Protein AF-A0A327YHT7-F1 (afdb_monomer)

Organism: NCBI:txid581036

Structure (mmCIF, N/CA/C/O backbone):
data_AF-A0A327YHT7-F1
#
_entry.id   AF-A0A327YHT7-F1
#
loop_
_atom_site.group_PDB
_atom_site.id
_atom_site.type_symbol
_atom_site.label_atom_id
_atom_site.label_alt_id
_atom_site.label_comp_id
_atom_site.label_asym_id
_atom_site.label_entity_id
_atom_site.label_seq_id
_atom_site.pdbx_PDB_ins_code
_atom_site.Cartn_x
_atom_site.Cartn_y
_atom_site.Cartn_z
_atom_site.occupancy
_atom_site.B_iso_or_equiv
_atom_site.auth_seq_id
_atom_site.auth_comp_id
_atom_site.auth_asym_id
_atom_site.auth_atom_id
_atom_site.pdbx_PDB_model_num
ATOM 1 N N . MET A 1 1 ? -2.994 -71.682 -46.650 1.00 35.97 1 MET A N 1
ATOM 2 C CA . MET A 1 1 ? -1.934 -71.383 -47.637 1.00 35.97 1 MET A CA 1
ATOM 3 C C . MET A 1 1 ? -2.077 -69.911 -48.034 1.00 35.97 1 MET A C 1
ATOM 5 O O . MET A 1 1 ? -3.116 -69.589 -48.580 1.00 35.97 1 MET A O 1
ATOM 9 N N . ARG A 1 2 ? -1.075 -69.068 -47.702 1.00 35.53 2 ARG A N 1
ATOM 10 C CA . ARG A 1 2 ? -0.871 -67.627 -48.046 1.00 35.53 2 ARG A CA 1
ATOM 11 C C . ARG A 1 2 ? -1.933 -66.612 -47.538 1.00 35.53 2 ARG A C 1
ATOM 13 O O . ARG A 1 2 ? -3.067 -66.648 -47.981 1.00 35.53 2 ARG A O 1
ATOM 20 N N . LEU A 1 3 ? -1.674 -65.858 -46.457 1.00 37.09 3 LEU A N 1
ATOM 21 C CA . LEU A 1 3 ? -0.998 -64.534 -46.349 1.00 37.09 3 LEU A CA 1
ATOM 22 C C . LEU A 1 3 ? -1.719 -63.378 -47.072 1.00 37.09 3 LEU A C 1
ATOM 24 O O . LEU A 1 3 ? -1.627 -63.299 -48.290 1.00 37.09 3 LEU A O 1
ATOM 28 N N . LEU A 1 4 ? -2.308 -62.437 -46.314 1.00 31.55 4 LEU A N 1
ATOM 29 C CA . LEU A 1 4 ? -1.856 -61.034 -46.263 1.00 31.55 4 LEU A CA 1
ATOM 30 C C . LEU A 1 4 ? -2.562 -60.238 -45.141 1.00 31.55 4 LEU A C 1
ATOM 32 O O . LEU A 1 4 ? -3.757 -60.394 -44.912 1.00 31.55 4 LEU A O 1
ATOM 36 N N . LEU A 1 5 ? -1.784 -59.390 -44.461 1.00 36.94 5 LEU A N 1
ATOM 37 C CA . LEU A 1 5 ? -2.200 -58.406 -43.457 1.00 36.94 5 LEU A CA 1
ATOM 38 C C . LEU A 1 5 ? -3.096 -57.310 -44.069 1.00 36.94 5 LEU A C 1
ATOM 40 O O . LEU A 1 5 ? -2.767 -56.788 -45.132 1.00 36.94 5 LEU A O 1
ATOM 44 N N . SER A 1 6 ? -4.124 -56.864 -43.336 1.00 31.95 6 SER A N 1
ATOM 45 C CA . SER A 1 6 ? -4.778 -55.564 -43.551 1.00 31.95 6 SER A CA 1
ATOM 46 C C . SER A 1 6 ? -4.603 -54.664 -42.325 1.00 31.95 6 SER A C 1
ATOM 48 O O . SER A 1 6 ? -5.043 -54.999 -41.225 1.00 31.95 6 SER A O 1
ATOM 50 N N . PHE A 1 7 ? -3.961 -53.519 -42.543 1.00 31.25 7 PHE A N 1
ATOM 51 C CA . PHE A 1 7 ? -3.843 -52.389 -41.624 1.00 31.25 7 PHE A CA 1
ATOM 52 C C . PHE A 1 7 ? -5.218 -51.734 -41.395 1.00 31.25 7 PHE A C 1
ATOM 54 O O . PHE A 1 7 ? -5.932 -51.452 -42.357 1.00 31.25 7 PHE A O 1
ATOM 61 N N . ILE A 1 8 ? -5.566 -51.450 -40.138 1.00 33.03 8 ILE A N 1
ATOM 62 C CA . ILE A 1 8 ? -6.689 -50.574 -39.776 1.00 33.03 8 ILE A CA 1
ATOM 63 C C . ILE A 1 8 ? -6.183 -49.130 -39.797 1.00 33.03 8 ILE A C 1
ATOM 65 O O . ILE A 1 8 ? -5.240 -48.782 -39.089 1.00 33.03 8 ILE A O 1
ATOM 69 N N . ALA A 1 9 ? -6.823 -48.298 -40.616 1.00 30.45 9 ALA A N 1
ATOM 70 C CA . ALA A 1 9 ? -6.683 -46.852 -40.589 1.00 30.45 9 ALA A CA 1
ATOM 71 C C . ALA A 1 9 ? -7.569 -46.274 -39.474 1.00 30.45 9 ALA A C 1
ATOM 73 O O . ALA A 1 9 ? -8.784 -46.456 -39.499 1.00 30.45 9 ALA A O 1
ATOM 74 N N . SER A 1 10 ? -6.965 -45.540 -38.538 1.00 30.97 10 SER A N 1
ATOM 75 C CA . SER A 1 10 ? -7.679 -44.639 -37.630 1.00 30.97 10 SER A CA 1
ATOM 76 C C . SER A 1 10 ? -7.168 -43.223 -37.855 1.00 30.97 10 SER A C 1
ATOM 78 O O . SER A 1 10 ? -6.006 -42.909 -37.604 1.00 30.97 10 SER A O 1
ATOM 80 N N . VAL A 1 11 ? -8.062 -42.389 -38.373 1.00 29.19 11 VAL A N 1
ATOM 81 C CA . VAL A 1 11 ? -7.892 -40.954 -38.591 1.00 29.19 11 VAL A CA 1
ATOM 82 C C . VAL A 1 11 ? -7.850 -40.255 -37.231 1.00 29.19 11 VAL A C 1
ATOM 84 O O . VAL A 1 11 ? -8.847 -40.245 -36.514 1.00 29.19 11 VAL A O 1
ATOM 87 N N . PHE A 1 12 ? -6.715 -39.643 -36.888 1.00 28.23 12 PHE A N 1
ATOM 88 C CA . PHE A 1 12 ? -6.637 -38.611 -35.855 1.00 28.23 12 PHE A CA 1
ATOM 89 C C . PHE A 1 12 ? -6.500 -37.250 -36.537 1.00 28.23 12 PHE A C 1
ATOM 91 O O . PHE A 1 12 ? -5.516 -36.975 -37.219 1.00 28.23 12 PHE A O 1
ATOM 98 N N . ILE A 1 13 ? -7.509 -36.401 -36.350 1.00 32.03 13 ILE A N 1
ATOM 99 C CA . ILE A 1 13 ? -7.458 -34.978 -36.685 1.00 32.03 13 ILE A CA 1
ATOM 100 C C . ILE A 1 13 ? -6.602 -34.300 -35.608 1.00 32.03 13 ILE A C 1
ATOM 102 O O . ILE A 1 13 ? -7.013 -34.210 -34.453 1.00 32.03 13 ILE A O 1
ATOM 106 N N . LEU A 1 14 ? -5.403 -33.852 -35.983 1.00 28.11 14 LEU A N 1
ATOM 107 C CA . LEU A 1 14 ? -4.504 -33.053 -35.147 1.00 28.11 14 LEU A CA 1
ATOM 108 C C . LEU A 1 14 ? -4.573 -31.585 -35.587 1.00 28.11 14 LEU A C 1
ATOM 110 O O . LEU A 1 14 ? -4.242 -31.245 -36.720 1.00 28.11 14 LEU A O 1
ATOM 114 N N . PHE A 1 15 ? -4.995 -30.718 -34.666 1.00 29.38 15 PHE A N 1
ATOM 115 C CA . PHE A 1 15 ? -4.738 -29.277 -34.716 1.00 29.38 15 PHE A CA 1
ATOM 116 C C . PHE A 1 15 ? -3.222 -29.026 -34.599 1.00 29.38 15 PHE A C 1
ATOM 118 O O . PHE A 1 15 ? -2.591 -29.661 -33.749 1.00 29.38 15 PHE A O 1
ATOM 125 N N . PRO A 1 16 ? -2.610 -28.098 -35.359 1.00 29.81 16 PRO A N 1
ATOM 126 C CA . PRO A 1 16 ? -1.201 -27.790 -35.173 1.00 29.81 16 PRO A CA 1
ATOM 127 C C . PRO A 1 16 ? -1.037 -26.846 -33.974 1.00 29.81 16 PRO A C 1
ATOM 129 O O . PRO A 1 16 ? -1.318 -25.651 -34.050 1.00 29.81 16 PRO A O 1
ATOM 132 N N . PHE A 1 17 ? -0.568 -27.394 -32.852 1.00 29.06 17 PHE A N 1
ATOM 133 C CA . PHE A 1 17 ? 0.126 -26.620 -31.826 1.00 29.06 17 PHE A CA 1
ATOM 134 C C . PHE A 1 17 ? 1.521 -26.282 -32.365 1.00 29.06 17 PHE A C 1
ATOM 136 O O . PHE A 1 17 ? 2.304 -27.181 -32.666 1.00 29.06 17 PHE A O 1
ATOM 143 N N . ALA A 1 18 ? 1.824 -24.991 -32.501 1.00 32.00 18 ALA A N 1
ATOM 144 C CA . ALA A 1 18 ? 3.169 -24.513 -32.792 1.00 32.00 18 ALA A CA 1
ATOM 145 C C . ALA A 1 18 ? 4.107 -24.925 -31.645 1.00 32.00 18 ALA A C 1
ATOM 147 O O . ALA A 1 18 ? 3.891 -24.550 -30.489 1.00 32.00 18 ALA A O 1
ATOM 148 N N . ALA A 1 19 ? 5.115 -25.736 -31.960 1.00 33.50 19 ALA A N 1
ATOM 149 C CA . ALA A 1 19 ? 6.119 -26.179 -31.010 1.00 33.50 19 ALA A CA 1
ATOM 150 C C . ALA A 1 19 ? 7.046 -25.006 -30.667 1.00 33.50 19 ALA A C 1
ATOM 152 O O . ALA A 1 19 ? 7.779 -24.501 -31.513 1.00 33.50 19 ALA A O 1
ATOM 153 N N . ALA A 1 20 ? 7.004 -24.573 -29.409 1.00 36.78 20 ALA A N 1
ATOM 154 C CA . ALA A 1 20 ? 8.066 -23.775 -28.825 1.00 36.78 20 ALA A CA 1
ATOM 155 C C . ALA A 1 20 ? 9.318 -24.657 -28.726 1.00 36.78 20 ALA A C 1
ATOM 157 O O . ALA A 1 20 ? 9.314 -25.653 -28.003 1.00 36.78 20 ALA A O 1
ATOM 158 N N . VAL A 1 21 ? 10.371 -24.288 -29.455 1.00 36.34 21 VAL A N 1
ATOM 159 C CA . VAL A 1 21 ? 11.730 -24.803 -29.236 1.00 36.34 21 VAL A CA 1
ATOM 160 C C . VAL A 1 21 ? 12.080 -24.604 -27.759 1.00 36.34 21 VAL A C 1
ATOM 162 O O . VAL A 1 21 ? 11.852 -23.524 -27.199 1.00 36.34 21 VAL A O 1
ATOM 165 N N . SER A 1 22 ? 12.553 -25.663 -27.101 1.00 40.66 22 SER A N 1
ATOM 166 C CA . SER A 1 22 ? 12.873 -25.637 -25.675 1.00 40.66 22 SER A CA 1
ATOM 167 C C . SER A 1 22 ? 14.039 -24.678 -25.411 1.00 40.66 22 SER A C 1
ATOM 169 O O . SER A 1 22 ? 14.960 -24.531 -26.212 1.00 40.66 22 SER A O 1
ATOM 171 N N . ALA A 1 23 ? 13.992 -23.986 -24.272 1.00 42.31 23 ALA A N 1
ATOM 172 C CA . ALA A 1 23 ? 14.997 -22.994 -23.893 1.00 42.31 23 ALA A CA 1
ATOM 173 C C . ALA A 1 23 ? 16.417 -23.584 -23.729 1.00 42.31 23 ALA A C 1
ATOM 175 O O . ALA A 1 23 ? 17.382 -22.833 -23.831 1.00 42.31 23 ALA A O 1
ATOM 176 N N . GLU A 1 24 ? 16.541 -24.903 -23.538 1.00 36.94 24 GLU A N 1
ATOM 177 C CA . GLU A 1 24 ? 17.822 -25.622 -23.440 1.00 36.94 24 GLU A CA 1
ATOM 178 C C . GLU A 1 24 ? 18.574 -25.674 -24.782 1.00 36.94 24 GLU A C 1
ATOM 180 O O . GLU A 1 24 ? 19.780 -25.446 -24.808 1.00 36.94 24 GLU A O 1
ATOM 185 N N . GLU A 1 25 ? 17.884 -25.838 -25.919 1.00 38.03 25 GLU A N 1
ATOM 186 C CA . GLU A 1 25 ? 18.540 -25.845 -27.242 1.00 38.03 25 GLU A CA 1
ATOM 187 C C . GLU A 1 25 ? 19.039 -24.450 -27.675 1.00 38.03 25 GLU A C 1
ATOM 189 O O . GLU A 1 25 ? 19.910 -24.333 -28.540 1.00 38.03 25 GLU A O 1
ATOM 194 N N . GLN A 1 26 ? 18.534 -23.369 -27.062 1.00 43.09 26 GLN A N 1
ATOM 195 C CA . GLN A 1 26 ? 19.057 -22.014 -27.288 1.00 43.09 26 GLN A CA 1
ATOM 196 C C . GLN A 1 26 ? 20.278 -21.677 -26.422 1.00 43.09 26 GLN A C 1
ATOM 198 O O . GLN A 1 26 ? 21.032 -20.773 -26.785 1.00 43.09 26 GLN A O 1
ATOM 203 N N . GLU A 1 27 ? 20.493 -22.379 -25.307 1.00 37.97 27 GLU A N 1
ATOM 204 C CA . GLU A 1 27 ? 21.635 -22.146 -24.416 1.00 37.97 27 GLU A CA 1
ATOM 205 C C . GLU A 1 27 ? 22.918 -22.787 -24.977 1.00 37.97 27 GLU A C 1
ATOM 207 O O . GLU A 1 27 ? 23.988 -22.181 -24.916 1.00 37.97 27 GLU A O 1
ATOM 212 N N . GLU A 1 28 ? 22.804 -23.932 -25.659 1.00 36.50 28 GLU A N 1
ATOM 213 C CA . GLU A 1 28 ? 23.942 -24.640 -26.269 1.00 36.50 28 GLU A CA 1
ATOM 214 C C . GLU A 1 28 ? 24.470 -23.980 -27.560 1.00 36.50 28 GLU A C 1
ATOM 216 O O . GLU A 1 28 ? 25.650 -24.083 -27.887 1.00 36.50 28 GLU A O 1
ATOM 221 N N . ARG A 1 29 ? 23.634 -23.216 -28.280 1.00 37.88 29 ARG A N 1
ATOM 222 C CA . ARG A 1 29 ? 24.088 -22.408 -29.432 1.00 37.88 29 ARG A CA 1
ATOM 223 C C . ARG A 1 29 ? 24.745 -21.083 -29.042 1.00 37.88 29 ARG A C 1
ATOM 225 O O . ARG A 1 29 ? 25.393 -20.468 -29.885 1.00 37.88 29 ARG A O 1
ATOM 232 N N . ALA A 1 30 ? 24.596 -20.638 -27.795 1.00 37.78 30 ALA A N 1
ATOM 233 C CA . ALA A 1 30 ? 25.197 -19.397 -27.309 1.00 37.78 30 ALA A CA 1
ATOM 234 C C . ALA A 1 30 ? 26.638 -19.581 -26.789 1.00 37.78 30 ALA A C 1
ATOM 236 O O . ALA A 1 30 ? 27.342 -18.593 -26.593 1.00 37.78 30 ALA A O 1
ATOM 237 N N . THR A 1 31 ? 27.104 -20.820 -26.597 1.00 33.88 31 THR A N 1
ATOM 238 C CA . THR A 1 31 ? 28.434 -21.138 -26.040 1.00 33.88 31 THR A CA 1
ATOM 239 C C . THR A 1 31 ? 29.499 -21.469 -27.092 1.00 33.88 31 THR A C 1
ATOM 241 O O . THR A 1 31 ? 30.613 -21.854 -26.739 1.00 33.88 31 THR A O 1
ATOM 244 N N . HIS A 1 32 ? 29.219 -21.256 -28.382 1.00 35.16 32 HIS A N 1
ATOM 245 C CA . HIS A 1 32 ? 30.192 -21.439 -29.464 1.00 35.16 32 HIS A CA 1
ATOM 246 C C . HIS A 1 32 ? 30.448 -20.137 -30.236 1.00 35.16 32 HIS A C 1
ATOM 248 O O . HIS A 1 32 ? 30.161 -20.022 -31.423 1.00 35.16 32 HIS A O 1
ATOM 254 N N . PHE A 1 33 ? 31.015 -19.145 -29.550 1.00 41.25 33 PHE A N 1
ATOM 255 C CA . PHE A 1 33 ? 31.674 -18.012 -30.201 1.00 41.25 33 PHE A CA 1
ATOM 256 C C . PHE A 1 33 ? 33.114 -17.908 -29.703 1.00 41.25 33 PHE A C 1
ATOM 258 O O . PHE A 1 33 ? 33.455 -17.099 -28.845 1.00 41.25 33 PHE A O 1
ATOM 265 N N . ALA A 1 34 ? 33.952 -18.781 -30.260 1.00 37.84 34 ALA A N 1
ATOM 266 C CA . ALA A 1 34 ? 35.385 -18.571 -30.345 1.00 37.84 34 ALA A CA 1
ATOM 267 C C . ALA A 1 34 ? 35.663 -17.836 -31.662 1.00 37.84 34 ALA A C 1
ATOM 269 O O . ALA A 1 34 ? 35.862 -18.456 -32.701 1.00 37.84 34 ALA A O 1
ATOM 270 N N . ASP A 1 35 ? 35.629 -16.510 -31.607 1.00 34.75 35 ASP A N 1
ATOM 271 C CA . ASP A 1 35 ? 36.422 -15.674 -32.504 1.00 34.75 35 ASP A CA 1
ATOM 272 C C . ASP A 1 35 ? 37.035 -14.587 -31.615 1.00 34.75 35 ASP A C 1
ATOM 274 O O . ASP A 1 35 ? 36.413 -13.580 -31.274 1.00 34.75 35 ASP A O 1
ATOM 278 N N . GLN A 1 36 ? 38.200 -14.920 -31.062 1.00 38.03 36 GLN A N 1
ATOM 279 C CA . GLN A 1 36 ? 38.799 -14.269 -29.895 1.00 38.03 36 GLN A CA 1
ATOM 280 C C . GLN A 1 36 ? 39.568 -12.979 -30.243 1.00 38.03 36 GLN A C 1
ATOM 282 O O . GLN A 1 36 ? 40.134 -12.364 -29.348 1.00 38.03 36 GLN A O 1
ATOM 287 N N . ASP A 1 37 ? 39.519 -12.522 -31.500 1.00 36.19 37 ASP A N 1
ATOM 288 C CA . ASP A 1 37 ? 40.333 -11.404 -32.008 1.00 36.19 37 ASP A CA 1
ATOM 289 C C . ASP A 1 37 ? 39.534 -10.144 -32.408 1.00 36.19 37 ASP A C 1
ATOM 291 O O . ASP A 1 37 ? 40.049 -9.258 -33.089 1.00 36.19 37 ASP A O 1
ATOM 295 N N . LEU A 1 38 ? 38.280 -10.000 -31.956 1.00 40.12 38 LEU A N 1
ATOM 296 C CA . LEU A 1 38 ? 37.504 -8.758 -32.146 1.00 40.12 38 LEU A CA 1
ATOM 297 C C . LEU A 1 38 ? 36.788 -8.249 -30.886 1.00 40.12 38 LEU A C 1
ATOM 299 O O . LEU A 1 38 ? 35.792 -7.525 -30.968 1.00 40.12 38 LEU A O 1
ATOM 303 N N . LEU A 1 39 ? 37.320 -8.581 -29.709 1.00 36.62 39 LEU A N 1
ATOM 304 C CA . LEU A 1 39 ? 36.988 -7.898 -28.459 1.00 36.62 39 LEU A CA 1
ATOM 305 C C . LEU A 1 39 ? 37.766 -6.576 -28.386 1.00 36.62 39 LEU A C 1
ATOM 307 O O . LEU A 1 39 ? 38.729 -6.440 -27.637 1.00 36.62 39 LEU A O 1
ATOM 311 N N . LEU A 1 40 ? 37.341 -5.585 -29.175 1.00 36.91 40 LEU A N 1
ATOM 312 C CA . LEU A 1 40 ? 37.571 -4.198 -28.777 1.00 36.91 40 LEU A CA 1
ATOM 313 C C . LEU A 1 40 ? 36.884 -4.014 -27.424 1.00 36.91 40 LEU A C 1
ATOM 315 O O . LEU A 1 40 ? 35.729 -4.421 -27.277 1.00 36.91 40 LEU A O 1
ATOM 319 N N . GLU A 1 41 ? 37.619 -3.466 -26.453 1.00 37.47 41 GLU A N 1
ATOM 320 C CA . GLU A 1 41 ? 37.127 -3.116 -25.122 1.00 37.47 41 GLU A CA 1
ATOM 321 C C . GLU A 1 41 ? 35.688 -2.603 -25.228 1.00 37.47 41 GLU A C 1
ATOM 323 O O . GLU A 1 41 ? 35.432 -1.560 -25.836 1.00 37.47 41 GLU A O 1
ATOM 328 N N . ILE A 1 42 ? 34.732 -3.343 -24.650 1.00 39.97 42 ILE A N 1
ATOM 329 C CA . ILE A 1 42 ? 33.446 -2.751 -24.284 1.00 39.97 42 ILE A CA 1
ATOM 330 C C . ILE A 1 42 ? 33.837 -1.489 -23.529 1.00 39.97 42 ILE A C 1
ATOM 332 O O . ILE A 1 42 ? 34.542 -1.616 -22.528 1.00 39.97 42 ILE A O 1
ATOM 336 N N . GLN A 1 43 ? 33.467 -0.305 -24.032 1.00 41.22 43 GLN A N 1
ATOM 337 C CA . GLN A 1 43 ? 33.764 0.947 -23.344 1.00 41.22 43 GLN A CA 1
ATOM 338 C C . GLN A 1 43 ? 33.335 0.770 -21.886 1.00 41.22 43 GLN A C 1
ATOM 340 O O . GLN A 1 43 ? 32.141 0.667 -21.591 1.00 41.22 43 GLN A O 1
ATOM 345 N N . ASP A 1 44 ? 34.310 0.658 -20.982 1.00 40.66 44 ASP A N 1
ATOM 346 C CA . ASP A 1 44 ? 34.043 0.575 -19.558 1.00 40.66 44 ASP A CA 1
ATOM 347 C C . ASP A 1 44 ? 33.626 1.975 -19.129 1.00 40.66 44 ASP A C 1
ATOM 349 O O . ASP A 1 44 ? 34.432 2.816 -18.734 1.00 40.66 44 ASP A O 1
ATOM 353 N N . PHE A 1 45 ? 32.332 2.256 -19.259 1.00 51.41 45 PHE A N 1
ATOM 354 C CA . PHE A 1 45 ? 31.752 3.539 -18.886 1.00 51.41 45 PHE A CA 1
ATOM 355 C C . PHE A 1 45 ? 31.773 3.777 -17.364 1.00 51.41 45 PHE A C 1
ATOM 357 O O . PHE A 1 45 ? 31.216 4.775 -16.909 1.00 51.41 45 PHE A O 1
ATOM 364 N N . ASN A 1 46 ? 32.410 2.894 -16.576 1.00 45.62 46 ASN A N 1
ATOM 365 C CA . ASN A 1 46 ? 32.754 3.144 -15.177 1.00 45.62 46 ASN A CA 1
ATOM 366 C C . ASN A 1 46 ? 34.112 3.839 -14.988 1.00 45.62 46 ASN A C 1
ATOM 368 O O . ASN A 1 46 ? 34.444 4.157 -13.844 1.00 45.62 46 ASN A O 1
ATOM 372 N N . GLN A 1 47 ? 34.904 4.071 -16.041 1.00 34.69 47 GLN A N 1
ATOM 373 C CA . GLN A 1 47 ? 36.106 4.895 -15.924 1.00 34.69 47 GLN A CA 1
ATOM 374 C C . GLN A 1 47 ? 35.757 6.376 -16.084 1.00 34.69 47 GLN A C 1
ATOM 376 O O . GLN A 1 47 ? 35.047 6.776 -17.009 1.00 34.69 47 GLN A O 1
ATOM 381 N N . SER A 1 48 ? 36.234 7.183 -15.132 1.00 30.69 48 SER A N 1
ATOM 382 C CA . SER A 1 48 ? 36.052 8.635 -15.105 1.00 30.69 48 SER A CA 1
ATOM 383 C C . SER A 1 48 ? 36.433 9.272 -16.448 1.00 30.69 48 SER A C 1
ATOM 385 O O . SER A 1 48 ? 37.392 8.818 -17.077 1.00 30.69 48 SER A O 1
ATOM 387 N N . PRO A 1 49 ? 35.739 10.344 -16.881 1.00 31.31 49 PRO A N 1
ATOM 388 C CA . PRO A 1 49 ? 36.143 11.087 -18.071 1.00 31.31 49 PRO A CA 1
ATOM 389 C C . PRO A 1 49 ? 37.596 11.579 -17.931 1.00 31.31 49 PRO A C 1
ATOM 391 O O . PRO A 1 49 ? 38.067 11.744 -16.798 1.00 31.31 49 PRO A O 1
ATOM 394 N N . PRO A 1 50 ? 38.309 11.834 -19.049 1.00 27.91 50 PRO A N 1
ATOM 395 C CA . PRO A 1 50 ? 39.655 12.393 -19.005 1.00 27.91 50 PRO A CA 1
ATOM 396 C C . PRO A 1 50 ? 39.663 13.627 -18.103 1.00 27.91 50 PRO A C 1
ATOM 398 O O . PRO A 1 50 ? 38.818 14.510 -18.255 1.00 27.91 50 PRO A O 1
ATOM 401 N N . GLN A 1 51 ? 40.572 13.647 -17.126 1.00 28.84 51 GLN A N 1
ATOM 402 C CA . GLN A 1 51 ? 40.708 14.770 -16.209 1.00 28.84 51 GLN A CA 1
ATOM 403 C C . GLN A 1 51 ? 41.048 16.037 -16.993 1.00 28.84 51 GLN A C 1
ATOM 405 O O . GLN A 1 51 ? 42.176 16.194 -17.455 1.00 28.84 51 GLN A O 1
ATOM 410 N N . GLU A 1 52 ? 40.097 16.963 -17.062 1.00 27.55 52 GLU A N 1
ATOM 411 C CA . GLU A 1 52 ? 40.431 18.378 -17.072 1.00 27.55 52 GLU A CA 1
ATOM 412 C C . GLU A 1 52 ? 40.348 18.922 -15.645 1.00 27.55 52 GLU A C 1
ATOM 414 O O . GLU A 1 52 ? 39.544 18.510 -14.808 1.00 27.55 52 GLU A O 1
ATOM 419 N N . THR A 1 53 ? 41.304 19.788 -15.361 1.00 26.98 53 THR A N 1
ATOM 420 C CA . THR A 1 53 ? 41.801 20.188 -14.051 1.00 26.98 53 THR A CA 1
ATOM 421 C C . THR A 1 53 ? 40.739 20.730 -13.092 1.00 26.98 53 THR A C 1
ATOM 423 O O . THR A 1 53 ? 40.004 21.653 -13.423 1.00 26.98 53 THR A O 1
ATOM 426 N N . SER A 1 54 ? 40.765 20.179 -11.872 1.00 30.16 54 SER A N 1
ATOM 427 C CA . SER A 1 54 ? 40.379 20.754 -10.573 1.00 30.16 54 SER A CA 1
ATOM 428 C C . SER A 1 54 ? 39.254 21.800 -10.530 1.00 30.16 54 SER A C 1
ATOM 430 O O . SER A 1 54 ? 39.462 22.967 -10.854 1.00 30.16 54 SER A O 1
ATOM 432 N N . ASN A 1 55 ? 38.143 21.439 -9.881 1.00 28.14 55 ASN A N 1
ATOM 433 C CA . ASN A 1 55 ? 37.817 22.005 -8.567 1.00 28.14 55 ASN A CA 1
ATOM 434 C C . ASN A 1 55 ? 36.758 21.160 -7.843 1.00 28.14 55 ASN A C 1
ATOM 436 O O . ASN A 1 55 ? 35.715 20.819 -8.394 1.00 28.14 55 ASN A O 1
ATOM 440 N N . ASN A 1 56 ? 37.064 20.829 -6.586 1.00 38.66 56 ASN A N 1
ATOM 441 C CA . ASN A 1 56 ? 36.181 20.167 -5.631 1.00 38.66 56 ASN A CA 1
ATOM 442 C C . ASN A 1 56 ? 34.840 20.899 -5.503 1.00 38.66 56 ASN A C 1
ATOM 444 O O . ASN A 1 56 ? 34.834 22.090 -5.203 1.00 38.66 56 ASN A O 1
ATOM 448 N N . ASN A 1 57 ? 33.732 20.160 -5.604 1.00 33.44 57 ASN A N 1
ATOM 449 C CA . ASN A 1 57 ? 32.566 20.318 -4.736 1.00 33.44 57 ASN A CA 1
ATOM 450 C C . ASN A 1 57 ? 31.661 19.084 -4.829 1.00 33.44 57 ASN A C 1
ATOM 452 O O . ASN A 1 57 ? 31.401 18.561 -5.910 1.00 33.44 57 ASN A O 1
ATOM 456 N N . GLY A 1 58 ? 31.225 18.607 -3.661 1.00 28.06 58 GLY A N 1
ATOM 457 C CA . GLY A 1 58 ? 30.398 17.417 -3.500 1.00 28.06 58 GLY A CA 1
ATOM 458 C C . GLY A 1 58 ? 29.069 17.489 -4.248 1.00 28.06 58 GLY A C 1
ATOM 459 O O . GLY A 1 58 ? 28.613 18.556 -4.648 1.00 28.06 58 GLY A O 1
ATOM 460 N N . LEU A 1 59 ? 28.446 16.320 -4.406 1.00 34.56 59 LEU A N 1
ATOM 461 C CA . LEU A 1 59 ? 27.143 16.126 -5.039 1.00 34.56 59 LEU A CA 1
ATOM 462 C C . LEU A 1 59 ? 26.049 16.949 -4.336 1.00 34.56 59 LEU A C 1
ATOM 464 O O . LEU A 1 59 ? 25.343 16.485 -3.437 1.00 34.56 59 LEU A O 1
ATOM 468 N N . VAL A 1 60 ? 25.914 18.195 -4.781 1.00 31.70 60 VAL A N 1
ATOM 469 C CA . VAL A 1 60 ? 24.767 19.067 -4.566 1.00 31.70 60 VAL A CA 1
ATOM 470 C C . VAL A 1 60 ? 23.782 18.764 -5.692 1.00 31.70 60 VAL A C 1
ATOM 472 O O . VAL A 1 60 ? 23.904 19.267 -6.804 1.00 31.70 60 VAL A O 1
ATOM 475 N N . HIS A 1 61 ? 22.791 17.923 -5.407 1.00 41.41 61 HIS A N 1
ATOM 476 C CA . HIS A 1 61 ? 21.610 17.759 -6.258 1.00 41.41 61 HIS A CA 1
ATOM 477 C C . HIS A 1 61 ? 20.711 18.997 -6.131 1.00 41.41 61 HIS A C 1
ATOM 479 O O . HIS A 1 61 ? 19.692 18.936 -5.452 1.00 41.41 61 HIS A O 1
ATOM 485 N N . ILE A 1 62 ? 21.085 20.121 -6.750 1.00 37.50 62 ILE A N 1
ATOM 486 C CA . ILE A 1 62 ? 20.138 21.174 -7.151 1.00 37.50 62 ILE A CA 1
ATOM 487 C C . ILE A 1 62 ? 20.666 21.873 -8.412 1.00 37.50 62 ILE A C 1
ATOM 489 O O . ILE A 1 62 ? 21.500 22.767 -8.331 1.00 37.50 62 ILE A O 1
ATOM 493 N N . ALA A 1 63 ? 20.115 21.510 -9.567 1.00 34.34 63 ALA A N 1
ATOM 494 C CA . ALA A 1 63 ? 19.858 22.430 -10.671 1.00 34.34 63 ALA A CA 1
ATOM 495 C C . ALA A 1 63 ? 18.784 21.793 -11.557 1.00 34.34 63 ALA A C 1
ATOM 497 O O . ALA A 1 63 ? 18.948 20.671 -12.026 1.00 34.34 63 ALA A O 1
ATOM 498 N N . SER A 1 64 ? 17.677 22.509 -11.749 1.00 43.50 64 SER A N 1
ATOM 499 C CA . SER A 1 64 ? 16.662 22.230 -12.764 1.00 43.50 64 SER A CA 1
ATOM 500 C C . SER A 1 64 ? 17.352 22.083 -14.125 1.00 43.50 64 SER A C 1
ATOM 502 O O . SER A 1 64 ? 17.649 23.086 -14.780 1.00 43.50 64 SER A O 1
ATOM 504 N N . THR A 1 65 ? 17.626 20.852 -14.557 1.00 52.03 65 THR A N 1
ATOM 505 C CA . THR A 1 65 ? 18.042 20.594 -15.932 1.00 52.03 65 THR A CA 1
ATOM 506 C C . THR A 1 65 ? 16.827 20.874 -16.803 1.00 52.03 65 THR A C 1
ATOM 508 O O . THR A 1 65 ? 15.790 20.220 -16.709 1.00 52.03 65 THR A O 1
ATOM 511 N N . LYS A 1 66 ? 16.913 21.939 -17.606 1.00 70.50 66 LYS A N 1
ATOM 512 C CA . LYS A 1 66 ? 15.906 22.226 -18.627 1.00 70.50 66 LYS A CA 1
ATOM 513 C C . LYS A 1 66 ? 15.725 20.952 -19.453 1.00 70.50 66 LYS A C 1
ATOM 515 O O . LYS A 1 66 ? 16.714 20.414 -19.949 1.00 70.50 66 LYS A O 1
ATOM 520 N N . SER A 1 67 ? 14.490 20.468 -19.558 1.00 82.31 67 SER A N 1
ATOM 521 C CA . SER A 1 67 ? 14.225 19.255 -20.322 1.00 82.31 67 SER A CA 1
ATOM 522 C C . SER A 1 67 ? 14.669 19.425 -21.772 1.00 82.31 67 SER A C 1
ATOM 524 O O . SER A 1 67 ? 14.394 20.458 -22.391 1.00 82.31 67 SER A O 1
ATOM 526 N N . ILE A 1 68 ? 15.372 18.418 -22.296 1.00 90.94 68 ILE A N 1
ATOM 527 C CA . ILE A 1 68 ? 15.772 18.355 -23.706 1.00 90.94 68 ILE A CA 1
ATOM 528 C C . ILE A 1 68 ? 14.536 18.155 -24.588 1.00 90.94 68 ILE A C 1
ATOM 530 O O . ILE A 1 68 ? 14.476 18.685 -25.697 1.00 90.94 68 ILE A O 1
ATOM 534 N N . PHE A 1 69 ? 13.550 17.406 -24.087 1.00 94.25 69 PHE A N 1
ATOM 535 C CA . PHE A 1 69 ? 12.355 17.032 -24.829 1.00 94.25 69 PHE A CA 1
ATOM 536 C C . PHE A 1 69 ? 11.122 17.762 -24.301 1.00 94.25 69 PHE A C 1
ATOM 538 O O . PHE A 1 69 ? 10.864 17.782 -23.099 1.00 94.25 69 PHE A O 1
ATOM 545 N N . SER A 1 70 ? 10.320 18.333 -25.198 1.00 93.31 70 SER A N 1
ATOM 546 C CA . SER A 1 70 ? 9.152 19.144 -24.824 1.00 93.31 70 SER A CA 1
ATOM 547 C C . SER A 1 70 ? 8.056 18.352 -24.101 1.00 93.31 70 SER A C 1
ATOM 549 O O . SER A 1 70 ? 7.254 18.938 -23.379 1.00 93.31 70 SER A O 1
ATOM 551 N N . ASP A 1 71 ? 8.038 17.029 -24.257 1.00 94.06 71 ASP A N 1
ATOM 552 C CA . ASP A 1 71 ? 7.067 16.094 -23.684 1.00 94.06 71 ASP A CA 1
ATOM 553 C C . ASP A 1 71 ? 7.636 15.217 -22.549 1.00 94.06 71 ASP A C 1
ATOM 555 O O . ASP A 1 71 ? 6.993 14.256 -22.123 1.00 94.06 71 ASP A O 1
ATOM 559 N N . VAL A 1 72 ? 8.824 15.551 -22.031 1.00 93.56 72 VAL A N 1
ATOM 560 C CA . VAL A 1 72 ? 9.405 14.945 -20.822 1.00 93.56 72 VAL A CA 1
ATOM 561 C C . VAL A 1 72 ? 9.545 16.052 -19.775 1.00 93.56 72 VAL A C 1
ATOM 563 O O . VAL A 1 72 ? 10.475 16.845 -19.870 1.00 93.56 72 VAL A O 1
ATOM 566 N N . PRO A 1 73 ? 8.631 16.188 -18.800 1.00 90.44 73 PRO A N 1
ATOM 567 C CA . PRO A 1 73 ? 8.727 17.252 -17.800 1.00 90.44 73 PRO A CA 1
ATOM 568 C C . PRO A 1 73 ? 9.939 17.051 -16.874 1.00 90.44 73 PRO A C 1
ATOM 570 O O . PRO A 1 73 ? 10.458 15.943 -16.751 1.00 90.44 73 PRO A O 1
ATOM 573 N N . SER A 1 74 ? 10.401 18.116 -16.210 1.00 84.50 74 SER A N 1
ATOM 574 C CA . SER A 1 74 ? 11.610 18.089 -15.364 1.00 84.50 74 SER A CA 1
ATOM 575 C C . SER A 1 74 ? 11.513 17.168 -14.141 1.00 84.50 74 SER A C 1
ATOM 577 O O . SER A 1 74 ? 12.534 16.821 -13.556 1.00 84.50 74 SER A O 1
ATOM 579 N N . ASP A 1 75 ? 10.304 16.769 -13.757 1.00 79.06 75 ASP A N 1
ATOM 580 C CA . ASP A 1 75 ? 10.006 15.819 -12.686 1.00 79.06 75 ASP A CA 1
ATOM 581 C C . ASP A 1 75 ? 9.690 14.402 -13.205 1.00 79.06 75 ASP A C 1
ATOM 583 O O . ASP A 1 75 ? 9.294 13.525 -12.433 1.00 79.06 75 ASP A O 1
ATOM 587 N N . HIS A 1 76 ? 9.873 14.149 -14.506 1.00 86.44 76 HIS A N 1
ATOM 588 C CA . HIS A 1 76 ? 9.658 12.835 -15.095 1.00 86.44 76 HIS A CA 1
ATOM 589 C C . HIS A 1 76 ? 10.598 11.790 -14.473 1.00 86.44 76 HIS A C 1
ATOM 591 O O . HIS A 1 76 ? 11.811 11.976 -14.404 1.00 86.44 76 HIS A O 1
ATOM 597 N N . TRP A 1 77 ? 10.045 10.635 -14.096 1.00 85.06 77 TRP A N 1
ATOM 598 C CA . TRP A 1 77 ? 10.726 9.596 -13.307 1.00 85.06 77 TRP A CA 1
ATOM 599 C C . TRP A 1 77 ? 12.015 9.020 -13.926 1.00 85.06 77 TRP A C 1
ATOM 601 O O . TRP A 1 77 ? 12.815 8.434 -13.203 1.00 85.06 77 TRP A O 1
ATOM 611 N N . ALA A 1 78 ? 12.183 9.148 -15.245 1.00 90.06 78 ALA A N 1
ATOM 612 C CA . ALA A 1 78 ? 13.324 8.647 -16.024 1.00 90.06 78 ALA A CA 1
ATOM 613 C C . ALA A 1 78 ? 14.111 9.755 -16.751 1.00 90.06 78 ALA A C 1
ATOM 615 O O . ALA A 1 78 ? 14.778 9.473 -17.748 1.00 90.06 78 ALA A O 1
ATOM 616 N N . ILE A 1 79 ? 13.954 11.027 -16.360 1.00 92.25 79 ILE A N 1
ATOM 617 C CA . ILE A 1 79 ? 14.535 12.152 -17.112 1.00 92.25 79 ILE A CA 1
ATOM 618 C C . ILE A 1 79 ? 16.058 12.040 -17.256 1.00 92.25 79 ILE A C 1
ATOM 620 O O . ILE A 1 79 ? 16.582 12.229 -18.355 1.00 92.25 79 ILE A O 1
ATOM 624 N N . ASP A 1 80 ? 16.758 11.663 -16.186 1.00 90.25 80 ASP A N 1
ATOM 625 C CA . ASP A 1 80 ? 18.216 11.576 -16.190 1.00 90.25 80 ASP A CA 1
ATOM 626 C C . ASP A 1 80 ? 18.704 10.424 -17.076 1.00 90.25 80 ASP A C 1
ATOM 628 O O . ASP A 1 80 ? 19.618 10.610 -17.883 1.00 90.25 80 ASP A O 1
ATOM 632 N N . GLU A 1 81 ? 18.053 9.258 -17.011 1.00 94.69 81 GLU A N 1
ATOM 633 C CA . GLU A 1 81 ? 18.340 8.133 -17.901 1.00 94.69 81 GLU A CA 1
ATOM 634 C C . GLU A 1 81 ? 18.092 8.487 -19.377 1.00 94.69 81 GLU A C 1
ATOM 636 O O . GLU A 1 81 ? 18.897 8.150 -20.250 1.00 94.69 81 GLU A O 1
ATOM 641 N N . ILE A 1 82 ? 16.993 9.190 -19.674 1.00 96.44 82 ILE A N 1
ATOM 642 C CA . ILE A 1 82 ? 16.652 9.627 -21.034 1.00 96.44 82 ILE A CA 1
ATOM 643 C C . ILE A 1 82 ? 17.711 10.609 -21.554 1.00 96.44 82 ILE A C 1
ATOM 645 O O . ILE A 1 82 ? 18.262 10.406 -22.639 1.00 96.44 82 ILE A O 1
ATOM 649 N N . HIS A 1 83 ? 18.054 11.641 -20.782 1.00 94.62 83 HIS A N 1
ATOM 650 C CA . HIS A 1 83 ? 19.085 12.608 -21.164 1.00 94.62 83 HIS A CA 1
ATOM 651 C C . HIS A 1 83 ? 20.462 11.950 -21.328 1.00 94.62 83 HIS A C 1
ATOM 653 O O . HIS A 1 83 ? 21.180 12.257 -22.282 1.00 94.62 83 HIS A O 1
ATOM 659 N N . PHE A 1 84 ? 20.816 11.002 -20.456 1.00 94.75 84 PHE A N 1
ATOM 660 C CA . PHE A 1 84 ? 22.061 10.239 -20.545 1.00 94.75 84 PHE A CA 1
ATOM 661 C C . PHE A 1 84 ? 22.202 9.510 -21.885 1.00 94.75 84 PHE A C 1
ATOM 663 O O . PHE A 1 84 ? 23.265 9.576 -22.513 1.00 94.75 84 PHE A O 1
ATOM 670 N N . LEU A 1 85 ? 21.136 8.842 -22.340 1.00 96.69 85 LEU A N 1
ATOM 671 C CA . LEU A 1 85 ? 21.135 8.133 -23.619 1.00 96.69 85 LEU A CA 1
ATOM 672 C C . LEU A 1 85 ? 21.135 9.089 -24.814 1.00 96.69 85 LEU A C 1
ATOM 674 O O . LEU A 1 85 ? 21.790 8.802 -25.818 1.00 96.69 85 LEU A O 1
ATOM 678 N N . TYR A 1 86 ? 20.414 10.210 -24.723 1.00 96.31 86 TYR A N 1
ATOM 679 C CA . TYR A 1 86 ? 20.370 11.208 -25.793 1.00 96.31 86 TYR A CA 1
ATOM 680 C C . TYR A 1 86 ? 21.735 11.864 -26.006 1.00 96.31 86 TYR A C 1
ATOM 682 O O . TYR A 1 86 ? 22.229 11.902 -27.130 1.00 96.31 86 TYR A O 1
ATOM 690 N N . ASN A 1 87 ? 22.401 12.282 -24.927 1.00 93.19 87 ASN A N 1
ATOM 691 C CA . ASN A 1 87 ? 23.730 12.899 -24.991 1.00 93.19 87 ASN A CA 1
ATOM 692 C C . ASN A 1 87 ? 24.806 11.939 -25.529 1.00 93.19 87 ASN A C 1
ATOM 694 O O . ASN A 1 87 ? 25.837 12.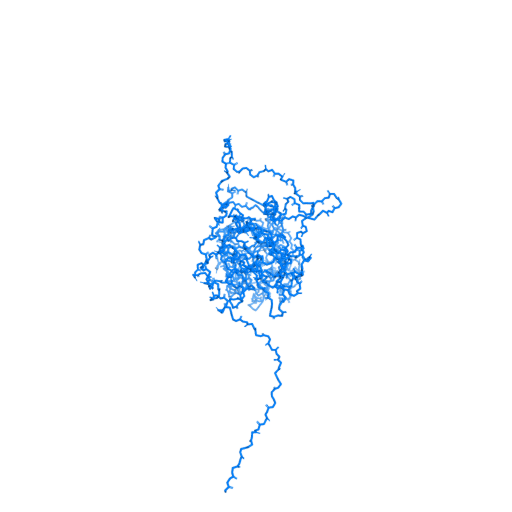377 -26.027 1.00 93.19 87 ASN A O 1
ATOM 698 N N . ARG A 1 88 ? 24.556 10.625 -25.473 1.00 91.06 88 ARG A N 1
ATOM 699 C CA . ARG A 1 88 ? 25.394 9.576 -26.082 1.00 91.06 88 ARG A CA 1
ATOM 700 C C . ARG A 1 88 ? 24.961 9.196 -27.495 1.00 91.06 88 ARG A C 1
ATOM 702 O O . ARG A 1 88 ? 25.456 8.227 -28.058 1.00 91.06 88 ARG A O 1
ATOM 709 N N . SER A 1 89 ? 24.006 9.925 -28.066 1.00 94.81 89 SER A N 1
ATOM 710 C CA . SER A 1 89 ? 23.391 9.632 -29.360 1.00 94.81 89 SER A CA 1
ATOM 711 C C . SER A 1 89 ? 22.760 8.237 -29.453 1.00 94.81 89 SER A C 1
ATOM 713 O O . SER A 1 89 ? 22.468 7.783 -30.555 1.00 94.81 89 SER A O 1
ATOM 715 N N . ILE A 1 90 ? 22.512 7.529 -28.347 1.00 96.06 90 ILE A N 1
ATOM 716 C CA . ILE A 1 90 ? 21.891 6.192 -28.364 1.00 96.06 90 ILE A CA 1
ATOM 717 C C . ILE A 1 90 ? 20.413 6.308 -28.749 1.00 96.06 90 ILE A C 1
ATOM 719 O O . ILE A 1 90 ? 19.896 5.494 -29.518 1.00 96.06 90 ILE A O 1
ATOM 723 N N . ILE A 1 91 ? 19.753 7.362 -28.265 1.00 96.50 91 ILE A N 1
ATOM 724 C CA . ILE A 1 91 ? 18.392 7.738 -28.654 1.00 96.50 91 ILE A CA 1
ATOM 725 C C . ILE A 1 91 ? 18.373 9.092 -29.351 1.00 96.50 91 ILE A C 1
ATOM 727 O O . ILE A 1 91 ? 19.272 9.911 -29.190 1.00 96.50 91 ILE A O 1
ATOM 731 N N . THR A 1 92 ? 17.298 9.330 -30.090 1.00 93.06 92 THR A N 1
ATOM 732 C CA . THR A 1 92 ? 16.966 10.616 -30.708 1.00 93.06 92 THR A CA 1
ATOM 733 C C . THR A 1 92 ? 15.525 10.991 -30.362 1.00 93.06 92 THR A C 1
ATOM 735 O O . THR A 1 92 ? 14.743 10.134 -29.926 1.00 93.06 92 THR A O 1
ATOM 738 N N . GLY A 1 93 ? 15.176 12.260 -30.562 1.00 90.75 93 GLY A N 1
ATOM 739 C CA . GLY A 1 93 ? 13.788 12.717 -30.546 1.00 90.75 93 GLY A CA 1
ATOM 740 C C . GLY A 1 93 ? 13.149 12.716 -31.929 1.00 90.75 93 GLY A C 1
ATOM 741 O O . GLY A 1 93 ? 13.765 12.325 -32.921 1.00 90.75 93 GLY A O 1
ATOM 742 N N . TYR A 1 94 ? 11.908 13.174 -31.956 1.00 91.50 94 TYR A N 1
ATOM 743 C CA . TYR A 1 94 ? 11.107 13.449 -33.135 1.00 91.50 94 TYR A CA 1
ATOM 744 C C . TYR A 1 94 ? 10.865 14.953 -33.185 1.00 91.50 94 TYR A C 1
ATOM 746 O O . TYR A 1 94 ? 10.367 15.524 -32.216 1.00 91.50 94 TYR A O 1
ATOM 754 N N . GLU A 1 95 ? 11.248 15.599 -34.279 1.00 91.69 95 GLU A N 1
ATOM 755 C CA . GLU A 1 95 ? 10.959 17.018 -34.467 1.00 91.69 95 GLU A CA 1
ATOM 756 C C . GLU A 1 95 ? 9.463 17.209 -34.730 1.00 91.69 95 GLU A C 1
ATOM 758 O O . GLU A 1 95 ? 8.872 16.507 -35.552 1.00 91.69 95 GLU A O 1
ATOM 763 N N . ASN A 1 96 ? 8.856 18.147 -34.009 1.00 84.00 96 ASN A N 1
ATOM 764 C CA . ASN A 1 96 ? 7.467 18.542 -34.175 1.00 84.00 96 ASN A CA 1
ATOM 765 C C . ASN A 1 96 ? 7.326 20.036 -33.867 1.00 84.00 96 ASN A C 1
ATOM 767 O O . ASN A 1 96 ? 7.623 20.460 -32.746 1.00 84.00 96 ASN A O 1
ATOM 771 N N .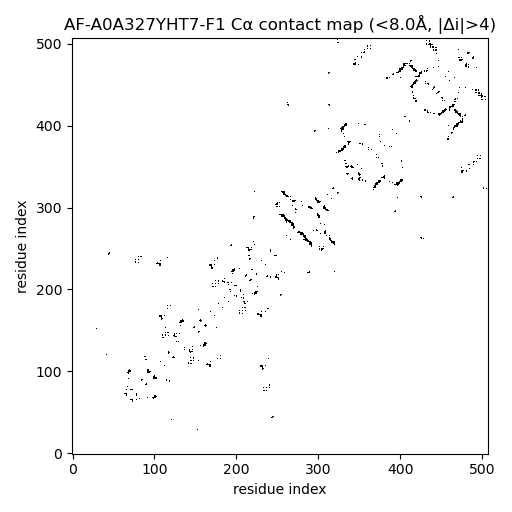 ASP A 1 97 ? 6.910 20.822 -34.862 1.00 78.38 97 ASP A N 1
ATOM 772 C CA . ASP A 1 97 ? 6.656 22.263 -34.747 1.00 78.38 97 ASP A CA 1
ATOM 773 C C . ASP A 1 97 ? 7.753 23.019 -33.969 1.00 78.38 97 ASP A C 1
ATOM 775 O O . ASP A 1 97 ? 7.486 23.703 -32.985 1.00 78.38 97 ASP A O 1
ATOM 779 N N . GLN A 1 98 ? 9.016 22.867 -34.398 1.00 82.94 98 GLN A N 1
ATOM 780 C CA . GLN A 1 98 ? 10.217 23.500 -33.805 1.00 82.94 98 GLN A CA 1
ATOM 781 C C . GLN A 1 98 ? 10.600 22.999 -32.400 1.00 82.94 98 GLN A C 1
ATOM 783 O O . GLN A 1 98 ? 11.551 23.501 -31.799 1.00 82.94 98 GLN A O 1
ATOM 788 N N . THR A 1 99 ? 9.905 21.988 -31.877 1.00 87.31 99 THR A N 1
ATOM 789 C CA . THR A 1 99 ? 10.249 21.316 -30.620 1.00 87.31 99 THR A CA 1
ATOM 790 C C . THR A 1 99 ? 10.730 19.890 -30.866 1.00 87.31 99 THR A C 1
ATOM 792 O O . THR A 1 99 ? 10.401 19.269 -31.876 1.00 87.31 99 THR A O 1
ATOM 795 N N . LEU A 1 100 ? 11.523 19.359 -29.935 1.00 93.88 100 LEU A N 1
ATOM 796 C CA . LEU A 1 100 ? 11.995 17.979 -29.970 1.00 93.88 100 LEU A CA 1
ATOM 797 C C . LEU A 1 100 ? 11.179 17.143 -28.979 1.00 93.88 100 LEU A C 1
ATOM 799 O O . LEU A 1 100 ? 11.192 17.426 -27.785 1.00 93.88 100 LEU A O 1
ATOM 803 N N . GLN A 1 101 ? 10.487 16.111 -29.457 1.00 95.62 101 GLN A N 1
ATOM 804 C CA . GLN A 1 101 ? 9.665 15.211 -28.640 1.00 95.62 101 GLN A CA 1
ATOM 805 C C . GLN A 1 101 ? 10.338 13.847 -28.452 1.00 95.62 101 GLN A C 1
ATOM 807 O O . GLN A 1 101 ? 10.932 13.298 -29.378 1.00 95.62 101 GLN A O 1
ATOM 812 N N . PHE A 1 102 ? 10.231 13.259 -27.264 1.00 96.75 102 PHE A N 1
ATOM 813 C CA . PHE A 1 102 ? 10.727 11.918 -26.957 1.00 96.75 102 PHE A CA 1
ATOM 814 C C . PHE A 1 102 ? 9.675 10.831 -27.200 1.00 96.75 102 PHE A C 1
ATOM 816 O O . PHE A 1 102 ? 10.032 9.732 -27.625 1.00 96.75 102 PHE A O 1
ATOM 823 N N . LEU A 1 103 ? 8.396 11.142 -26.978 1.00 96.75 103 LEU A N 1
ATOM 824 C CA . LEU A 1 103 ? 7.237 10.247 -26.991 1.00 96.75 103 LEU A CA 1
ATOM 825 C C . LEU A 1 103 ? 7.334 9.132 -25.928 1.00 96.75 103 LEU A C 1
ATOM 827 O O . LEU A 1 103 ? 7.373 7.949 -26.288 1.00 96.75 103 LEU A O 1
ATOM 831 N N . PRO A 1 104 ? 7.359 9.468 -24.619 1.00 96.56 104 PRO A N 1
ATOM 832 C CA . PRO A 1 104 ? 7.682 8.523 -23.541 1.00 96.56 104 PRO A CA 1
ATOM 833 C C . PRO A 1 104 ? 6.769 7.293 -23.507 1.00 96.56 104 PRO A C 1
ATOM 835 O O . PRO A 1 104 ? 7.254 6.173 -23.366 1.00 96.56 104 PRO A O 1
ATOM 838 N N . ASN A 1 105 ? 5.467 7.479 -23.737 1.00 96.56 105 ASN A N 1
ATOM 839 C CA . ASN A 1 105 ? 4.465 6.410 -23.673 1.00 96.56 105 ASN A CA 1
ATOM 840 C C . ASN A 1 105 ? 4.370 5.557 -24.951 1.00 96.56 105 ASN A C 1
ATOM 842 O O . ASN A 1 105 ? 3.626 4.576 -24.984 1.00 96.56 105 ASN A O 1
ATOM 846 N N . ARG A 1 106 ? 5.091 5.909 -26.025 1.00 97.38 106 ARG A N 1
ATOM 847 C CA . ARG A 1 106 ? 5.055 5.145 -27.278 1.00 97.38 106 ARG A CA 1
ATOM 848 C C . ARG A 1 106 ? 5.762 3.806 -27.085 1.00 97.38 106 ARG A C 1
ATOM 850 O O . ARG A 1 106 ? 6.863 3.761 -26.547 1.00 97.38 106 ARG A O 1
ATOM 857 N N . HIS A 1 107 ? 5.162 2.718 -27.561 1.00 98.44 107 HIS A N 1
ATOM 858 C CA . HIS A 1 107 ? 5.805 1.407 -27.503 1.00 98.44 107 HIS A CA 1
ATOM 859 C C . HIS A 1 107 ? 7.052 1.346 -28.390 1.00 98.44 107 HIS A C 1
ATOM 861 O O . HIS A 1 107 ? 7.057 1.869 -29.508 1.00 98.44 107 HIS A O 1
ATOM 867 N N . VAL A 1 108 ? 8.093 0.674 -27.898 1.00 98.00 108 VAL A N 1
ATOM 868 C CA . VAL A 1 108 ? 9.329 0.444 -28.655 1.00 98.00 108 VAL A CA 1
ATOM 869 C C . VAL A 1 108 ? 9.159 -0.775 -29.551 1.00 98.00 108 VAL A C 1
ATOM 871 O O . VAL A 1 108 ? 8.835 -1.861 -29.076 1.00 98.00 108 VAL A O 1
ATOM 874 N N . THR A 1 109 ? 9.394 -0.600 -30.846 1.00 98.19 109 THR A N 1
ATOM 875 C CA . THR A 1 109 ? 9.373 -1.690 -31.834 1.00 98.19 109 THR A CA 1
ATOM 876 C C . THR A 1 109 ? 10.658 -2.518 -31.806 1.00 98.19 109 THR A C 1
ATOM 878 O O . THR A 1 109 ? 11.703 -2.047 -31.344 1.00 98.19 109 THR A O 1
ATOM 881 N N . ARG A 1 110 ? 10.618 -3.739 -32.349 1.00 98.12 110 ARG A N 1
ATOM 882 C CA . ARG A 1 110 ? 11.797 -4.612 -32.494 1.00 98.12 110 ARG A CA 1
ATOM 883 C C . ARG A 1 110 ? 12.954 -3.921 -33.227 1.00 98.12 110 ARG A C 1
ATOM 885 O O . ARG A 1 110 ? 14.087 -3.986 -32.757 1.00 98.12 110 ARG A O 1
ATOM 892 N N . ALA A 1 111 ? 12.679 -3.195 -34.314 1.00 98.31 111 ALA A N 1
ATOM 893 C CA . ALA A 1 111 ? 13.697 -2.445 -35.058 1.00 98.31 111 ALA A CA 1
ATOM 894 C C . ALA A 1 111 ? 14.318 -1.301 -34.240 1.00 98.31 111 ALA A C 1
ATOM 896 O O . ALA A 1 111 ? 15.533 -1.093 -34.263 1.00 98.31 111 ALA A O 1
ATOM 897 N N . GLN A 1 112 ? 13.498 -0.563 -33.487 1.00 98.25 112 GLN A N 1
ATOM 898 C CA . GLN A 1 112 ? 13.990 0.501 -32.608 1.00 98.25 112 GLN A CA 1
ATOM 899 C C . GLN A 1 112 ? 14.859 -0.060 -31.481 1.00 98.25 112 GLN A C 1
ATOM 901 O O . GLN A 1 112 ? 15.929 0.485 -31.222 1.00 98.25 112 GLN A O 1
ATOM 906 N N . ALA A 1 113 ? 14.436 -1.160 -30.852 1.00 98.31 113 ALA A N 1
ATOM 907 C CA . ALA A 1 113 ? 15.212 -1.828 -29.815 1.00 98.31 113 ALA A CA 1
ATOM 908 C C . ALA A 1 113 ? 16.558 -2.341 -30.354 1.00 98.31 113 ALA A C 1
ATOM 910 O O . ALA A 1 113 ? 17.581 -2.115 -29.712 1.00 98.31 113 ALA A O 1
ATOM 911 N N . ALA A 1 114 ? 16.575 -2.952 -31.547 1.00 98.31 114 ALA A N 1
ATOM 912 C CA . ALA A 1 114 ? 17.802 -3.392 -32.213 1.00 98.31 114 ALA A CA 1
ATOM 913 C C . ALA A 1 114 ? 18.786 -2.230 -32.412 1.00 98.31 114 ALA A C 1
ATOM 915 O O . ALA A 1 114 ? 19.923 -2.305 -31.951 1.00 98.31 114 ALA A O 1
ATOM 916 N N . LYS A 1 115 ? 18.332 -1.112 -32.998 1.00 98.31 115 LYS A N 1
ATOM 917 C CA . LYS A 1 115 ? 19.167 0.088 -33.162 1.00 98.31 115 LYS A CA 1
ATOM 918 C C . LYS A 1 115 ? 19.686 0.618 -31.827 1.00 98.31 115 LYS A C 1
ATOM 920 O O . LYS A 1 115 ? 20.877 0.877 -31.703 1.00 98.31 115 LYS A O 1
ATOM 925 N N . MET A 1 116 ? 18.818 0.772 -30.827 1.00 98.31 116 MET A N 1
ATOM 926 C CA . MET A 1 116 ? 19.214 1.308 -29.520 1.00 98.31 116 MET A CA 1
ATOM 927 C C . MET A 1 116 ? 20.257 0.426 -28.824 1.00 98.31 116 MET A C 1
ATOM 929 O O . MET A 1 116 ? 21.229 0.955 -28.296 1.00 98.31 116 MET A O 1
ATOM 933 N N . LEU A 1 117 ? 20.093 -0.900 -28.852 1.00 97.62 117 LEU A N 1
ATOM 934 C CA . LEU A 1 117 ? 21.038 -1.840 -28.242 1.00 97.62 117 LEU A CA 1
ATOM 935 C C . LEU A 1 117 ? 22.378 -1.872 -28.977 1.00 97.62 117 LEU A C 1
ATOM 937 O O . LEU A 1 117 ? 23.418 -1.808 -28.336 1.00 97.62 117 LEU A O 1
ATOM 941 N N . VAL A 1 118 ? 22.368 -1.908 -30.311 1.00 97.38 118 VAL A N 1
ATOM 942 C CA . VAL A 1 118 ? 23.604 -1.884 -31.108 1.00 97.38 118 VAL A CA 1
ATOM 943 C C . VAL A 1 118 ? 24.405 -0.611 -30.830 1.00 97.38 118 VAL A C 1
ATOM 945 O O . VAL A 1 118 ? 25.603 -0.692 -30.568 1.00 97.38 118 VAL A O 1
ATOM 948 N N . LYS A 1 119 ? 23.738 0.552 -30.799 1.00 97.06 119 LYS A N 1
ATOM 949 C CA . LYS A 1 119 ? 24.385 1.824 -30.448 1.00 97.06 119 LYS A CA 1
ATOM 950 C C . LYS A 1 119 ? 24.886 1.841 -29.007 1.00 97.06 119 LYS A C 1
ATOM 952 O O . LYS A 1 119 ? 25.973 2.343 -28.754 1.00 97.06 119 LYS A O 1
ATOM 957 N N . ALA A 1 120 ? 24.113 1.295 -28.070 1.00 94.81 120 ALA A N 1
ATOM 958 C CA . ALA A 1 120 ? 24.511 1.199 -26.668 1.00 94.81 120 ALA A CA 1
ATOM 959 C C . ALA A 1 120 ? 25.767 0.341 -26.465 1.00 94.81 120 ALA A C 1
ATOM 961 O O . ALA A 1 120 ? 26.589 0.660 -25.616 1.00 94.81 120 ALA A O 1
ATOM 962 N N . LEU A 1 121 ? 25.938 -0.706 -27.272 1.00 92.50 121 LEU A N 1
ATOM 963 C CA . LEU A 1 121 ? 27.130 -1.553 -27.275 1.00 92.50 121 LEU A CA 1
ATOM 964 C C . LEU A 1 121 ? 28.316 -0.942 -28.045 1.00 92.50 121 LEU A C 1
ATOM 966 O O . LEU A 1 121 ? 29.341 -1.597 -28.193 1.00 92.50 121 LEU A O 1
ATOM 970 N N . GLY A 1 122 ? 28.190 0.290 -28.552 1.00 92.12 122 GLY A N 1
ATOM 971 C CA . GLY A 1 122 ? 29.263 0.992 -29.262 1.00 92.12 122 GLY A CA 1
ATOM 972 C C . GLY A 1 122 ? 29.453 0.569 -30.722 1.00 92.12 122 GLY A C 1
ATOM 973 O O . GLY A 1 122 ? 30.423 0.978 -31.355 1.00 92.12 122 GLY A O 1
ATOM 974 N N . TYR A 1 123 ? 28.538 -0.222 -31.287 1.00 94.44 123 TYR A N 1
ATOM 975 C CA . TYR A 1 123 ? 28.624 -0.660 -32.679 1.00 94.44 123 TYR A CA 1
ATOM 976 C C . TYR A 1 123 ? 27.874 0.280 -33.632 1.00 94.44 123 TYR A C 1
ATOM 978 O O . TYR A 1 123 ? 26.854 0.887 -33.294 1.00 94.44 123 TYR A O 1
ATOM 986 N N . SER A 1 124 ? 28.355 0.345 -34.873 1.00 94.38 124 SER A N 1
ATOM 987 C CA . SER A 1 124 ? 27.624 0.898 -36.014 1.00 94.38 124 SER A CA 1
ATOM 988 C C . SER A 1 124 ? 26.705 -0.152 -36.649 1.00 94.38 124 SER A C 1
ATOM 990 O O . SER A 1 124 ? 26.813 -1.354 -36.382 1.00 94.38 124 SER A O 1
ATOM 992 N N . GLU A 1 125 ? 25.799 0.284 -37.523 1.00 95.94 125 GLU A N 1
ATOM 993 C CA . GLU A 1 125 ? 25.044 -0.640 -38.368 1.00 95.94 125 GLU A CA 1
ATOM 994 C C . GLU A 1 125 ? 25.956 -1.479 -39.280 1.00 95.94 125 GLU A C 1
ATOM 996 O O . GLU A 1 125 ? 27.144 -1.194 -39.445 1.00 95.94 125 GLU A O 1
ATOM 1001 N N . LEU A 1 126 ? 25.444 -2.599 -39.790 1.00 95.38 126 LEU A N 1
ATOM 1002 C CA . LEU A 1 126 ? 26.125 -3.355 -40.841 1.00 95.38 126 LEU A CA 1
ATOM 1003 C C . LEU A 1 126 ? 25.798 -2.773 -42.214 1.00 95.38 126 LEU A C 1
ATOM 1005 O O . LEU A 1 126 ? 24.652 -2.432 -42.487 1.00 95.38 126 LEU A O 1
ATOM 1009 N N . GLU A 1 127 ? 26.792 -2.770 -43.096 1.00 94.44 127 GLU A N 1
ATOM 1010 C CA . GLU A 1 127 ? 26.564 -2.667 -44.535 1.00 94.44 127 GLU A CA 1
ATOM 1011 C C . GLU A 1 127 ? 26.043 -4.016 -45.045 1.00 94.44 127 GLU A C 1
ATOM 1013 O O . GLU A 1 127 ? 26.674 -5.055 -44.827 1.00 94.44 127 GLU A O 1
ATOM 1018 N N . VAL A 1 128 ? 24.873 -4.020 -45.688 1.00 94.75 128 VAL A N 1
ATOM 1019 C CA . VAL A 1 128 ? 24.140 -5.251 -46.026 1.00 94.75 128 VAL A CA 1
ATOM 1020 C C . VAL A 1 128 ? 23.884 -5.307 -47.526 1.00 94.75 128 VAL A C 1
ATOM 1022 O O . VAL A 1 128 ? 23.029 -4.602 -48.057 1.00 94.75 128 VAL A O 1
ATOM 1025 N N . SER A 1 129 ? 24.604 -6.189 -48.220 1.00 91.19 129 SER A N 1
ATOM 1026 C CA . SER A 1 129 ? 24.414 -6.420 -49.659 1.00 91.19 129 SER A CA 1
ATOM 1027 C C . SER A 1 129 ? 23.173 -7.268 -49.959 1.00 91.19 129 SER A C 1
ATOM 1029 O O . SER A 1 129 ? 22.489 -7.043 -50.960 1.00 91.19 129 SER A O 1
ATOM 1031 N N . LYS A 1 130 ? 22.847 -8.219 -49.076 1.00 93.94 130 LYS A N 1
ATOM 1032 C CA . LYS A 1 130 ? 21.676 -9.093 -49.180 1.00 93.94 130 LYS A CA 1
ATOM 1033 C C . LYS A 1 130 ? 20.976 -9.203 -47.817 1.00 93.94 130 LYS A C 1
ATOM 1035 O O . LYS A 1 130 ? 21.568 -9.788 -46.914 1.00 93.94 130 LYS A O 1
ATOM 1040 N N . PRO A 1 131 ? 19.747 -8.678 -47.673 1.00 95.56 131 PRO A N 1
ATOM 1041 C CA . PRO A 1 131 ? 18.956 -8.832 -46.461 1.00 95.56 131 PRO A CA 1
ATOM 1042 C C . PRO A 1 131 ? 18.699 -10.299 -46.121 1.00 95.56 131 PRO A C 1
ATOM 1044 O O . PRO A 1 131 ? 18.409 -11.108 -47.009 1.00 95.56 131 PRO A O 1
ATOM 1047 N N . THR A 1 132 ? 18.783 -10.622 -44.834 1.00 96.31 132 THR A N 1
ATOM 1048 C CA . THR A 1 132 ? 18.489 -11.950 -44.288 1.00 96.31 132 THR A CA 1
ATOM 1049 C C . THR A 1 132 ? 16.983 -12.185 -44.189 1.00 96.31 132 THR A C 1
ATOM 1051 O O . THR A 1 132 ? 16.518 -13.301 -44.412 1.00 96.31 132 THR A O 1
ATOM 1054 N N . PHE A 1 133 ? 16.214 -11.139 -43.868 1.00 97.50 133 PHE A N 1
ATOM 1055 C CA . PHE A 1 133 ? 14.789 -11.248 -43.547 1.00 97.50 133 PHE A CA 1
ATOM 1056 C C . PHE A 1 133 ? 13.882 -10.818 -44.694 1.00 97.50 133 PHE A C 1
ATOM 1058 O O . PHE A 1 133 ? 14.138 -9.831 -45.384 1.00 97.50 133 PHE A O 1
ATOM 1065 N N . THR A 1 134 ? 12.774 -11.537 -44.858 1.00 96.56 134 THR A N 1
ATOM 1066 C CA . THR A 1 134 ? 11.825 -11.335 -45.964 1.00 96.56 134 THR A CA 1
ATOM 1067 C C . THR A 1 134 ? 11.032 -10.030 -45.862 1.00 96.56 134 THR A C 1
ATOM 1069 O O . THR A 1 134 ? 10.583 -9.502 -46.877 1.00 96.56 134 THR A O 1
ATOM 1072 N N . ASP A 1 135 ? 10.890 -9.478 -44.656 1.00 97.50 135 ASP A N 1
ATOM 1073 C CA . ASP A 1 135 ? 10.123 -8.268 -44.346 1.00 97.50 135 ASP A CA 1
ATOM 1074 C C . ASP A 1 135 ? 11.001 -7.044 -44.021 1.00 97.50 135 ASP A C 1
ATOM 1076 O O . ASP A 1 135 ? 10.496 -6.004 -43.591 1.00 97.50 135 ASP A O 1
ATOM 1080 N N . VAL A 1 136 ? 12.315 -7.139 -44.257 1.00 97.12 136 VAL A N 1
ATOM 1081 C CA . VAL A 1 136 ? 13.277 -6.041 -44.082 1.00 97.12 136 VAL A CA 1
ATOM 1082 C C . VAL A 1 136 ? 14.065 -5.849 -45.379 1.00 97.12 136 VAL A C 1
ATOM 1084 O O . VAL A 1 136 ? 15.161 -6.367 -45.549 1.00 97.12 136 VAL A O 1
ATOM 1087 N N . GLY A 1 137 ? 13.494 -5.106 -46.329 1.00 95.06 137 GLY A N 1
ATOM 1088 C CA . GLY A 1 137 ? 14.148 -4.826 -47.614 1.00 95.06 137 GLY A CA 1
ATOM 1089 C C . GLY A 1 137 ? 15.294 -3.805 -47.527 1.00 95.06 137 GLY A C 1
ATOM 1090 O O . GLY A 1 137 ? 15.440 -3.105 -46.526 1.00 95.06 137 GLY A O 1
ATOM 1091 N N . HIS A 1 138 ? 16.058 -3.651 -48.619 1.00 94.31 138 HIS A N 1
ATOM 1092 C CA . HIS A 1 138 ? 17.206 -2.724 -48.728 1.00 94.31 138 HIS A CA 1
ATOM 1093 C C . HIS A 1 138 ? 16.910 -1.269 -48.343 1.00 94.31 138 HIS A C 1
ATOM 1095 O O . HIS A 1 138 ? 17.782 -0.589 -47.819 1.00 94.31 138 HIS A O 1
ATOM 1101 N N . ALA A 1 139 ? 15.68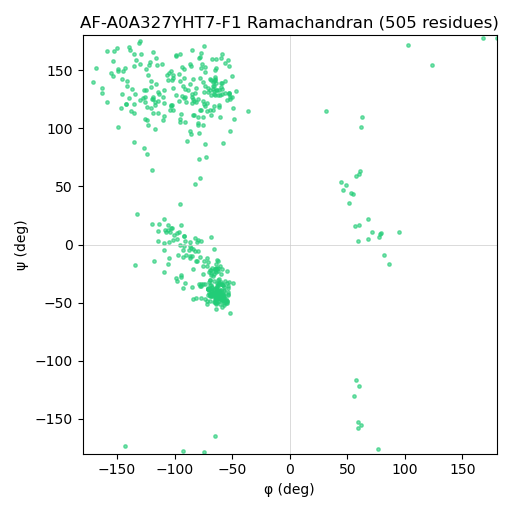7 -0.787 -48.580 1.00 94.12 139 ALA A N 1
ATOM 1102 C CA . ALA A 1 139 ? 15.285 0.582 -48.249 1.00 94.12 139 ALA A CA 1
ATOM 1103 C C . ALA A 1 139 ? 14.831 0.761 -46.786 1.00 94.12 139 ALA A C 1
ATOM 1105 O O . ALA A 1 139 ? 14.494 1.871 -46.372 1.00 94.12 139 ALA A O 1
ATOM 1106 N N . HIS A 1 140 ? 14.762 -0.314 -45.994 1.00 97.06 140 HIS A N 1
ATOM 1107 C CA . HIS A 1 140 ? 14.305 -0.228 -44.613 1.00 97.06 140 HIS A CA 1
ATOM 1108 C C . HIS A 1 140 ? 15.366 0.463 -43.745 1.00 97.06 140 HIS A C 1
ATOM 1110 O O . HIS A 1 140 ? 16.480 -0.032 -43.600 1.00 97.06 140 HIS A O 1
ATOM 1116 N N . TRP A 1 141 ? 14.995 1.568 -43.089 1.00 96.81 141 TRP A N 1
ATOM 1117 C CA . TRP A 1 141 ? 15.901 2.411 -42.285 1.00 96.81 141 TRP A CA 1
ATOM 1118 C C . TRP A 1 141 ? 16.683 1.662 -41.193 1.00 96.81 141 TRP A C 1
ATOM 1120 O O . TRP A 1 141 ? 17.698 2.150 -40.704 1.00 96.81 141 TRP A O 1
ATOM 1130 N N . ALA A 1 142 ? 16.169 0.513 -40.750 1.00 97.44 142 ALA A N 1
ATOM 1131 C CA . ALA A 1 142 ? 16.771 -0.298 -39.698 1.00 97.44 142 ALA A CA 1
ATOM 1132 C C . ALA A 1 142 ? 17.551 -1.516 -40.208 1.00 97.44 142 ALA A C 1
ATOM 1134 O O . ALA A 1 142 ? 17.978 -2.303 -39.371 1.00 97.44 142 ALA A O 1
ATOM 1135 N N . LEU A 1 143 ? 17.697 -1.718 -41.525 1.00 98.19 143 LEU A N 1
ATOM 1136 C CA . LEU A 1 143 ? 18.282 -2.943 -42.087 1.00 98.19 143 LEU A CA 1
ATOM 1137 C C . LEU A 1 143 ? 19.637 -3.274 -41.450 1.00 98.19 143 LEU A C 1
ATOM 1139 O O . LEU A 1 143 ? 19.777 -4.314 -40.809 1.00 98.19 143 LEU A O 1
ATOM 1143 N N . GLY A 1 144 ? 20.607 -2.364 -41.544 1.00 98.19 144 GLY A N 1
ATOM 1144 C CA . GLY A 1 144 ? 21.943 -2.602 -41.006 1.00 98.19 144 GLY A CA 1
ATOM 1145 C C . GLY A 1 144 ? 21.965 -2.775 -39.483 1.00 98.19 144 GLY A C 1
ATOM 1146 O O . GLY A 1 144 ? 22.754 -3.561 -38.955 1.00 98.19 144 GLY A O 1
ATOM 1147 N N . TRP A 1 145 ? 21.083 -2.079 -38.760 1.00 98.31 145 TRP A N 1
ATOM 1148 C CA . TRP A 1 145 ? 20.939 -2.208 -37.306 1.00 98.31 145 TRP A CA 1
ATOM 1149 C C . TRP A 1 145 ? 20.373 -3.572 -36.899 1.00 98.31 145 TRP A C 1
ATOM 1151 O O . TRP A 1 145 ? 20.855 -4.178 -35.944 1.00 98.31 145 TRP A O 1
ATOM 1161 N N . ILE A 1 146 ? 19.363 -4.058 -37.622 1.00 98.50 146 ILE A N 1
ATOM 1162 C CA . ILE A 1 146 ? 18.731 -5.361 -37.397 1.00 98.50 146 ILE A CA 1
ATOM 1163 C C . ILE A 1 146 ? 19.742 -6.476 -37.650 1.00 98.50 146 ILE A C 1
ATOM 1165 O O . ILE A 1 146 ? 19.955 -7.312 -36.774 1.00 98.50 146 ILE A O 1
ATOM 1169 N N . GLU A 1 147 ? 20.417 -6.448 -38.799 1.00 98.00 147 GLU A N 1
ATOM 1170 C CA . GLU A 1 147 ? 21.418 -7.456 -39.159 1.00 98.00 147 GLU A CA 1
ATOM 1171 C C . GLU A 1 147 ? 22.576 -7.463 -38.152 1.00 98.00 147 GLU A C 1
ATOM 1173 O O . GLU A 1 147 ? 23.023 -8.526 -37.720 1.00 98.00 147 GLU A O 1
ATOM 1178 N N . ARG A 1 148 ? 23.023 -6.283 -37.684 1.00 97.81 148 ARG A N 1
ATOM 1179 C CA . ARG A 1 148 ? 24.032 -6.194 -36.617 1.00 97.81 148 ARG A CA 1
ATOM 1180 C C . ARG A 1 148 ? 23.540 -6.833 -35.324 1.00 97.81 148 ARG A C 1
ATOM 1182 O O . ARG A 1 148 ? 24.271 -7.612 -34.721 1.00 97.81 148 ARG A O 1
ATOM 1189 N N . ALA A 1 149 ? 22.325 -6.508 -34.887 1.00 97.38 149 ALA A N 1
ATOM 1190 C CA . ALA A 1 149 ? 21.774 -7.023 -33.638 1.00 97.38 149 ALA A CA 1
ATOM 1191 C C . ALA A 1 149 ? 21.603 -8.551 -33.668 1.00 97.38 149 ALA A C 1
ATOM 1193 O O . ALA A 1 149 ? 21.829 -9.213 -32.656 1.00 97.38 149 ALA A O 1
ATOM 1194 N N . VAL A 1 150 ? 21.249 -9.112 -34.827 1.00 96.38 150 VAL A N 1
ATOM 1195 C CA . VAL A 1 150 ? 21.159 -10.563 -35.045 1.00 96.38 150 VAL A CA 1
ATOM 1196 C C . VAL A 1 150 ? 22.547 -11.200 -35.066 1.00 96.38 150 VAL A C 1
ATOM 1198 O O . VAL A 1 150 ? 22.751 -12.212 -34.401 1.00 96.38 150 VAL A O 1
ATOM 1201 N N . LYS A 1 151 ? 23.529 -10.582 -35.739 1.00 95.38 151 LYS A N 1
ATOM 1202 C CA . LYS A 1 151 ? 24.931 -11.039 -35.723 1.00 95.38 151 LYS A CA 1
ATOM 1203 C C . LYS A 1 151 ? 25.517 -11.078 -34.307 1.00 95.38 151 LYS A C 1
ATOM 1205 O O . LYS A 1 151 ? 26.310 -11.958 -34.004 1.00 95.38 151 LYS A O 1
ATOM 1210 N N . LEU A 1 152 ? 25.107 -10.149 -33.442 1.00 92.31 152 LEU A N 1
ATOM 1211 C CA . LEU A 1 152 ? 25.476 -10.107 -32.022 1.00 92.31 152 LEU A CA 1
ATOM 1212 C C . LEU A 1 152 ? 24.649 -11.067 -31.140 1.00 92.31 152 LEU A C 1
ATOM 1214 O O . LEU A 1 152 ? 24.803 -11.060 -29.922 1.00 92.31 152 LEU A O 1
ATOM 1218 N N . GLY A 1 153 ? 23.731 -11.851 -31.716 1.00 93.12 153 GLY A N 1
ATOM 1219 C CA . GLY A 1 153 ? 22.884 -12.795 -30.980 1.00 93.12 153 GLY A CA 1
ATOM 1220 C C . GLY A 1 153 ? 21.803 -12.147 -30.105 1.00 93.12 153 GLY A C 1
ATOM 1221 O O . GLY A 1 153 ? 21.172 -12.829 -29.299 1.00 93.12 153 GLY A O 1
ATOM 1222 N N . LEU A 1 154 ? 21.562 -10.838 -30.243 1.00 93.00 154 LEU A N 1
ATOM 1223 C CA . LEU A 1 154 ? 20.582 -10.115 -29.424 1.00 93.00 154 LEU A CA 1
ATOM 1224 C C . LEU A 1 154 ? 19.148 -10.411 -29.857 1.00 93.00 154 LEU A C 1
ATOM 1226 O O . LEU A 1 154 ? 18.242 -10.446 -29.030 1.00 93.00 154 LEU A O 1
ATOM 1230 N N . PHE A 1 155 ? 18.935 -10.613 -31.155 1.00 95.00 155 PHE A N 1
ATOM 1231 C CA . PHE A 1 155 ? 17.636 -10.944 -31.725 1.00 95.00 155 PHE A CA 1
ATOM 1232 C C . PHE A 1 155 ? 17.740 -12.160 -32.634 1.00 95.00 155 PHE A C 1
ATOM 1234 O O . PHE A 1 155 ? 18.778 -12.432 -33.229 1.00 95.00 155 PHE A O 1
ATOM 1241 N N . THR A 1 156 ? 16.612 -12.841 -32.788 1.00 92.25 156 THR A N 1
ATOM 1242 C CA . THR A 1 156 ? 16.401 -13.866 -33.807 1.00 92.25 156 THR A CA 1
ATOM 1243 C C . THR A 1 156 ? 15.204 -13.476 -34.672 1.00 92.25 156 THR A C 1
ATOM 1245 O O . THR A 1 156 ? 14.315 -12.732 -34.227 1.00 92.25 156 THR A O 1
ATOM 1248 N N . GLY A 1 157 ? 15.193 -13.970 -35.911 1.00 90.44 157 GLY A N 1
ATOM 1249 C CA . GLY A 1 157 ? 13.990 -13.986 -36.740 1.00 90.44 157 GLY A CA 1
ATOM 1250 C C . GLY A 1 157 ? 13.006 -15.062 -36.296 1.00 90.44 157 GLY A C 1
ATOM 1251 O O . GLY A 1 157 ? 13.243 -15.779 -35.319 1.00 90.44 157 GLY A O 1
ATOM 1252 N N . TYR A 1 158 ? 11.909 -15.150 -37.031 1.00 92.81 158 TYR A N 1
ATOM 1253 C CA . TYR A 1 158 ? 10.894 -16.186 -36.900 1.00 92.81 158 TYR A CA 1
ATOM 1254 C C . TYR A 1 158 ? 11.103 -17.271 -37.965 1.00 92.81 158 TYR A C 1
ATOM 1256 O O . TYR A 1 158 ? 11.787 -17.048 -38.966 1.00 92.81 158 TYR A O 1
ATOM 1264 N N . ASP A 1 159 ? 10.482 -18.434 -37.769 1.00 94.44 159 ASP A N 1
ATOM 1265 C CA . ASP A 1 159 ? 10.615 -19.590 -38.672 1.00 94.44 159 ASP A CA 1
ATOM 1266 C C . ASP A 1 159 ? 10.084 -19.314 -40.090 1.00 94.44 159 ASP A C 1
ATOM 1268 O O . ASP A 1 159 ? 10.486 -19.965 -41.051 1.00 94.44 159 ASP A O 1
ATOM 1272 N N . ASP A 1 160 ? 9.213 -18.311 -40.234 1.00 95.31 160 ASP A N 1
ATOM 1273 C CA . ASP A 1 160 ? 8.707 -17.812 -41.518 1.00 95.31 160 ASP A CA 1
ATOM 1274 C C . ASP A 1 160 ? 9.720 -16.920 -42.275 1.00 95.31 160 ASP A C 1
ATOM 1276 O O . ASP A 1 160 ? 9.411 -16.386 -43.343 1.00 95.31 160 ASP A O 1
ATOM 1280 N N . GLY A 1 161 ? 10.931 -16.742 -41.734 1.00 94.88 161 GLY A N 1
ATOM 1281 C CA . GLY A 1 161 ? 11.988 -15.909 -42.307 1.00 94.88 161 GLY A CA 1
ATOM 1282 C C . GLY A 1 161 ? 11.802 -14.405 -42.083 1.00 94.88 161 GLY A C 1
ATOM 1283 O O . GLY A 1 161 ? 12.578 -13.615 -42.624 1.00 94.88 161 GLY A O 1
ATOM 1284 N N . SER A 1 162 ? 10.801 -13.989 -41.302 1.00 97.38 162 SER A N 1
ATOM 1285 C CA . SER A 1 162 ? 10.570 -12.582 -40.957 1.00 97.38 162 SER A CA 1
ATOM 1286 C C . SER A 1 162 ? 11.369 -12.139 -39.727 1.00 97.38 162 SER A C 1
ATOM 1288 O O . SER A 1 162 ? 11.714 -12.935 -38.848 1.00 97.38 162 SER A O 1
ATOM 1290 N N . PHE A 1 163 ? 11.640 -10.837 -39.628 1.00 97.81 163 PHE A N 1
ATOM 1291 C CA . PHE A 1 163 ? 12.132 -10.186 -38.414 1.00 97.81 163 PHE A CA 1
ATOM 1292 C C . PHE A 1 163 ? 11.021 -9.487 -37.629 1.00 97.81 163 PHE A C 1
ATOM 1294 O O . PHE A 1 163 ? 11.140 -9.354 -36.411 1.00 97.81 163 PHE A O 1
ATOM 1301 N N . ARG A 1 164 ? 9.964 -9.024 -38.299 1.00 97.81 164 ARG A N 1
ATOM 1302 C CA . ARG A 1 164 ? 8.838 -8.240 -37.767 1.00 97.81 164 ARG A CA 1
ATOM 1303 C C . ARG A 1 164 ? 9.272 -6.903 -37.158 1.00 97.81 164 ARG A C 1
ATOM 1305 O O . ARG A 1 164 ? 9.059 -6.653 -35.970 1.00 97.81 164 ARG A O 1
ATOM 1312 N N . PRO A 1 165 ? 9.893 -6.006 -37.946 1.00 97.88 165 PRO A N 1
ATOM 1313 C CA . PRO A 1 165 ? 10.568 -4.809 -37.437 1.00 97.88 165 PRO A CA 1
ATOM 1314 C C . PRO A 1 165 ? 9.644 -3.837 -36.697 1.00 97.88 165 PRO A C 1
ATOM 1316 O O . PRO A 1 165 ? 10.098 -3.160 -35.774 1.00 97.88 165 PRO A O 1
ATOM 1319 N N . ASN A 1 166 ? 8.363 -3.789 -37.070 1.00 97.62 166 ASN A N 1
ATOM 1320 C CA . ASN A 1 166 ? 7.373 -2.862 -36.517 1.00 97.62 166 ASN A CA 1
ATOM 1321 C C . ASN A 1 166 ? 6.584 -3.431 -35.329 1.00 97.62 166 ASN A C 1
ATOM 1323 O O . ASN A 1 166 ? 5.793 -2.702 -34.730 1.00 97.62 166 ASN A O 1
ATOM 1327 N N . GLU A 1 167 ? 6.775 -4.703 -34.969 1.00 97.38 167 GLU A N 1
ATOM 1328 C CA . GLU A 1 167 ? 6.087 -5.267 -33.808 1.00 97.38 167 GLU A CA 1
ATOM 1329 C C . GLU A 1 167 ? 6.623 -4.645 -32.506 1.00 97.38 167 GLU A C 1
ATOM 1331 O O . GLU A 1 167 ? 7.845 -4.545 -32.327 1.00 97.38 167 GLU A O 1
ATOM 1336 N N . PRO A 1 168 ? 5.742 -4.219 -31.583 1.00 97.88 168 PRO A N 1
ATOM 1337 C CA . PRO A 1 168 ? 6.150 -3.704 -30.284 1.00 97.88 168 PRO A CA 1
ATOM 1338 C C . PRO A 1 168 ? 6.753 -4.807 -29.408 1.00 97.88 168 PRO A C 1
ATOM 1340 O O . PRO A 1 168 ? 6.288 -5.947 -29.373 1.00 97.88 168 PRO A O 1
ATOM 1343 N N . LEU A 1 169 ? 7.792 -4.453 -28.656 1.00 96.69 169 LEU A N 1
ATOM 1344 C CA . LEU A 1 169 ? 8.514 -5.382 -27.802 1.00 96.69 169 LEU A CA 1
ATOM 1345 C C . LEU A 1 169 ? 7.783 -5.567 -26.467 1.00 96.69 169 LEU A C 1
ATOM 1347 O O . LEU A 1 169 ? 7.442 -4.600 -25.785 1.00 96.69 169 LEU A O 1
ATOM 1351 N N . LYS A 1 170 ? 7.572 -6.819 -26.057 1.00 97.69 170 LYS A N 1
ATOM 1352 C CA . LYS A 1 170 ? 7.104 -7.137 -24.699 1.00 97.69 170 LYS A CA 1
ATOM 1353 C C . LYS A 1 170 ? 8.235 -7.007 -23.680 1.00 97.69 170 LYS A C 1
ATOM 1355 O O . LYS A 1 170 ? 9.408 -7.203 -24.008 1.00 97.69 170 LYS A O 1
ATOM 1360 N N . ARG A 1 171 ? 7.886 -6.757 -22.418 1.00 98.00 171 ARG A N 1
ATOM 1361 C CA . ARG A 1 171 ? 8.843 -6.639 -21.304 1.00 98.00 171 ARG A CA 1
ATOM 1362 C C . ARG A 1 171 ? 9.673 -7.912 -21.094 1.00 98.00 171 ARG A C 1
ATOM 1364 O O . ARG A 1 171 ? 10.859 -7.815 -20.779 1.00 98.00 171 ARG A O 1
ATOM 1371 N N . SER A 1 172 ? 9.097 -9.090 -21.328 1.00 97.88 172 SER A N 1
ATOM 1372 C CA . SER A 1 172 ? 9.797 -10.382 -21.312 1.00 97.88 172 SER A CA 1
ATOM 1373 C C . SER A 1 172 ? 10.916 -10.461 -22.360 1.00 97.88 172 SER A C 1
ATOM 1375 O O . SER A 1 172 ? 12.051 -10.805 -22.032 1.00 97.88 172 SER A O 1
ATOM 1377 N N . HIS A 1 173 ? 10.637 -10.044 -23.596 1.00 96.88 173 HIS A N 1
ATOM 1378 C CA . HIS A 1 173 ? 11.623 -9.984 -24.681 1.00 96.88 173 HIS A CA 1
ATOM 1379 C C . HIS A 1 173 ? 12.696 -8.932 -24.425 1.00 96.88 173 HIS A C 1
ATOM 1381 O O . HIS A 1 173 ? 13.879 -9.234 -24.553 1.00 96.88 173 HIS A O 1
ATOM 1387 N N . MET A 1 174 ? 12.301 -7.738 -23.977 1.00 97.94 174 MET A N 1
ATOM 1388 C CA . MET A 1 174 ? 13.239 -6.701 -23.546 1.00 97.94 174 MET A CA 1
ATOM 1389 C C . MET A 1 174 ? 14.218 -7.227 -22.481 1.00 97.94 174 MET A C 1
ATOM 1391 O O . MET A 1 174 ? 15.418 -6.976 -22.571 1.00 97.94 174 MET A O 1
ATOM 1395 N N . SER A 1 175 ? 13.722 -8.001 -21.511 1.00 98.00 175 SER A N 1
ATOM 1396 C CA . SER A 1 175 ? 14.548 -8.534 -20.423 1.00 98.00 175 SER A CA 1
ATOM 1397 C C . SER A 1 175 ? 15.625 -9.473 -20.948 1.00 98.00 175 SER A C 1
ATOM 1399 O O . SER A 1 175 ? 16.779 -9.350 -20.549 1.00 98.00 175 SER A O 1
ATOM 1401 N N . LYS A 1 176 ? 15.267 -10.370 -21.879 1.00 97.12 176 LYS A N 1
ATOM 1402 C CA . LYS A 1 176 ? 16.230 -11.257 -22.544 1.00 97.12 176 LYS A CA 1
ATOM 1403 C C . LYS A 1 176 ? 17.307 -10.452 -23.264 1.00 97.12 176 LYS A C 1
ATOM 1405 O O . LYS A 1 176 ? 18.488 -10.662 -23.004 1.00 97.12 176 LYS A O 1
ATOM 1410 N N . VAL A 1 177 ? 16.913 -9.516 -24.129 1.00 97.06 177 VAL A N 1
ATOM 1411 C CA . VAL A 1 177 ? 17.881 -8.807 -24.980 1.00 97.06 177 VAL A CA 1
ATOM 1412 C C . VAL A 1 177 ? 18.812 -7.892 -24.182 1.00 97.06 177 VAL A C 1
ATOM 1414 O O . VAL A 1 177 ? 20.001 -7.867 -24.475 1.00 97.06 177 VAL A O 1
ATOM 1417 N N . ILE A 1 178 ? 18.334 -7.216 -23.128 1.00 97.81 178 ILE A N 1
ATOM 1418 C CA . ILE A 1 178 ? 19.202 -6.431 -22.230 1.00 97.81 178 ILE A CA 1
ATOM 1419 C C . ILE A 1 178 ? 20.112 -7.351 -21.408 1.00 97.81 178 ILE A C 1
ATOM 1421 O O . ILE A 1 178 ? 21.306 -7.086 -21.290 1.00 97.81 178 ILE A O 1
ATOM 1425 N N . ALA A 1 179 ? 19.585 -8.448 -20.858 1.00 97.00 179 ALA A N 1
ATOM 1426 C CA . ALA A 1 179 ? 20.390 -9.360 -20.052 1.00 97.00 179 ALA A CA 1
ATOM 1427 C C . ALA A 1 179 ? 21.522 -10.022 -20.847 1.00 97.00 179 ALA A C 1
ATOM 1429 O O . ALA A 1 179 ? 22.604 -10.214 -20.295 1.00 97.00 179 ALA A O 1
ATOM 1430 N N . ILE A 1 180 ? 21.274 -10.353 -22.118 1.00 93.94 180 ILE A N 1
ATOM 1431 C CA . ILE A 1 180 ? 22.285 -10.895 -23.032 1.00 93.94 180 ILE A CA 1
ATOM 1432 C C . ILE A 1 180 ? 23.276 -9.803 -23.437 1.00 93.94 180 ILE A C 1
ATOM 1434 O O . ILE A 1 180 ? 24.474 -9.997 -23.255 1.00 93.94 180 ILE A O 1
ATOM 1438 N N . ALA A 1 181 ? 22.791 -8.647 -23.912 1.00 94.81 181 ALA A N 1
ATOM 1439 C CA . ALA A 1 181 ? 23.643 -7.555 -24.390 1.00 94.81 181 ALA A CA 1
ATOM 1440 C C . ALA A 1 181 ? 24.700 -7.128 -23.361 1.00 94.81 181 ALA A C 1
ATOM 1442 O O . ALA A 1 181 ? 25.849 -6.898 -23.719 1.00 94.81 181 ALA A O 1
ATOM 1443 N N . PHE A 1 182 ? 24.318 -7.066 -22.083 1.00 94.62 182 PHE A N 1
ATOM 1444 C CA . PHE A 1 182 ? 25.189 -6.612 -20.995 1.00 94.62 182 PHE A CA 1
ATOM 1445 C C . PHE A 1 182 ? 25.696 -7.746 -20.098 1.00 94.62 182 PHE A C 1
ATOM 1447 O O . PHE A 1 182 ? 26.197 -7.475 -19.010 1.00 94.62 182 PHE A O 1
ATOM 1454 N N . GLN A 1 183 ? 25.533 -9.006 -20.525 1.00 94.81 183 GLN A N 1
ATOM 1455 C CA . GLN A 1 183 ? 26.023 -10.203 -19.828 1.00 94.81 183 GLN A CA 1
ATOM 1456 C C . GLN A 1 183 ? 25.713 -10.204 -18.321 1.00 94.81 183 GLN A C 1
ATOM 1458 O O . GLN A 1 183 ? 26.567 -10.464 -17.475 1.00 94.81 183 GLN A O 1
ATOM 1463 N N . LEU A 1 184 ? 24.468 -9.877 -17.966 1.00 92.62 184 LEU A N 1
ATOM 1464 C CA . LEU A 1 184 ? 24.112 -9.629 -16.571 1.00 92.62 184 LEU A CA 1
ATOM 1465 C C . LEU A 1 184 ? 24.249 -10.903 -15.713 1.00 92.62 184 LEU A C 1
ATOM 1467 O O . LEU A 1 184 ? 23.655 -11.937 -16.061 1.00 92.62 184 LEU A O 1
ATOM 1471 N N . PRO A 1 185 ? 24.965 -10.842 -14.573 1.00 93.19 185 PRO A N 1
ATOM 1472 C CA . PRO A 1 185 ? 25.161 -11.994 -13.702 1.00 93.19 185 PRO A CA 1
ATOM 1473 C C . PRO A 1 185 ? 23.894 -12.340 -12.911 1.00 93.19 185 PRO A C 1
ATOM 1475 O O . PRO A 1 185 ? 23.072 -11.475 -12.598 1.00 93.19 185 PRO A O 1
ATOM 1478 N N . LEU A 1 186 ? 23.754 -13.614 -12.541 1.00 91.50 186 LEU A N 1
ATOM 1479 C CA . LEU A 1 186 ? 22.760 -14.088 -11.577 1.00 91.50 186 LEU A CA 1
ATOM 1480 C C . LEU A 1 186 ? 23.377 -15.195 -10.726 1.00 91.50 186 LEU A C 1
ATOM 1482 O O . LEU A 1 186 ? 23.786 -16.225 -11.254 1.00 91.50 186 LEU A O 1
ATOM 1486 N N . ASP A 1 187 ? 23.417 -14.990 -9.413 1.00 88.50 187 ASP A N 1
ATOM 1487 C CA . ASP A 1 187 ? 23.810 -16.039 -8.476 1.00 88.50 187 ASP A CA 1
ATOM 1488 C C . ASP A 1 187 ? 22.771 -17.174 -8.496 1.00 88.50 187 ASP A C 1
ATOM 1490 O O . ASP A 1 187 ? 21.569 -16.942 -8.338 1.00 88.50 187 ASP A O 1
ATOM 1494 N N . SER A 1 188 ? 23.251 -18.409 -8.658 1.00 87.50 188 SER A N 1
ATOM 1495 C CA . SER A 1 188 ? 22.460 -19.644 -8.612 1.00 87.50 188 SER A CA 1
ATOM 1496 C C . SER A 1 188 ? 21.533 -19.739 -7.391 1.00 87.50 188 SER A C 1
ATOM 1498 O O . SER A 1 188 ? 20.405 -20.222 -7.519 1.00 87.50 188 SER A O 1
ATOM 1500 N N . SER A 1 189 ? 21.932 -19.187 -6.236 1.00 86.75 189 SER A N 1
ATOM 1501 C CA . SER A 1 189 ? 21.108 -19.155 -5.017 1.00 86.75 189 SER A CA 1
ATOM 1502 C C . SER A 1 189 ? 19.803 -18.367 -5.195 1.00 86.75 189 SER A C 1
ATOM 1504 O O . SER A 1 189 ? 18.824 -18.576 -4.473 1.00 86.75 189 SER A O 1
ATOM 1506 N N . LYS A 1 190 ? 19.762 -17.460 -6.177 1.00 85.94 190 LYS A N 1
ATOM 1507 C CA . LYS A 1 190 ? 18.623 -16.588 -6.469 1.00 85.94 190 LYS A CA 1
ATOM 1508 C C . LYS A 1 190 ? 17.666 -17.159 -7.510 1.00 85.94 190 LYS A C 1
ATOM 1510 O O . LYS A 1 190 ? 16.552 -16.651 -7.625 1.00 85.94 190 LYS A O 1
ATOM 1515 N N . MET A 1 191 ? 18.043 -18.236 -8.206 1.00 85.50 191 MET A N 1
ATOM 1516 C CA . MET A 1 191 ? 17.275 -18.813 -9.318 1.00 85.50 191 MET A CA 1
ATOM 1517 C C . MET A 1 191 ? 15.871 -19.285 -8.912 1.00 85.50 191 MET A C 1
ATOM 1519 O O . MET A 1 191 ? 15.014 -19.440 -9.764 1.00 85.50 191 MET A O 1
ATOM 1523 N N . ASN A 1 192 ? 15.599 -19.494 -7.620 1.00 82.88 192 ASN A N 1
ATOM 1524 C CA . ASN A 1 192 ? 14.304 -19.987 -7.136 1.00 82.88 192 ASN A CA 1
ATOM 1525 C C . ASN A 1 192 ? 13.520 -18.976 -6.284 1.00 82.88 192 ASN A C 1
ATOM 1527 O O . ASN A 1 192 ? 12.521 -19.347 -5.654 1.00 82.88 192 ASN A O 1
ATOM 1531 N N . VAL A 1 193 ? 13.935 -17.708 -6.249 1.00 84.00 193 VAL A N 1
ATOM 1532 C CA . VAL A 1 193 ? 13.291 -16.671 -5.431 1.00 84.00 193 VAL A CA 1
ATOM 1533 C C . VAL A 1 193 ? 12.096 -16.060 -6.166 1.00 84.00 193 VAL A C 1
ATOM 1535 O O . VAL A 1 193 ? 12.204 -15.579 -7.294 1.00 84.00 193 VAL A O 1
ATOM 1538 N N . GLN A 1 194 ? 10.929 -16.043 -5.515 1.00 87.38 194 GLN A N 1
ATOM 1539 C CA . GLN A 1 194 ? 9.762 -15.322 -6.026 1.00 87.38 194 GLN A CA 1
ATOM 1540 C C . GLN A 1 194 ? 9.919 -13.825 -5.731 1.00 87.38 194 GLN A C 1
ATOM 1542 O O . GLN A 1 194 ? 9.612 -13.378 -4.626 1.00 87.38 194 GLN A O 1
ATOM 1547 N N . VAL A 1 195 ? 10.420 -13.074 -6.712 1.00 86.00 195 VAL A N 1
ATOM 1548 C CA . VAL A 1 195 ? 10.614 -11.618 -6.604 1.00 86.00 195 VAL A CA 1
ATOM 1549 C C . VAL A 1 195 ? 9.336 -10.845 -6.933 1.00 86.00 195 VAL A C 1
ATOM 1551 O O . VAL A 1 195 ? 8.963 -9.959 -6.178 1.00 86.00 195 VAL A O 1
ATOM 1554 N N . PHE A 1 196 ? 8.656 -11.201 -8.027 1.00 88.94 196 PHE A N 1
ATOM 1555 C CA . PHE A 1 196 ? 7.435 -10.541 -8.505 1.00 88.94 196 PHE A CA 1
ATOM 1556 C C . PHE A 1 196 ? 6.256 -11.503 -8.462 1.00 88.94 196 PHE A C 1
ATOM 1558 O O . PHE A 1 196 ? 6.408 -12.652 -8.856 1.00 88.94 196 PHE A O 1
ATOM 1565 N N . SER A 1 197 ? 5.076 -11.068 -8.031 1.00 88.94 197 SER A N 1
ATOM 1566 C CA . SER A 1 197 ? 3.898 -11.933 -7.890 1.00 88.94 197 SER A CA 1
ATOM 1567 C C . SER A 1 197 ? 3.358 -12.485 -9.213 1.00 88.94 197 SER A C 1
ATOM 1569 O O . SER A 1 197 ? 2.750 -13.551 -9.216 1.00 88.94 197 SER A O 1
ATOM 1571 N N . ASP A 1 198 ? 3.595 -11.800 -10.334 1.00 93.31 198 ASP A N 1
ATOM 1572 C CA . ASP A 1 198 ? 3.038 -12.137 -11.650 1.00 93.31 198 ASP A CA 1
ATOM 1573 C C . ASP A 1 198 ? 4.031 -12.811 -12.609 1.00 93.31 198 ASP A C 1
ATOM 1575 O O . ASP A 1 198 ? 3.729 -12.985 -13.790 1.00 93.31 198 ASP A O 1
ATOM 1579 N N . VAL A 1 199 ? 5.202 -13.223 -12.118 1.00 93.69 199 VAL A N 1
ATOM 1580 C CA . VAL A 1 199 ? 6.185 -13.964 -12.918 1.00 93.69 199 VAL A CA 1
ATOM 1581 C C . VAL A 1 199 ? 6.260 -15.404 -12.428 1.00 93.69 199 VAL A C 1
ATOM 1583 O O . VAL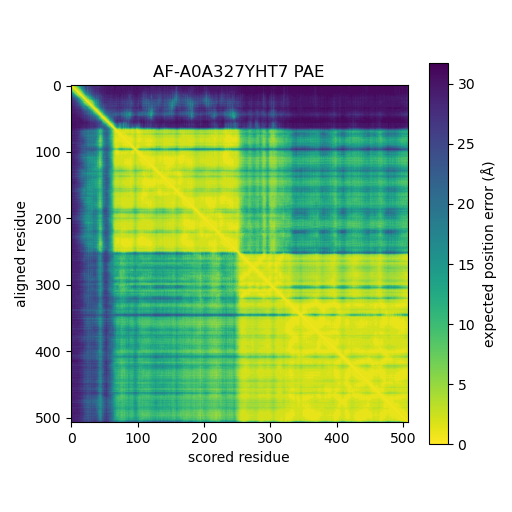 A 1 199 ? 6.806 -15.696 -11.366 1.00 93.69 199 VAL A O 1
ATOM 1586 N N . ASN A 1 200 ? 5.710 -16.325 -13.216 1.00 92.81 200 ASN A N 1
ATOM 1587 C CA . ASN A 1 200 ? 5.816 -17.756 -12.947 1.00 92.81 200 ASN A CA 1
ATOM 1588 C C . ASN A 1 200 ? 7.281 -18.213 -13.094 1.00 92.81 200 ASN A C 1
ATOM 1590 O O . ASN A 1 200 ? 7.934 -17.856 -14.070 1.00 92.81 200 ASN A O 1
ATOM 1594 N N . LYS A 1 201 ? 7.785 -19.048 -12.176 1.00 93.19 201 LYS A N 1
ATOM 1595 C CA . LYS A 1 201 ? 9.160 -19.587 -12.237 1.00 93.19 201 LYS A CA 1
ATOM 1596 C C . LYS A 1 201 ? 9.452 -20.403 -13.502 1.00 93.19 201 LYS A C 1
ATOM 1598 O O . LYS A 1 201 ? 10.598 -20.507 -13.911 1.00 93.19 201 LYS A O 1
ATOM 1603 N N . LYS A 1 202 ? 8.417 -20.973 -14.126 1.00 94.19 202 LYS A N 1
ATOM 1604 C CA . LYS A 1 202 ? 8.504 -21.698 -15.405 1.00 94.19 202 LYS A CA 1
ATOM 1605 C C . LYS A 1 202 ? 8.394 -20.785 -16.630 1.00 94.19 202 LYS A C 1
ATOM 1607 O O . LYS A 1 202 ? 8.434 -21.269 -17.755 1.00 94.19 202 LYS A O 1
ATOM 1612 N N . HIS A 1 203 ? 8.184 -19.483 -16.440 1.00 95.75 203 HIS A N 1
ATOM 1613 C CA . HIS A 1 203 ? 8.118 -18.539 -17.547 1.00 95.75 203 HIS A CA 1
ATOM 1614 C C . HIS A 1 203 ? 9.480 -18.489 -18.254 1.00 95.75 203 HIS A C 1
ATOM 1616 O O . HIS A 1 203 ? 10.501 -18.327 -17.593 1.00 95.75 203 HIS A O 1
ATOM 1622 N N . TRP A 1 204 ? 9.509 -18.565 -19.587 1.00 96.31 204 TRP A N 1
ATOM 1623 C CA . TRP A 1 204 ? 10.757 -18.620 -20.368 1.00 96.31 204 TRP A CA 1
ATOM 1624 C C . TRP A 1 204 ? 11.702 -17.436 -20.084 1.00 96.31 204 TRP A C 1
ATOM 1626 O O . TRP A 1 204 ? 12.918 -17.575 -20.120 1.00 96.31 204 TRP A O 1
ATOM 1636 N N . ALA A 1 205 ? 11.140 -16.265 -19.765 1.00 96.81 205 ALA A N 1
ATOM 1637 C CA . ALA A 1 205 ? 11.912 -15.068 -19.428 1.00 96.81 205 ALA A CA 1
ATOM 1638 C C . ALA A 1 205 ? 12.311 -14.952 -17.944 1.00 96.81 205 ALA A C 1
ATOM 1640 O O . ALA A 1 205 ? 12.884 -13.936 -17.557 1.00 96.81 205 ALA A O 1
ATOM 1641 N N . TYR A 1 206 ? 11.976 -15.928 -17.094 1.00 96.81 206 TYR A N 1
ATOM 1642 C CA . TYR A 1 206 ? 12.104 -15.808 -15.638 1.00 96.81 206 TYR A CA 1
ATOM 1643 C C . TYR A 1 206 ? 13.533 -15.473 -15.193 1.00 96.81 206 TYR A C 1
ATOM 1645 O O . TYR A 1 206 ? 13.731 -14.491 -14.477 1.00 96.81 206 TYR A O 1
ATOM 1653 N N . SER A 1 207 ? 14.536 -16.211 -15.677 1.00 96.31 207 SER A N 1
ATOM 1654 C CA . SER A 1 207 ? 15.943 -15.970 -15.328 1.00 96.31 207 SER A CA 1
ATOM 1655 C C . SER A 1 207 ? 16.433 -14.592 -15.791 1.00 96.31 207 SER A C 1
ATOM 1657 O O . SER A 1 207 ? 17.130 -13.903 -15.046 1.00 96.31 207 SER A O 1
ATOM 1659 N N . TYR A 1 208 ? 16.020 -14.129 -16.974 1.00 97.50 208 TYR A N 1
ATOM 1660 C CA . TYR A 1 208 ? 16.363 -12.793 -17.472 1.00 97.50 208 TYR A CA 1
ATOM 1661 C C . TYR A 1 208 ? 15.709 -11.681 -16.646 1.00 97.50 208 TYR A C 1
ATOM 1663 O O . TYR A 1 208 ? 16.346 -10.674 -16.348 1.00 97.50 208 TYR A O 1
ATOM 1671 N N . ILE A 1 209 ? 14.462 -11.872 -16.213 1.00 97.31 209 ILE A N 1
ATOM 1672 C CA . ILE A 1 209 ? 13.771 -10.925 -15.329 1.00 97.31 209 ILE A CA 1
ATOM 1673 C C . ILE A 1 209 ? 14.487 -10.838 -13.973 1.00 97.31 209 ILE A C 1
ATOM 1675 O O . ILE A 1 209 ? 14.691 -9.738 -13.457 1.00 97.31 209 ILE A O 1
ATOM 1679 N N . LEU A 1 210 ? 14.933 -11.972 -13.418 1.00 94.62 210 LEU A N 1
ATOM 1680 C CA . LEU A 1 210 ? 15.743 -11.983 -12.197 1.00 94.62 210 LEU A CA 1
ATOM 1681 C C . LEU A 1 210 ? 17.091 -11.280 -12.392 1.00 94.62 210 LEU A C 1
ATOM 1683 O O . LEU A 1 210 ? 17.497 -10.520 -11.517 1.00 94.62 210 LEU A O 1
ATOM 1687 N N . LYS A 1 211 ? 17.761 -11.471 -13.537 1.00 95.88 211 LYS A N 1
ATOM 1688 C CA . LYS A 1 211 ? 18.993 -10.738 -13.878 1.00 95.88 211 LYS A CA 1
ATOM 1689 C C . LYS A 1 211 ? 18.766 -9.230 -13.854 1.00 95.88 211 LYS A C 1
ATOM 1691 O O . LYS A 1 211 ? 19.556 -8.515 -13.246 1.00 95.88 211 LYS A O 1
ATOM 1696 N N . LEU A 1 212 ? 17.674 -8.741 -14.442 1.00 96.25 212 LEU A N 1
ATOM 1697 C CA . LEU A 1 212 ? 17.334 -7.317 -14.381 1.00 96.25 212 LEU A CA 1
ATOM 1698 C C . LEU A 1 212 ? 17.102 -6.846 -12.938 1.00 96.25 212 LEU A C 1
ATOM 1700 O O . LEU A 1 212 ? 17.587 -5.781 -12.567 1.00 96.25 212 LEU A O 1
ATOM 1704 N N . TYR A 1 213 ? 16.398 -7.627 -12.119 1.00 92.56 213 TYR A N 1
ATOM 1705 C CA . TYR A 1 213 ? 16.148 -7.275 -10.720 1.00 92.56 213 TYR A CA 1
ATOM 1706 C C . TYR A 1 213 ? 17.429 -7.213 -9.885 1.00 92.56 213 TYR A C 1
ATOM 1708 O O . TYR A 1 213 ? 17.738 -6.182 -9.295 1.00 92.56 213 TYR A O 1
ATOM 1716 N N . TYR A 1 214 ? 18.206 -8.297 -9.863 1.00 91.19 214 TYR A N 1
ATOM 1717 C CA . TYR A 1 214 ? 19.402 -8.414 -9.023 1.00 91.19 214 TYR A CA 1
ATOM 1718 C C . TYR A 1 214 ? 20.576 -7.551 -9.492 1.00 91.19 214 TYR A C 1
ATOM 1720 O O . TYR A 1 214 ? 21.524 -7.366 -8.736 1.00 91.19 214 TYR A O 1
ATOM 1728 N N . ASN A 1 215 ? 20.501 -6.985 -10.697 1.00 91.56 215 ASN A N 1
ATOM 1729 C CA . ASN A 1 215 ? 21.447 -5.978 -11.175 1.00 91.56 215 ASN A CA 1
ATOM 1730 C C . ASN A 1 215 ? 20.875 -4.553 -11.110 1.00 91.56 215 ASN A C 1
ATOM 1732 O O . ASN A 1 215 ? 21.443 -3.649 -11.714 1.00 91.56 215 ASN A O 1
ATOM 1736 N N . GLY A 1 216 ? 19.763 -4.331 -10.398 1.00 89.75 216 GLY A N 1
ATOM 1737 C CA . GLY A 1 216 ? 19.208 -2.995 -10.167 1.00 89.75 216 GLY A CA 1
ATOM 1738 C C . GLY A 1 216 ? 18.648 -2.318 -11.421 1.00 89.75 216 GLY A C 1
ATOM 1739 O O . GLY A 1 216 ? 18.538 -1.101 -11.485 1.00 89.75 216 GLY A O 1
ATOM 1740 N N . ILE A 1 217 ? 18.287 -3.069 -12.456 1.00 93.94 217 ILE A N 1
ATOM 1741 C CA . ILE A 1 217 ? 17.735 -2.497 -13.692 1.00 93.94 217 ILE A CA 1
ATOM 1742 C C . ILE A 1 217 ? 16.223 -2.285 -13.558 1.00 93.94 217 ILE A C 1
ATOM 1744 O O . ILE A 1 217 ? 15.684 -1.283 -14.040 1.00 93.94 217 ILE A O 1
ATOM 1748 N N . SER A 1 218 ? 15.524 -3.192 -12.863 1.00 91.25 218 SER A N 1
ATOM 1749 C CA . SER A 1 218 ? 14.077 -3.101 -12.655 1.00 91.25 218 SER A CA 1
ATOM 1750 C C . SER A 1 218 ? 13.623 -3.633 -11.299 1.00 91.25 218 SER A C 1
ATOM 1752 O O . SER A 1 218 ? 13.886 -4.784 -10.983 1.00 91.25 218 SER A O 1
ATOM 1754 N N . ASN A 1 219 ? 12.824 -2.843 -10.574 1.00 85.06 219 ASN A N 1
ATOM 1755 C CA . ASN A 1 219 ? 12.125 -3.258 -9.348 1.00 85.06 219 ASN A CA 1
ATOM 1756 C C . ASN A 1 219 ? 10.629 -3.545 -9.582 1.00 85.06 219 ASN A C 1
ATOM 1758 O O . ASN A 1 219 ? 9.850 -3.628 -8.631 1.00 85.06 219 ASN A O 1
ATOM 1762 N N . GLY A 1 220 ? 10.215 -3.685 -10.848 1.00 85.88 220 GLY A N 1
ATOM 1763 C CA . GLY A 1 220 ? 8.807 -3.831 -11.219 1.00 85.88 220 GLY A CA 1
ATOM 1764 C C . GLY A 1 220 ? 7.946 -2.641 -10.778 1.00 85.88 220 GLY A C 1
ATOM 1765 O O . GLY A 1 220 ? 8.440 -1.537 -10.561 1.00 85.88 220 GLY A O 1
ATOM 1766 N N . ASN A 1 221 ? 6.643 -2.871 -10.660 1.00 79.75 221 ASN A N 1
ATOM 1767 C CA . ASN A 1 221 ? 5.658 -1.923 -10.156 1.00 79.75 221 ASN A CA 1
ATOM 1768 C C . ASN A 1 221 ? 4.654 -2.676 -9.273 1.00 79.75 221 ASN A C 1
ATOM 1770 O O . ASN A 1 221 ? 4.089 -3.666 -9.725 1.00 79.75 221 ASN A O 1
ATOM 1774 N N . GLN A 1 222 ? 4.437 -2.242 -8.027 1.00 74.06 222 GLN A N 1
ATOM 1775 C CA . GLN A 1 222 ? 3.494 -2.881 -7.088 1.00 74.06 222 GLN A CA 1
ATOM 1776 C C . GLN A 1 222 ? 3.669 -4.411 -6.992 1.00 74.06 222 GLN A C 1
ATOM 1778 O O . GLN A 1 222 ? 2.722 -5.177 -7.161 1.00 74.06 222 GLN A O 1
ATOM 1783 N N . ASN A 1 223 ? 4.906 -4.865 -6.766 1.00 78.75 223 ASN A N 1
ATOM 1784 C CA . ASN A 1 223 ? 5.283 -6.285 -6.742 1.00 78.75 223 ASN A CA 1
ATOM 1785 C C . ASN A 1 223 ? 5.024 -7.059 -8.058 1.00 78.75 223 ASN A C 1
ATOM 1787 O O . ASN A 1 223 ? 5.024 -8.286 -8.065 1.00 78.75 223 ASN A O 1
ATOM 1791 N N . ARG A 1 224 ? 4.815 -6.376 -9.187 1.00 87.88 224 ARG A N 1
ATOM 1792 C CA . ARG A 1 224 ? 4.565 -6.987 -10.498 1.00 87.88 224 ARG A CA 1
ATOM 1793 C C . ARG A 1 224 ? 5.614 -6.576 -11.520 1.00 87.88 224 ARG A C 1
ATOM 1795 O O . ARG A 1 224 ? 6.013 -5.418 -11.574 1.00 87.88 224 ARG A O 1
ATOM 1802 N N . PHE A 1 225 ? 6.033 -7.505 -12.367 1.00 93.69 225 PHE A N 1
ATOM 1803 C CA . PHE A 1 225 ? 6.907 -7.219 -13.499 1.00 93.69 225 PHE A CA 1
ATOM 1804 C C . PHE A 1 225 ? 6.137 -6.982 -14.798 1.00 93.69 225 PHE A C 1
ATOM 1806 O O . PHE A 1 225 ? 6.637 -6.252 -15.651 1.00 93.69 225 PHE A O 1
ATOM 1813 N N . MET A 1 226 ? 4.948 -7.575 -14.954 1.00 96.19 226 MET A N 1
ATOM 1814 C CA . MET A 1 226 ? 4.100 -7.491 -16.152 1.00 96.19 226 MET A CA 1
ATOM 1815 C C . MET A 1 226 ? 4.819 -7.983 -17.429 1.00 96.19 226 MET A C 1
ATOM 1817 O O . MET A 1 226 ? 4.975 -7.218 -18.381 1.00 96.19 226 MET A O 1
ATOM 1821 N N . PRO A 1 227 ? 5.289 -9.249 -17.476 1.00 97.44 227 PRO A N 1
ATOM 1822 C CA . PRO A 1 227 ? 6.170 -9.744 -18.544 1.00 97.44 227 PRO A CA 1
ATOM 1823 C C . PRO A 1 227 ? 5.561 -9.650 -19.950 1.00 97.44 227 PRO A C 1
ATOM 1825 O O . PRO A 1 227 ? 6.279 -9.386 -20.912 1.00 97.44 227 PRO A O 1
ATOM 1828 N N . GLU A 1 228 ? 4.243 -9.800 -20.063 1.00 97.44 228 GLU A N 1
ATOM 1829 C CA . GLU A 1 228 ? 3.545 -9.839 -21.351 1.00 97.44 228 GLU A CA 1
ATOM 1830 C C . GLU A 1 228 ? 3.044 -8.476 -21.842 1.00 97.44 228 GLU A C 1
ATOM 1832 O O . GLU A 1 228 ? 2.497 -8.382 -22.941 1.00 97.44 228 GLU A O 1
ATOM 1837 N N . GLN A 1 229 ? 3.259 -7.410 -21.067 1.00 97.38 229 GLN A N 1
ATOM 1838 C CA . GLN A 1 229 ? 2.923 -6.051 -21.478 1.00 97.38 229 GLN A CA 1
ATOM 1839 C C . GLN A 1 229 ? 3.982 -5.499 -22.442 1.00 97.38 229 GLN A C 1
ATOM 1841 O O . GLN A 1 229 ? 5.180 -5.752 -22.280 1.00 97.38 229 GLN A O 1
ATOM 1846 N N . TYR A 1 230 ? 3.547 -4.720 -23.434 1.00 98.25 230 TYR A N 1
ATOM 1847 C CA . TYR A 1 230 ? 4.452 -3.975 -24.307 1.00 98.25 230 TYR A CA 1
ATOM 1848 C C . TYR A 1 230 ? 5.184 -2.878 -23.534 1.00 98.25 230 TYR A C 1
ATOM 1850 O O . TYR A 1 230 ? 4.604 -2.211 -22.678 1.00 98.25 230 TYR A O 1
ATOM 1858 N N . ILE A 1 231 ? 6.470 -2.702 -23.826 1.00 97.38 231 ILE A N 1
ATOM 1859 C CA . ILE A 1 231 ? 7.304 -1.721 -23.138 1.00 97.38 231 ILE A CA 1
ATOM 1860 C C . ILE A 1 231 ? 7.224 -0.355 -23.822 1.00 97.38 231 ILE A C 1
ATOM 1862 O O . ILE A 1 231 ? 7.336 -0.247 -25.047 1.00 97.38 231 ILE A O 1
ATOM 1866 N N . SER A 1 232 ? 7.033 0.689 -23.022 1.00 97.94 232 SER A N 1
ATOM 1867 C CA . SER A 1 232 ? 7.088 2.079 -23.468 1.00 97.94 232 SER A CA 1
ATOM 1868 C C . SER A 1 232 ? 8.533 2.558 -23.645 1.00 97.94 232 SER A C 1
ATOM 1870 O O . SER A 1 232 ? 9.492 1.947 -23.158 1.00 97.94 232 SER A O 1
ATOM 1872 N N . ARG A 1 233 ? 8.706 3.649 -24.391 1.00 98.19 233 ARG A N 1
ATOM 1873 C CA . ARG A 1 233 ? 10.015 4.199 -24.750 1.00 98.19 233 ARG A CA 1
ATOM 1874 C C . ARG A 1 233 ? 10.782 4.715 -23.541 1.00 98.19 233 ARG A C 1
ATOM 1876 O O . ARG A 1 233 ? 11.984 4.480 -23.465 1.00 98.19 233 ARG A O 1
ATOM 1883 N N . ASP A 1 234 ? 10.106 5.340 -22.583 1.00 97.31 234 ASP A N 1
ATOM 1884 C CA . ASP A 1 234 ? 10.708 5.751 -21.311 1.00 97.31 234 ASP A CA 1
ATOM 1885 C C . ASP A 1 234 ? 11.214 4.556 -20.487 1.00 97.31 234 ASP A C 1
ATOM 1887 O O . ASP A 1 234 ? 12.356 4.558 -20.030 1.00 97.31 234 ASP A O 1
ATOM 1891 N N . GLN A 1 235 ? 10.417 3.492 -20.372 1.00 96.75 235 GLN A N 1
ATOM 1892 C CA . GLN A 1 235 ? 10.774 2.273 -19.653 1.00 96.75 235 GLN A CA 1
ATOM 1893 C C . GLN A 1 235 ? 11.973 1.573 -20.287 1.00 96.75 235 GLN A C 1
ATOM 1895 O O . GLN A 1 235 ? 12.900 1.185 -19.576 1.00 96.75 235 GLN A O 1
ATOM 1900 N N . PHE A 1 236 ? 11.978 1.421 -21.614 1.00 98.38 236 PHE A N 1
ATOM 1901 C CA . PHE A 1 236 ? 13.103 0.807 -22.315 1.00 98.38 236 PHE A CA 1
ATOM 1902 C C . PHE A 1 236 ? 14.378 1.645 -22.155 1.00 98.38 236 PHE A C 1
ATOM 1904 O O . PHE A 1 236 ? 15.430 1.091 -21.840 1.00 98.38 236 PHE A O 1
ATOM 1911 N N . SER A 1 237 ? 14.285 2.971 -22.309 1.00 98.25 237 SER A N 1
ATOM 1912 C CA . SER A 1 237 ? 15.411 3.890 -22.104 1.00 98.25 237 SER A CA 1
ATOM 1913 C C . SER A 1 237 ? 15.963 3.816 -20.681 1.00 98.25 237 SER A C 1
ATOM 1915 O O . SER A 1 237 ? 17.170 3.673 -20.508 1.00 98.25 237 SER A O 1
ATOM 1917 N N . ALA A 1 238 ? 15.105 3.824 -19.660 1.00 96.12 238 ALA A N 1
ATOM 1918 C CA . ALA A 1 238 ? 15.546 3.680 -18.277 1.00 96.12 238 ALA A CA 1
ATOM 1919 C C . ALA A 1 238 ? 16.300 2.361 -18.055 1.00 96.12 238 ALA A C 1
ATOM 1921 O O . ALA A 1 238 ? 17.362 2.340 -17.439 1.00 96.12 238 ALA A O 1
ATOM 1922 N N . PHE A 1 239 ? 15.789 1.248 -18.587 1.00 97.62 239 PHE A N 1
ATOM 1923 C CA . PHE A 1 239 ? 16.404 -0.061 -18.359 1.00 97.62 239 PHE A CA 1
ATOM 1924 C C . PHE A 1 239 ? 17.738 -0.176 -19.104 1.00 97.62 239 PHE A C 1
ATOM 1926 O O . PHE A 1 239 ? 18.704 -0.704 -18.555 1.00 97.62 239 PHE A O 1
ATOM 1933 N N . LEU A 1 240 ? 17.815 0.372 -20.320 1.00 98.06 240 LEU A N 1
ATOM 1934 C CA . LEU A 1 240 ? 19.045 0.426 -21.103 1.00 98.06 240 LEU A CA 1
ATOM 1935 C C . LEU A 1 240 ? 20.115 1.296 -20.425 1.00 98.06 240 LEU A C 1
ATOM 1937 O O . LEU A 1 240 ? 21.257 0.863 -20.296 1.00 98.06 240 LEU A O 1
ATOM 1941 N N . ALA A 1 241 ? 19.750 2.485 -19.938 1.00 96.75 241 ALA A N 1
ATOM 1942 C CA . ALA A 1 241 ? 20.669 3.373 -19.224 1.00 96.75 241 ALA A CA 1
ATOM 1943 C C . ALA A 1 241 ? 21.227 2.727 -17.945 1.00 96.75 241 ALA A C 1
ATOM 1945 O O . ALA A 1 241 ? 22.420 2.828 -17.680 1.00 96.75 241 ALA A O 1
ATOM 1946 N N . ARG A 1 242 ? 20.393 2.005 -17.187 1.00 94.75 242 ARG A N 1
ATOM 1947 C CA . ARG A 1 242 ? 20.792 1.280 -15.962 1.00 94.75 242 ARG A CA 1
ATOM 1948 C C . ARG A 1 242 ? 21.682 0.072 -16.229 1.00 94.75 242 ARG A C 1
ATOM 1950 O O . ARG A 1 242 ? 22.511 -0.295 -15.392 1.00 94.75 242 ARG A O 1
ATOM 1957 N N . ALA A 1 243 ? 21.500 -0.566 -17.382 1.00 95.75 243 ALA A N 1
ATOM 1958 C CA . ALA A 1 243 ? 22.395 -1.620 -17.832 1.00 95.75 243 ALA A CA 1
ATOM 1959 C C . ALA A 1 243 ? 23.779 -1.043 -18.185 1.00 95.75 243 ALA A C 1
ATOM 1961 O O . ALA A 1 243 ? 24.787 -1.597 -17.751 1.00 95.75 243 ALA A O 1
ATOM 1962 N N . LEU A 1 244 ? 23.802 0.103 -18.881 1.00 93.44 244 LEU A N 1
ATOM 1963 C CA . LEU A 1 244 ? 25.010 0.817 -19.314 1.00 93.44 244 LEU A CA 1
ATOM 1964 C C . LEU A 1 244 ? 25.796 1.483 -18.181 1.00 93.44 244 LEU A C 1
ATOM 1966 O O . LEU A 1 244 ? 27.021 1.513 -18.231 1.00 93.44 244 LEU A O 1
ATOM 1970 N N . ASN A 1 245 ? 25.112 2.060 -17.194 1.00 88.00 245 ASN A N 1
ATOM 1971 C CA . ASN A 1 245 ? 25.739 2.818 -16.118 1.00 88.00 245 ASN A CA 1
ATOM 1972 C C . ASN A 1 245 ? 25.141 2.427 -14.760 1.00 88.00 245 ASN A C 1
ATOM 1974 O O . ASN A 1 245 ? 23.939 2.565 -14.512 1.00 88.00 245 ASN A O 1
ATOM 1978 N N . LYS A 1 246 ? 26.018 1.953 -13.868 1.00 85.75 246 LYS A N 1
ATOM 1979 C CA . LYS A 1 246 ? 25.656 1.490 -12.528 1.00 85.75 246 LYS A CA 1
ATOM 1980 C C . LYS A 1 246 ? 25.107 2.591 -11.620 1.00 85.75 246 LYS A C 1
ATOM 1982 O O . LYS A 1 246 ? 24.356 2.263 -10.710 1.00 85.75 246 LYS A O 1
ATOM 1987 N N . ASP A 1 247 ? 25.414 3.858 -11.886 1.00 84.19 247 ASP A N 1
ATOM 1988 C CA . ASP A 1 247 ? 24.951 4.988 -11.072 1.00 84.19 247 ASP A CA 1
ATOM 1989 C C . ASP A 1 247 ? 23.436 5.212 -11.197 1.00 84.19 247 ASP A C 1
ATOM 1991 O O . ASP A 1 247 ? 22.810 5.767 -10.297 1.00 84.19 247 ASP A O 1
ATOM 1995 N N . PHE A 1 248 ? 22.817 4.727 -12.280 1.00 85.94 248 PHE A N 1
ATOM 1996 C CA . PHE A 1 248 ? 21.358 4.728 -12.420 1.00 85.94 248 PHE A CA 1
ATOM 1997 C C . PHE A 1 248 ? 20.688 3.501 -11.799 1.00 85.94 248 PHE A C 1
ATOM 1999 O O . PHE A 1 248 ? 19.457 3.452 -11.730 1.00 85.94 248 PHE A O 1
ATOM 2006 N N . ARG A 1 249 ? 21.451 2.476 -11.393 1.00 86.62 249 ARG A N 1
ATOM 2007 C CA . ARG A 1 249 ? 20.862 1.221 -10.919 1.00 86.62 249 ARG A CA 1
ATOM 2008 C C . ARG A 1 249 ? 20.051 1.460 -9.656 1.00 86.62 249 ARG A C 1
ATOM 2010 O O . ARG A 1 249 ? 20.485 2.088 -8.698 1.00 86.62 249 ARG A O 1
ATOM 2017 N N . LEU A 1 250 ? 18.860 0.889 -9.670 1.00 84.44 250 LEU A N 1
ATOM 2018 C CA . LEU A 1 250 ? 17.954 0.826 -8.549 1.00 84.44 250 LEU A CA 1
ATOM 2019 C C . LEU A 1 250 ? 18.562 -0.018 -7.425 1.00 84.44 250 LEU A C 1
ATOM 2021 O O . LEU A 1 250 ? 19.264 -1.001 -7.685 1.00 84.44 250 LEU A O 1
ATOM 2025 N N . PRO A 1 251 ? 18.220 0.274 -6.164 1.00 77.94 251 PRO A N 1
ATOM 2026 C CA . PRO A 1 251 ? 18.583 -0.597 -5.064 1.00 77.94 251 PRO A CA 1
ATOM 2027 C C . PRO A 1 251 ? 17.919 -1.966 -5.242 1.00 77.94 251 PRO A C 1
ATOM 2029 O O . PRO A 1 251 ? 16.694 -2.079 -5.379 1.00 77.94 251 PRO A O 1
ATOM 2032 N N . VAL A 1 252 ? 18.729 -3.016 -5.157 1.00 73.38 252 VAL A N 1
ATOM 2033 C CA . VAL A 1 252 ? 18.229 -4.384 -5.043 1.00 73.38 252 VAL A CA 1
ATOM 2034 C C . VAL A 1 252 ? 17.738 -4.561 -3.619 1.00 73.38 252 VAL A C 1
ATOM 2036 O O . VAL A 1 252 ? 18.511 -4.667 -2.667 1.00 73.38 252 VAL A O 1
ATOM 2039 N N . THR A 1 253 ? 16.428 -4.516 -3.462 1.00 67.12 253 THR A N 1
ATOM 2040 C CA . THR A 1 253 ? 15.779 -4.647 -2.162 1.00 67.12 253 THR A CA 1
ATOM 2041 C C . THR A 1 253 ? 15.361 -6.107 -1.952 1.00 67.12 253 THR A C 1
ATOM 2043 O O . THR A 1 253 ? 15.446 -6.930 -2.864 1.00 67.12 253 THR A O 1
ATOM 2046 N N . GLY A 1 254 ? 15.050 -6.514 -0.721 1.00 70.56 254 GLY A N 1
ATOM 2047 C CA . GLY A 1 254 ? 14.650 -7.897 -0.438 1.00 70.56 254 GLY A CA 1
ATOM 2048 C C . GLY A 1 254 ? 13.327 -8.279 -1.114 1.00 70.56 254 GLY A C 1
ATOM 2049 O O . GLY A 1 254 ? 12.815 -7.583 -1.985 1.00 70.56 254 GLY A O 1
ATOM 2050 N N . LYS A 1 255 ? 12.716 -9.382 -0.684 1.00 79.75 255 LYS A N 1
ATOM 2051 C CA . LYS A 1 255 ? 11.332 -9.692 -1.069 1.00 79.75 255 LYS A CA 1
ATOM 2052 C C . LYS A 1 255 ? 10.405 -8.560 -0.597 1.00 79.75 255 LYS A C 1
ATOM 2054 O O . LYS A 1 255 ? 10.504 -8.146 0.555 1.00 79.75 255 LYS A O 1
ATOM 2059 N N . VAL A 1 256 ? 9.480 -8.103 -1.444 1.00 84.06 256 VAL A N 1
ATOM 2060 C CA . VAL A 1 256 ? 8.409 -7.186 -1.017 1.00 84.06 256 VAL A CA 1
ATOM 2061 C C . VAL A 1 256 ? 7.563 -7.887 0.051 1.00 84.06 256 VAL A C 1
ATOM 2063 O O . VAL A 1 256 ? 6.990 -8.947 -0.209 1.00 84.06 256 VAL A O 1
ATOM 2066 N N . ILE A 1 257 ? 7.489 -7.315 1.253 1.00 88.00 257 ILE A N 1
ATOM 2067 C CA . ILE A 1 257 ? 6.712 -7.877 2.372 1.00 88.00 257 ILE A CA 1
ATOM 2068 C C . ILE A 1 257 ? 5.306 -7.275 2.457 1.00 88.00 257 ILE A C 1
ATOM 2070 O O . ILE A 1 257 ? 4.383 -7.924 2.943 1.00 88.00 257 ILE A O 1
ATOM 2074 N N . ALA A 1 258 ? 5.133 -6.052 1.956 1.00 91.44 258 ALA A N 1
ATOM 2075 C CA . ALA A 1 258 ? 3.862 -5.342 1.888 1.00 91.44 258 ALA A CA 1
ATOM 2076 C C . ALA A 1 258 ? 3.926 -4.240 0.819 1.00 91.44 258 ALA A C 1
ATOM 2078 O O . ALA A 1 258 ? 5.001 -3.853 0.365 1.00 91.44 258 ALA A O 1
ATOM 2079 N N . THR A 1 259 ? 2.778 -3.688 0.453 1.00 92.19 259 THR A N 1
ATOM 2080 C CA . THR A 1 259 ? 2.684 -2.364 -0.176 1.00 92.19 259 THR A CA 1
ATOM 2081 C C . THR A 1 259 ? 2.163 -1.360 0.846 1.00 92.19 259 THR A C 1
ATOM 2083 O O . THR A 1 259 ? 1.356 -1.729 1.695 1.00 92.19 259 THR A O 1
ATOM 2086 N N . GLY A 1 260 ? 2.580 -0.100 0.770 1.00 94.31 260 GLY A N 1
ATOM 2087 C CA . GLY A 1 260 ? 2.067 0.984 1.605 1.00 94.31 260 GLY A CA 1
ATOM 2088 C C . GLY A 1 260 ? 1.443 2.079 0.753 1.00 94.31 260 GLY A C 1
ATOM 2089 O O . GLY A 1 260 ? 2.112 2.612 -0.129 1.00 94.31 260 GLY A O 1
ATOM 2090 N N . LYS A 1 261 ? 0.182 2.428 1.016 1.00 94.88 261 LYS A N 1
ATOM 2091 C CA . LYS A 1 261 ? -0.449 3.632 0.462 1.00 94.88 261 LYS A CA 1
ATOM 2092 C C . LYS A 1 261 ? -0.240 4.790 1.431 1.00 94.88 261 LYS A C 1
ATOM 2094 O O . LYS A 1 261 ? -0.565 4.661 2.607 1.00 94.88 261 LYS A O 1
ATOM 2099 N N . VAL A 1 262 ? 0.295 5.904 0.952 1.00 96.50 262 VAL A N 1
ATOM 2100 C CA . VAL A 1 262 ? 0.547 7.094 1.772 1.00 96.50 262 VAL A CA 1
ATOM 2101 C C . VAL A 1 262 ? -0.775 7.736 2.195 1.00 96.50 262 VAL A C 1
ATOM 2103 O O . VAL A 1 262 ? -1.624 7.998 1.342 1.00 96.50 262 VAL A O 1
ATOM 2106 N N . THR A 1 263 ? -0.932 7.997 3.495 1.00 95.00 263 THR A N 1
ATOM 2107 C CA . THR A 1 263 ? -2.136 8.597 4.111 1.00 95.00 263 THR A CA 1
ATOM 2108 C C . THR A 1 263 ? -1.945 10.070 4.492 1.00 95.00 263 THR A C 1
ATOM 2110 O O . THR A 1 263 ? -2.914 10.770 4.768 1.00 95.00 263 THR A O 1
ATOM 2113 N N . ALA A 1 264 ? -0.705 10.571 4.464 1.00 93.94 264 ALA A N 1
ATOM 2114 C CA . ALA A 1 264 ? -0.371 11.971 4.723 1.00 93.94 264 ALA A CA 1
ATOM 2115 C C . ALA A 1 264 ? -0.290 12.802 3.434 1.00 93.94 264 ALA A C 1
ATOM 2117 O O . ALA A 1 264 ? 0.087 12.292 2.383 1.00 93.94 264 ALA A O 1
ATOM 2118 N N . GLN A 1 265 ? -0.549 14.111 3.532 1.00 92.75 265 GLN A N 1
ATOM 2119 C CA . GLN A 1 265 ? -0.396 15.046 2.403 1.00 92.75 265 GLN A CA 1
ATOM 2120 C C . GLN A 1 265 ? 1.041 15.095 1.872 1.00 92.75 265 GLN A C 1
ATOM 2122 O O . GLN A 1 265 ? 1.258 15.134 0.665 1.00 92.75 265 GLN A O 1
ATOM 2127 N N . ALA A 1 266 ? 2.018 15.054 2.780 1.00 94.44 266 ALA A N 1
ATOM 2128 C CA . ALA A 1 266 ? 3.430 14.977 2.449 1.00 94.44 266 ALA A CA 1
ATOM 2129 C C . ALA A 1 266 ? 4.148 14.064 3.446 1.00 94.44 266 ALA A C 1
ATOM 2131 O O . ALA A 1 266 ? 4.168 14.329 4.649 1.00 94.44 266 ALA A O 1
ATOM 2132 N N . LEU A 1 267 ? 4.769 13.004 2.939 1.00 96.81 267 LEU A N 1
ATOM 2133 C CA . LEU A 1 267 ? 5.547 12.046 3.712 1.00 96.81 267 LEU A CA 1
ATOM 2134 C C . LEU A 1 267 ? 7.013 12.128 3.294 1.00 96.81 267 LEU A C 1
ATOM 2136 O O . LEU A 1 267 ? 7.370 11.788 2.169 1.00 96.81 267 LEU A O 1
ATOM 2140 N N . ASN A 1 268 ? 7.872 12.580 4.206 1.00 97.38 268 ASN A N 1
ATOM 2141 C CA . ASN A 1 268 ? 9.308 12.650 3.948 1.00 97.38 268 ASN A CA 1
ATOM 2142 C C . ASN A 1 268 ? 9.897 11.247 3.780 1.00 97.38 268 ASN A C 1
ATOM 2144 O O . ASN A 1 268 ? 9.706 10.380 4.634 1.00 97.38 268 ASN A O 1
ATOM 2148 N N . VAL A 1 269 ? 10.684 11.076 2.722 1.00 97.12 269 VAL A N 1
ATOM 2149 C CA . VAL A 1 269 ? 11.564 9.926 2.526 1.00 97.12 269 VAL A CA 1
ATOM 2150 C C . VAL A 1 269 ? 12.937 10.296 3.058 1.00 97.12 269 VAL A C 1
ATOM 2152 O O . VAL A 1 269 ? 13.488 11.340 2.702 1.00 97.12 269 VAL A O 1
ATOM 2155 N N . ARG A 1 270 ? 13.487 9.460 3.934 1.00 96.12 270 ARG A N 1
ATOM 2156 C CA . ARG A 1 270 ? 1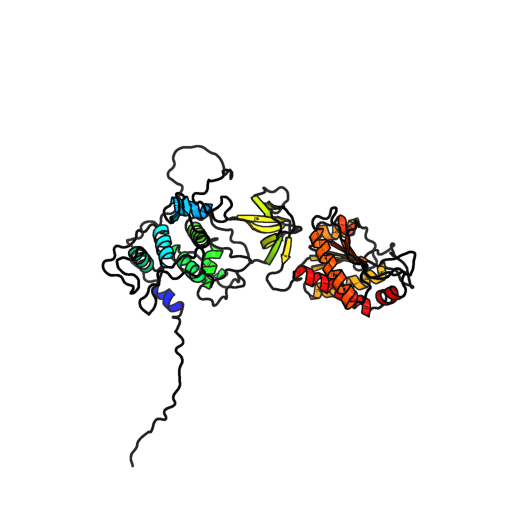4.755 9.703 4.626 1.00 96.12 270 ARG A CA 1
ATOM 2157 C C . ARG A 1 270 ? 15.817 8.688 4.238 1.00 96.12 270 ARG A C 1
ATOM 2159 O O . ARG A 1 270 ? 15.488 7.572 3.850 1.00 96.12 270 ARG A O 1
ATOM 2166 N N . SER A 1 271 ? 17.082 9.076 4.362 1.00 92.00 271 SER A N 1
ATOM 2167 C CA . SER A 1 271 ? 18.215 8.194 4.057 1.00 92.00 271 SER A CA 1
ATOM 2168 C C . SER A 1 271 ? 18.376 7.043 5.057 1.00 92.00 271 SER A C 1
ATOM 2170 O O . SER A 1 271 ? 18.812 5.971 4.669 1.00 92.00 271 SER A O 1
ATOM 2172 N N . GLU A 1 272 ? 17.984 7.247 6.319 1.00 91.94 272 GLU A N 1
ATOM 2173 C CA . GLU A 1 272 ? 18.115 6.284 7.425 1.00 91.94 272 GLU A CA 1
ATOM 2174 C C . GLU A 1 272 ? 16.803 6.193 8.233 1.00 91.94 272 GLU A C 1
ATOM 2176 O O . GLU A 1 272 ? 16.007 7.142 8.195 1.00 91.94 272 GLU A O 1
ATOM 2181 N N . PRO A 1 273 ? 16.559 5.103 8.993 1.00 93.38 273 PRO A N 1
ATOM 2182 C CA . PRO A 1 273 ? 15.327 4.886 9.756 1.00 93.38 273 PRO A CA 1
ATOM 2183 C C . PRO A 1 273 ? 15.298 5.704 11.062 1.00 93.38 273 PRO A C 1
ATOM 2185 O O . PRO A 1 273 ? 15.190 5.163 12.160 1.00 93.38 273 PRO A O 1
ATOM 2188 N N . ASN A 1 274 ? 15.435 7.028 10.970 1.00 93.25 274 ASN A N 1
ATOM 2189 C CA . ASN A 1 274 ? 15.273 7.940 12.101 1.00 93.25 274 ASN A CA 1
ATOM 2190 C C . ASN A 1 274 ? 14.840 9.346 11.650 1.00 93.25 274 ASN A C 1
ATOM 2192 O O . ASN A 1 274 ? 15.046 9.754 10.507 1.00 93.25 274 ASN A O 1
ATOM 2196 N N . ALA A 1 275 ? 14.240 10.115 12.563 1.00 93.19 275 ALA A N 1
ATOM 2197 C CA . ALA A 1 275 ? 13.633 11.409 12.246 1.00 93.19 275 ALA A CA 1
ATOM 2198 C C . ALA A 1 275 ? 14.646 12.527 11.930 1.00 93.19 275 ALA A C 1
ATOM 2200 O O . ALA A 1 275 ? 14.259 13.540 11.348 1.00 93.19 275 ALA A O 1
ATOM 2201 N N . ASN A 1 276 ? 15.923 12.337 12.267 1.00 94.94 276 ASN A N 1
ATOM 2202 C CA . ASN A 1 276 ? 16.986 13.327 12.070 1.00 94.94 276 ASN A CA 1
ATOM 2203 C C . ASN A 1 276 ? 17.782 13.089 10.778 1.00 94.94 276 ASN A C 1
ATOM 2205 O O . ASN A 1 276 ? 18.576 13.933 10.373 1.00 94.94 276 ASN A O 1
ATOM 2209 N N . ALA A 1 277 ? 17.560 11.955 10.112 1.00 95.19 277 ALA A N 1
ATOM 2210 C CA . ALA A 1 277 ? 18.228 11.607 8.870 1.00 95.19 277 ALA A CA 1
ATOM 2211 C C . ALA A 1 277 ? 17.874 12.570 7.727 1.00 95.19 277 ALA A C 1
ATOM 2213 O O . ALA A 1 277 ? 16.762 13.114 7.673 1.00 95.19 277 ALA A O 1
ATOM 2214 N N . LYS A 1 278 ? 18.808 12.727 6.779 1.00 95.12 278 LYS A N 1
ATOM 2215 C CA . LYS A 1 278 ? 18.650 13.575 5.591 1.00 95.12 278 LYS A CA 1
ATOM 2216 C C . LYS A 1 278 ? 17.356 13.216 4.859 1.00 95.12 278 LYS A C 1
ATOM 2218 O O . LYS A 1 278 ? 17.102 12.047 4.571 1.00 95.12 278 LYS A O 1
ATOM 2223 N N . ILE A 1 279 ? 16.549 14.229 4.544 1.00 95.62 279 ILE A N 1
ATOM 2224 C CA . ILE A 1 279 ? 15.392 14.066 3.660 1.00 95.62 279 ILE A CA 1
ATOM 2225 C C . ILE A 1 279 ? 15.929 13.931 2.238 1.00 95.62 279 ILE A C 1
ATOM 2227 O O . ILE A 1 279 ? 16.625 14.815 1.744 1.00 95.62 279 ILE A O 1
ATOM 2231 N N . VAL A 1 280 ? 15.617 12.810 1.602 1.00 90.44 280 VAL A N 1
ATOM 2232 C CA . VAL A 1 280 ? 16.047 12.484 0.239 1.00 90.44 280 VAL A CA 1
ATOM 2233 C C . VAL A 1 280 ? 14.899 12.537 -0.767 1.00 90.44 280 VAL A C 1
ATOM 2235 O O . VAL A 1 280 ? 15.112 12.365 -1.962 1.00 90.44 280 VAL A O 1
ATOM 2238 N N . GLY A 1 281 ? 13.678 12.768 -0.287 1.00 92.06 281 GLY A N 1
ATOM 2239 C CA . GLY A 1 281 ? 12.487 12.801 -1.115 1.00 92.06 281 GLY A CA 1
ATOM 2240 C C . GLY A 1 281 ? 11.219 13.083 -0.329 1.00 92.06 281 GLY A C 1
ATOM 2241 O O . GLY A 1 281 ? 11.240 13.186 0.901 1.00 92.06 281 GLY A O 1
ATOM 2242 N N . LYS A 1 282 ? 10.101 13.179 -1.047 1.00 94.44 282 LYS A N 1
ATOM 2243 C CA . LYS A 1 282 ? 8.763 13.286 -0.465 1.00 94.44 282 LYS A CA 1
ATOM 2244 C C . LYS A 1 282 ? 7.775 12.470 -1.288 1.00 94.44 282 LYS A C 1
ATOM 2246 O O . LYS A 1 282 ? 7.838 12.475 -2.511 1.00 94.44 282 LYS A O 1
ATOM 2251 N N . LEU A 1 283 ? 6.858 11.799 -0.607 1.00 94.69 283 LEU A N 1
ATOM 2252 C CA . LEU A 1 283 ? 5.700 11.147 -1.206 1.00 94.69 283 LEU A CA 1
ATOM 2253 C C . LEU A 1 283 ? 4.445 11.951 -0.878 1.00 94.69 283 LEU A C 1
ATOM 2255 O O . LEU A 1 283 ? 4.336 12.518 0.209 1.00 94.69 283 LEU A O 1
ATOM 2259 N N . SER A 1 284 ? 3.503 11.971 -1.808 1.00 95.31 284 SER A N 1
ATOM 2260 C CA . SER A 1 284 ? 2.214 12.644 -1.656 1.00 95.31 284 SER A CA 1
ATOM 2261 C C . SER A 1 284 ? 1.115 11.658 -1.264 1.00 95.31 284 SER A C 1
ATOM 2263 O O . SER A 1 284 ? 1.255 10.445 -1.461 1.00 95.31 284 SER A O 1
ATOM 2265 N N . LEU A 1 285 ? 0.002 12.184 -0.748 1.00 94.62 285 LEU A N 1
ATOM 2266 C CA . LEU A 1 285 ? -1.199 11.409 -0.433 1.00 94.62 285 LEU A CA 1
ATOM 2267 C C . LEU A 1 285 ? -1.576 10.472 -1.590 1.00 94.62 285 LEU A C 1
ATOM 2269 O O . LEU A 1 285 ? -1.638 10.876 -2.750 1.00 94.62 285 LEU A O 1
ATOM 2273 N N . GLY A 1 286 ? -1.841 9.208 -1.268 1.00 92.12 286 GLY A N 1
ATOM 2274 C CA . GLY A 1 286 ? -2.264 8.201 -2.236 1.00 92.12 286 GLY A CA 1
ATOM 2275 C C . GLY A 1 286 ? -1.140 7.556 -3.049 1.00 92.12 286 GLY A C 1
ATOM 2276 O O . GLY A 1 286 ? -1.407 6.551 -3.707 1.00 92.12 286 GLY A O 1
ATOM 2277 N N . ASN A 1 287 ? 0.106 8.048 -2.982 1.00 93.56 287 ASN A N 1
ATOM 2278 C CA . ASN A 1 287 ? 1.245 7.324 -3.552 1.00 93.56 287 ASN A CA 1
ATOM 2279 C C . ASN A 1 287 ? 1.332 5.913 -2.953 1.00 93.56 287 ASN A C 1
ATOM 2281 O O . ASN A 1 287 ? 1.105 5.722 -1.759 1.00 93.56 287 ASN A O 1
ATOM 2285 N N . VAL A 1 288 ? 1.668 4.925 -3.784 1.00 92.06 288 VAL A N 1
ATOM 2286 C CA . VAL A 1 288 ? 1.824 3.527 -3.365 1.00 92.06 288 VAL A CA 1
ATOM 2287 C C . VAL A 1 288 ? 3.283 3.130 -3.505 1.00 92.06 288 VAL A C 1
ATOM 2289 O O . VAL A 1 288 ? 3.879 3.316 -4.564 1.00 92.06 288 VAL A O 1
ATOM 2292 N N . VAL A 1 289 ? 3.846 2.559 -2.444 1.00 91.19 289 VAL A N 1
ATOM 2293 C CA . VAL A 1 289 ? 5.238 2.106 -2.393 1.00 91.19 289 VAL A CA 1
ATOM 2294 C C . VAL A 1 289 ? 5.322 0.630 -2.033 1.00 91.19 289 VAL A C 1
ATOM 2296 O O . VAL A 1 289 ? 4.529 0.125 -1.239 1.00 91.19 289 VAL A O 1
ATOM 2299 N N . ASN A 1 290 ? 6.306 -0.069 -2.593 1.00 89.38 290 ASN A N 1
ATOM 2300 C CA . ASN A 1 290 ? 6.695 -1.384 -2.094 1.00 89.38 290 ASN A CA 1
ATOM 2301 C C . ASN A 1 290 ? 7.452 -1.210 -0.772 1.00 89.38 290 ASN A C 1
ATOM 2303 O O . ASN A 1 290 ? 8.326 -0.348 -0.664 1.00 89.38 290 ASN A O 1
ATOM 2307 N N . VAL A 1 291 ? 7.135 -2.052 0.207 1.00 91.50 291 VAL A N 1
ATOM 2308 C CA . VAL A 1 291 ? 7.808 -2.122 1.504 1.00 91.50 291 VAL A CA 1
ATOM 2309 C C . VAL A 1 291 ? 8.591 -3.423 1.569 1.00 91.50 291 VAL A C 1
ATOM 2311 O O . VAL A 1 291 ? 8.044 -4.504 1.342 1.00 91.50 291 VAL A O 1
ATOM 2314 N N . TYR A 1 292 ? 9.873 -3.311 1.891 1.00 88.62 292 TYR A N 1
ATOM 2315 C CA . TYR A 1 292 ? 10.820 -4.430 1.877 1.00 88.62 292 TYR A CA 1
ATOM 2316 C C . TYR A 1 292 ? 11.247 -4.855 3.280 1.00 88.62 292 TYR A C 1
ATOM 2318 O O . TYR A 1 292 ? 11.648 -5.994 3.490 1.00 88.62 292 TYR A O 1
ATOM 2326 N N . GLU A 1 293 ? 11.144 -3.941 4.240 1.00 89.56 293 GLU A N 1
ATOM 2327 C CA . GLU A 1 293 ? 11.512 -4.157 5.632 1.00 89.56 293 GLU A CA 1
ATOM 2328 C C . GLU A 1 293 ? 10.715 -3.190 6.511 1.00 89.56 293 GLU A C 1
ATOM 2330 O O . GLU A 1 293 ? 10.410 -2.071 6.088 1.00 89.56 293 GLU A O 1
ATOM 2335 N N . ILE A 1 294 ? 10.382 -3.616 7.728 1.00 91.69 294 ILE A N 1
ATOM 2336 C CA . ILE A 1 294 ? 9.823 -2.755 8.769 1.00 91.69 294 ILE A CA 1
ATOM 2337 C C . ILE A 1 294 ? 10.705 -2.898 10.007 1.00 91.69 294 ILE A C 1
ATOM 2339 O O . ILE A 1 294 ? 10.852 -3.999 10.533 1.00 91.69 294 ILE A O 1
ATOM 2343 N N . ASN A 1 295 ? 11.247 -1.780 10.482 1.00 87.56 295 ASN A N 1
ATOM 2344 C CA . ASN A 1 295 ? 12.001 -1.686 11.727 1.00 87.56 295 ASN A CA 1
ATOM 2345 C C . ASN A 1 295 ? 11.346 -0.628 12.628 1.00 87.56 295 ASN A C 1
ATOM 2347 O O . ASN A 1 295 ? 11.455 0.578 12.387 1.00 87.56 295 ASN A O 1
ATOM 2351 N N . GLY A 1 296 ? 10.592 -1.084 13.630 1.00 91.56 296 GLY A N 1
ATOM 2352 C CA . GLY A 1 296 ? 9.768 -0.218 14.471 1.00 91.56 296 GLY A CA 1
ATOM 2353 C C . GLY A 1 296 ? 8.759 0.585 13.642 1.00 91.56 296 GLY A C 1
ATOM 2354 O O . GLY A 1 296 ? 7.888 0.016 12.977 1.00 91.56 296 GLY A O 1
ATOM 2355 N N . TYR A 1 297 ? 8.888 1.915 13.659 1.00 94.44 297 TYR A N 1
ATOM 2356 C CA . TYR A 1 297 ? 8.083 2.815 12.828 1.00 94.44 297 TYR A CA 1
ATOM 2357 C C . TYR A 1 297 ? 8.638 3.057 11.424 1.00 94.44 297 TYR A C 1
ATOM 2359 O O . TYR A 1 297 ? 8.015 3.787 10.664 1.00 94.44 297 TYR A O 1
ATOM 2367 N N . TRP A 1 298 ? 9.777 2.493 11.041 1.00 96.69 298 TRP A N 1
ATOM 2368 C CA . TRP A 1 298 ? 10.404 2.807 9.760 1.00 96.69 298 TRP A CA 1
ATOM 2369 C C . TRP A 1 298 ? 10.179 1.697 8.749 1.00 96.69 298 TRP A C 1
ATOM 2371 O O . TRP A 1 298 ? 10.585 0.558 8.957 1.00 96.69 298 TRP A O 1
ATOM 2381 N N . ALA A 1 299 ? 9.531 2.045 7.640 1.00 96.50 299 ALA A N 1
ATOM 2382 C CA . ALA A 1 299 ? 9.368 1.173 6.490 1.00 96.50 299 ALA A CA 1
ATOM 2383 C C . ALA A 1 299 ? 10.455 1.489 5.460 1.00 96.50 299 ALA A C 1
ATOM 2385 O O . ALA A 1 299 ? 10.567 2.633 5.009 1.00 96.50 299 ALA A O 1
ATOM 2386 N N . LYS A 1 300 ? 11.238 0.477 5.078 1.00 94.50 300 LYS A N 1
ATOM 2387 C CA . LYS A 1 300 ? 12.209 0.575 3.988 1.00 94.50 300 LYS A CA 1
ATOM 2388 C C . LYS A 1 300 ? 11.493 0.431 2.654 1.00 94.50 300 LYS A C 1
ATOM 2390 O O . LYS A 1 300 ? 10.806 -0.565 2.412 1.00 94.50 300 LYS A O 1
ATOM 2395 N N . ILE A 1 301 ? 11.685 1.418 1.794 1.00 93.31 301 ILE A N 1
ATOM 2396 C CA . ILE A 1 301 ? 11.057 1.546 0.483 1.00 93.31 301 ILE A CA 1
ATOM 2397 C C . ILE A 1 301 ? 12.113 1.844 -0.582 1.00 93.31 301 ILE A C 1
ATOM 2399 O O . ILE A 1 301 ? 13.277 2.120 -0.287 1.00 93.31 301 ILE A O 1
ATOM 2403 N N . THR A 1 302 ? 11.681 1.844 -1.835 1.00 84.00 302 THR A N 1
ATOM 2404 C CA . THR A 1 302 ? 12.444 2.384 -2.963 1.00 84.00 302 THR A CA 1
ATOM 2405 C C . THR A 1 302 ? 11.912 3.764 -3.322 1.00 84.00 302 THR A C 1
ATOM 2407 O O . THR A 1 302 ? 10.697 3.933 -3.425 1.00 84.00 302 THR A O 1
ATOM 2410 N N . TYR A 1 303 ? 12.801 4.732 -3.534 1.00 82.81 303 TYR A N 1
ATOM 2411 C CA . TYR A 1 303 ? 12.454 6.084 -3.964 1.00 82.81 303 TYR A CA 1
ATOM 2412 C C . TYR A 1 303 ? 13.450 6.556 -5.027 1.00 82.81 303 TYR A C 1
ATOM 2414 O O . TYR A 1 303 ? 14.639 6.699 -4.743 1.00 82.81 303 TYR A O 1
ATOM 2422 N N . GLY A 1 304 ? 12.973 6.764 -6.258 1.00 74.81 304 GLY A N 1
ATOM 2423 C CA . GLY A 1 304 ? 13.853 6.956 -7.415 1.00 74.81 304 GLY A CA 1
ATOM 2424 C C . GLY A 1 304 ? 14.827 5.782 -7.564 1.00 74.81 304 GLY A C 1
ATOM 2425 O O . GLY A 1 304 ? 14.421 4.621 -7.467 1.00 74.81 304 GLY A O 1
ATOM 2426 N N . ASN A 1 305 ? 16.116 6.096 -7.713 1.00 70.19 305 ASN A N 1
ATOM 2427 C CA . ASN A 1 305 ? 17.189 5.113 -7.892 1.00 70.19 305 ASN A CA 1
ATOM 2428 C C . ASN A 1 305 ? 17.888 4.715 -6.580 1.00 70.19 305 ASN A C 1
ATOM 2430 O O . ASN A 1 305 ? 18.960 4.124 -6.601 1.00 70.19 305 ASN A O 1
ATOM 2434 N N . GLN A 1 306 ? 17.287 4.997 -5.419 1.00 77.25 306 GLN A N 1
ATOM 2435 C CA . GLN A 1 306 ? 17.870 4.671 -4.114 1.00 77.25 306 GLN A CA 1
ATOM 2436 C C . GLN A 1 306 ? 16.854 4.057 -3.146 1.00 77.25 306 GLN A C 1
ATOM 2438 O O . GLN A 1 306 ? 15.637 4.101 -3.348 1.00 77.25 306 GLN A O 1
ATOM 2443 N N . SER A 1 307 ? 17.368 3.435 -2.082 1.00 85.88 307 SER A N 1
ATOM 2444 C CA . SER A 1 307 ? 16.529 3.044 -0.946 1.00 85.88 307 SER A CA 1
ATOM 2445 C C . SER A 1 307 ? 16.227 4.270 -0.093 1.00 85.88 307 SER A C 1
ATOM 2447 O O . SER A 1 307 ? 17.028 5.199 -0.018 1.00 85.88 307 SER A O 1
ATOM 2449 N N . GLY A 1 308 ? 15.089 4.249 0.585 1.00 92.62 308 GLY A N 1
ATOM 2450 C CA . GLY A 1 308 ? 14.741 5.257 1.573 1.00 92.62 308 GLY A CA 1
ATOM 2451 C C . GLY A 1 308 ? 13.848 4.686 2.659 1.00 92.62 308 GLY A C 1
ATOM 2452 O O . GLY A 1 308 ? 13.323 3.579 2.540 1.00 92.62 308 GLY A O 1
ATOM 2453 N N . TYR A 1 309 ? 13.667 5.458 3.719 1.00 96.56 309 TYR A N 1
ATOM 2454 C CA . TYR A 1 309 ? 12.838 5.101 4.858 1.00 96.56 309 TYR A CA 1
ATOM 2455 C C . TYR A 1 309 ? 11.725 6.122 5.035 1.00 96.56 309 TYR A C 1
ATOM 2457 O O . TYR A 1 309 ? 11.949 7.331 4.969 1.00 96.56 309 TYR A O 1
ATOM 2465 N N . VAL A 1 310 ? 10.519 5.628 5.285 1.00 97.88 310 VAL A N 1
ATOM 2466 C CA . VAL A 1 310 ? 9.351 6.450 5.608 1.00 97.88 310 VAL A CA 1
ATOM 2467 C C . VAL A 1 310 ? 8.747 5.993 6.926 1.00 97.88 310 VAL A C 1
ATOM 2469 O O . VAL A 1 310 ? 8.851 4.823 7.298 1.00 97.88 310 VAL A O 1
ATOM 2472 N N . HIS A 1 311 ? 8.110 6.913 7.644 1.00 96.88 311 HIS A N 1
ATOM 2473 C CA . HIS A 1 311 ? 7.457 6.584 8.904 1.00 96.88 311 HIS A CA 1
ATOM 2474 C C . HIS A 1 311 ? 6.123 5.865 8.631 1.00 96.88 311 HIS A C 1
ATOM 2476 O O . HIS A 1 311 ? 5.208 6.437 8.038 1.00 96.88 311 HIS A O 1
ATOM 2482 N N . LYS A 1 312 ? 6.008 4.601 9.051 1.00 95.69 312 LYS A N 1
ATOM 2483 C CA . LYS A 1 312 ? 4.916 3.679 8.707 1.00 95.69 312 LYS A CA 1
ATOM 2484 C C . LYS A 1 312 ? 3.554 4.106 9.240 1.00 95.69 312 LYS A C 1
ATOM 2486 O O . LYS A 1 312 ? 2.553 3.669 8.698 1.00 95.69 312 LYS A O 1
ATOM 2491 N N . SER A 1 313 ? 3.500 4.960 10.266 1.00 94.62 313 SER A N 1
ATOM 2492 C CA . SER A 1 313 ? 2.221 5.480 10.771 1.00 94.62 313 SER A CA 1
ATOM 2493 C C . SER A 1 313 ? 1.468 6.319 9.735 1.00 94.62 313 SER A C 1
ATOM 2495 O O . SER A 1 313 ? 0.300 6.608 9.941 1.00 94.62 313 SER A O 1
ATOM 2497 N N . TYR A 1 314 ? 2.132 6.720 8.646 1.00 96.00 314 TYR A N 1
ATOM 2498 C CA . TYR A 1 314 ? 1.539 7.424 7.507 1.00 96.00 314 TYR A CA 1
ATOM 2499 C C . TYR A 1 314 ? 1.382 6.519 6.276 1.00 96.00 314 TYR A C 1
ATOM 2501 O O . TYR A 1 314 ? 1.261 7.004 5.148 1.00 96.00 314 TYR A O 1
ATOM 2509 N N . LEU A 1 315 ? 1.458 5.200 6.476 1.00 96.12 315 LEU A N 1
ATOM 2510 C CA . LEU A 1 315 ? 1.210 4.193 5.458 1.00 96.12 315 LEU A CA 1
ATOM 2511 C C . LEU A 1 315 ? 0.033 3.320 5.879 1.00 96.12 315 LEU A C 1
ATOM 2513 O O . LEU A 1 315 ? 0.073 2.659 6.915 1.00 96.12 315 LEU A O 1
ATOM 2517 N N . LYS A 1 316 ? -0.954 3.200 4.997 1.00 95.44 316 LYS A N 1
ATOM 2518 C CA . LYS A 1 316 ? -1.890 2.084 5.033 1.00 95.44 316 LYS A CA 1
ATOM 2519 C C . LYS A 1 316 ? -1.216 0.873 4.397 1.00 95.44 316 LYS A C 1
ATOM 2521 O O . LYS A 1 316 ? -1.051 0.811 3.175 1.00 95.44 316 LYS A O 1
ATOM 2526 N N . LEU A 1 317 ? -0.755 -0.049 5.238 1.00 94.50 317 LEU A N 1
ATOM 2527 C CA . LEU A 1 317 ? -0.034 -1.244 4.807 1.00 94.50 317 LEU A CA 1
ATOM 2528 C C . LEU A 1 317 ? -1.000 -2.335 4.336 1.00 94.50 317 LEU A C 1
ATOM 2530 O O . LEU A 1 317 ? -1.983 -2.646 5.002 1.00 94.50 317 LEU A O 1
ATOM 2534 N N . LYS A 1 318 ? -0.673 -2.948 3.198 1.00 92.88 318 LYS A N 1
ATOM 2535 C CA . LYS A 1 318 ? -1.405 -4.060 2.590 1.00 92.88 318 LYS A CA 1
ATOM 2536 C C . LYS A 1 318 ? -0.448 -5.207 2.309 1.00 92.88 318 LYS A C 1
ATOM 2538 O O . LYS A 1 318 ? 0.579 -5.023 1.654 1.00 92.88 318 LYS A O 1
ATOM 2543 N N . ASN A 1 319 ? -0.781 -6.392 2.804 1.00 90.88 319 ASN A N 1
ATOM 2544 C CA . ASN A 1 319 ? 0.021 -7.583 2.555 1.00 90.88 319 ASN A CA 1
ATOM 2545 C C . ASN A 1 319 ? -0.067 -8.006 1.087 1.00 90.88 319 ASN A C 1
ATOM 2547 O O . ASN A 1 319 ? -1.126 -7.943 0.462 1.00 90.88 319 ASN A O 1
ATOM 2551 N N . VAL A 1 320 ? 1.056 -8.477 0.551 1.00 85.38 320 VAL A N 1
ATOM 2552 C CA . VAL A 1 320 ? 1.142 -8.954 -0.838 1.00 85.38 320 VAL A CA 1
ATOM 2553 C C . VAL A 1 320 ? 0.710 -10.413 -1.010 1.00 85.38 320 VAL A C 1
ATOM 2555 O O . VAL A 1 320 ? 0.577 -10.871 -2.139 1.00 85.38 320 VAL A O 1
ATOM 2558 N N . ASP A 1 321 ? 0.498 -11.149 0.084 1.00 81.81 321 ASP A N 1
ATOM 2559 C CA . ASP A 1 321 ? 0.087 -12.561 0.076 1.00 81.81 321 ASP A CA 1
ATOM 2560 C C . ASP A 1 321 ? -1.441 -12.760 0.107 1.00 81.81 321 ASP A C 1
ATOM 2562 O O . ASP A 1 321 ? -1.917 -13.892 0.153 1.00 81.81 321 ASP A O 1
ATOM 2566 N N . GLY A 1 322 ? -2.207 -11.666 0.070 1.00 82.56 322 GLY A N 1
ATOM 2567 C CA . GLY A 1 322 ? -3.669 -11.672 0.019 1.00 82.56 322 GLY A CA 1
ATOM 2568 C C . GLY A 1 322 ? -4.369 -11.744 1.379 1.00 82.56 322 GLY A C 1
ATOM 2569 O O . GLY A 1 322 ? -5.541 -11.383 1.454 1.00 82.56 322 GLY A O 1
ATOM 2570 N N . ASN A 1 323 ? -3.691 -12.130 2.468 1.00 91.25 323 ASN A N 1
ATOM 2571 C CA . ASN A 1 323 ? -4.289 -12.061 3.803 1.00 91.25 323 ASN A CA 1
ATOM 2572 C C . ASN A 1 323 ? -4.138 -10.639 4.350 1.00 91.25 323 ASN A C 1
ATOM 2574 O O . ASN A 1 323 ? -3.036 -10.224 4.691 1.00 91.25 323 ASN A O 1
ATOM 2578 N N . VAL A 1 324 ? -5.237 -9.899 4.487 1.00 94.75 324 VAL A N 1
ATOM 2579 C CA . VAL A 1 324 ? -5.195 -8.475 4.859 1.00 94.75 324 VAL A CA 1
ATOM 2580 C C . VAL A 1 324 ? -4.742 -8.196 6.300 1.00 94.75 324 VAL A C 1
ATOM 2582 O O . VAL A 1 324 ? -4.251 -7.103 6.562 1.00 94.75 324 VAL A O 1
ATOM 2585 N N . LEU A 1 325 ? -4.849 -9.166 7.219 1.00 96.62 325 LEU A N 1
ATOM 2586 C CA . LEU A 1 325 ? -4.545 -8.977 8.648 1.00 96.62 325 LEU A CA 1
ATOM 2587 C C . LEU A 1 325 ? -3.235 -9.618 9.109 1.00 96.62 325 LEU A C 1
ATOM 2589 O O . LEU A 1 325 ? -2.723 -9.255 10.168 1.00 96.62 325 LEU A O 1
ATOM 2593 N 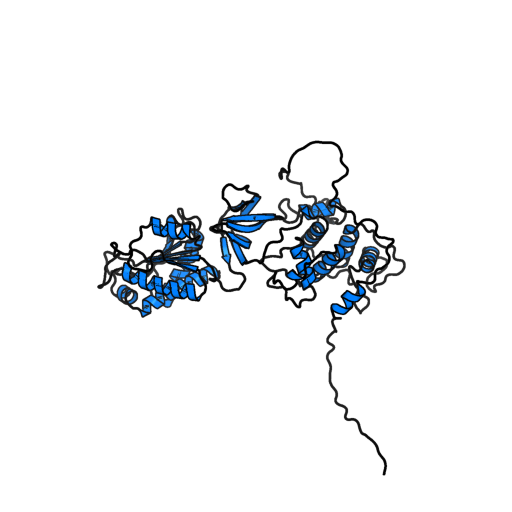N . ARG A 1 326 ? -2.665 -10.545 8.333 1.00 94.44 326 ARG A N 1
ATOM 2594 C CA . ARG A 1 326 ? -1.441 -11.256 8.716 1.00 94.44 326 ARG A CA 1
ATOM 2595 C C . ARG A 1 326 ? -0.327 -10.288 9.128 1.00 94.44 326 ARG A C 1
ATOM 2597 O O . ARG A 1 326 ? 0.027 -9.381 8.377 1.00 94.44 326 ARG A O 1
ATOM 2604 N N . ASN A 1 327 ? 0.239 -10.501 10.311 1.00 92.56 327 ASN A N 1
ATOM 2605 C CA . ASN A 1 327 ? 1.301 -9.703 10.926 1.00 92.56 327 ASN A CA 1
ATOM 2606 C C . ASN A 1 327 ? 0.974 -8.215 11.165 1.00 92.56 327 ASN A C 1
ATOM 2608 O O . ASN A 1 327 ? 1.851 -7.492 11.643 1.00 92.56 327 ASN A O 1
ATOM 2612 N N . ARG A 1 328 ? -0.247 -7.739 10.871 1.00 95.44 328 ARG A N 1
ATOM 2613 C CA . ARG A 1 328 ? -0.666 -6.374 11.219 1.00 95.44 328 ARG A CA 1
ATOM 2614 C C . ARG A 1 328 ? -0.711 -6.260 12.741 1.00 95.44 328 ARG A C 1
ATOM 2616 O O . ARG A 1 328 ? -1.183 -7.180 13.411 1.00 95.44 328 ARG A O 1
ATOM 2623 N N . ILE A 1 329 ? -0.205 -5.157 13.284 1.00 97.56 329 ILE A N 1
ATOM 2624 C CA . ILE A 1 329 ? -0.154 -4.937 14.735 1.00 97.56 329 ILE A CA 1
ATOM 2625 C C . ILE A 1 329 ? -1.384 -4.132 15.142 1.00 97.56 329 ILE A C 1
ATOM 2627 O O . ILE A 1 329 ? -1.471 -2.943 14.841 1.00 97.56 329 ILE A O 1
ATOM 2631 N N . ILE A 1 330 ? -2.333 -4.779 15.813 1.00 98.69 330 ILE A N 1
ATOM 2632 C CA . ILE A 1 330 ? -3.618 -4.174 16.177 1.00 98.69 330 ILE A CA 1
ATOM 2633 C C . ILE A 1 330 ? -3.713 -4.118 17.693 1.00 98.69 330 ILE A C 1
ATOM 2635 O O . ILE A 1 330 ? -3.630 -5.146 18.366 1.00 98.69 330 ILE A O 1
ATOM 2639 N N . VAL A 1 331 ? -3.901 -2.915 18.227 1.00 98.88 331 VAL A N 1
ATOM 2640 C CA . VAL A 1 331 ? -4.157 -2.729 19.652 1.00 98.88 331 VAL A CA 1
ATOM 2641 C C . VAL A 1 331 ? -5.653 -2.739 19.894 1.00 98.88 331 VAL A C 1
ATOM 2643 O O . VAL A 1 331 ? -6.391 -1.968 19.278 1.00 98.88 331 VAL A O 1
ATOM 2646 N N . VAL A 1 332 ? -6.083 -3.605 20.803 1.00 98.94 332 VAL A N 1
ATOM 2647 C CA . VAL A 1 332 ? -7.459 -3.675 21.285 1.00 98.94 332 VAL A CA 1
ATOM 2648 C C . VAL A 1 332 ? -7.473 -3.167 22.719 1.00 98.94 332 VAL A C 1
ATOM 2650 O O . VAL A 1 332 ? -6.771 -3.676 23.593 1.00 98.94 332 VAL A O 1
ATOM 2653 N N . ASP A 1 333 ? -8.260 -2.130 22.949 1.00 98.94 333 ASP A N 1
ATOM 2654 C CA . ASP A 1 333 ? -8.373 -1.454 24.225 1.00 98.94 333 ASP A CA 1
ATOM 2655 C C . ASP A 1 333 ? -9.731 -1.744 24.865 1.00 98.94 333 ASP A C 1
ATOM 2657 O O . ASP A 1 333 ? -10.770 -1.302 24.382 1.00 98.94 333 ASP A O 1
ATOM 2661 N N . ALA A 1 334 ? -9.728 -2.509 25.956 1.00 98.81 334 ALA A N 1
ATOM 2662 C CA . ALA A 1 334 ? -10.925 -2.721 26.760 1.00 98.81 334 ALA A CA 1
ATOM 2663 C C . ALA A 1 334 ? -11.070 -1.550 27.743 1.00 98.81 334 ALA A C 1
ATOM 2665 O O . ALA A 1 334 ? -10.260 -1.425 28.669 1.00 98.81 334 ALA A O 1
ATOM 2666 N N . GLY A 1 335 ? -12.080 -0.695 27.560 1.00 98.69 335 GLY A N 1
ATOM 2667 C CA . GLY A 1 335 ? -12.307 0.487 28.399 1.00 98.69 335 GLY A CA 1
ATOM 2668 C C . GLY A 1 335 ? -12.361 0.174 29.900 1.00 98.69 335 GLY A C 1
ATOM 2669 O O . GLY A 1 335 ? -12.709 -0.943 30.292 1.00 98.69 335 GLY A O 1
ATOM 2670 N N . HIS A 1 336 ? -12.018 1.148 30.750 1.00 98.62 336 HIS A N 1
ATOM 2671 C CA . HIS A 1 336 ? -12.097 1.038 32.221 1.00 98.62 336 HIS A CA 1
ATOM 2672 C C . HIS A 1 336 ? -11.238 -0.108 32.802 1.00 98.62 336 HIS A C 1
ATOM 2674 O O . HIS A 1 336 ? -10.212 -0.453 32.208 1.00 98.62 336 HIS A O 1
ATOM 2680 N N . GLY A 1 337 ? -11.611 -0.676 33.954 1.00 98.38 337 GLY A N 1
ATOM 2681 C CA . GLY A 1 337 ? -10.938 -1.814 34.595 1.00 98.38 337 GLY A CA 1
ATOM 2682 C C . GLY A 1 337 ? -10.481 -1.510 36.023 1.00 98.38 337 GLY A C 1
ATOM 2683 O O . GLY A 1 337 ? -10.236 -0.359 36.376 1.00 98.38 337 GLY A O 1
ATOM 2684 N N . GLY A 1 338 ? -10.358 -2.543 36.856 1.00 98.19 338 GLY A N 1
ATOM 2685 C CA . GLY A 1 338 ? -9.938 -2.410 38.249 1.00 98.19 338 GLY A CA 1
ATOM 2686 C C . GLY A 1 338 ? -10.889 -1.519 39.050 1.00 98.19 338 GLY A C 1
ATOM 2687 O O . GLY A 1 338 ? -12.085 -1.805 39.145 1.00 98.19 338 GLY A O 1
ATOM 2688 N N . GLU A 1 339 ? -10.351 -0.445 39.624 1.00 97.25 339 GLU A N 1
ATOM 2689 C CA . GLU A 1 339 ? -11.100 0.530 40.429 1.00 97.25 339 GLU A CA 1
ATOM 2690 C C . GLU A 1 339 ? -12.108 1.367 39.631 1.00 97.25 339 GLU A C 1
ATOM 2692 O O . GLU A 1 339 ? -13.050 1.894 40.218 1.00 97.25 339 GLU A O 1
ATOM 2697 N N . ASP A 1 340 ? -11.952 1.453 38.308 1.00 98.44 340 ASP A N 1
ATOM 2698 C CA . ASP A 1 340 ? -12.887 2.139 37.421 1.00 98.44 340 ASP A CA 1
ATOM 2699 C C . ASP A 1 340 ? -13.885 1.125 36.833 1.00 98.44 340 ASP A C 1
ATOM 2701 O O . ASP A 1 340 ? -13.514 0.336 35.956 1.00 98.44 340 ASP A O 1
ATOM 2705 N N . PRO A 1 341 ? -15.150 1.092 37.296 1.00 98.00 341 PRO A N 1
ATOM 2706 C CA . PRO A 1 341 ? -16.162 0.186 36.761 1.00 98.00 341 PRO A CA 1
ATOM 2707 C C . PRO A 1 341 ? -16.685 0.607 35.380 1.00 98.00 341 PRO A C 1
ATOM 2709 O O . PRO A 1 341 ? -17.357 -0.196 34.725 1.00 98.00 341 PRO A O 1
ATOM 2712 N N . GLY A 1 342 ? -16.413 1.842 34.952 1.00 98.31 342 GLY A N 1
ATOM 2713 C CA . GLY A 1 342 ? -17.167 2.506 33.897 1.00 98.31 342 GLY A CA 1
ATOM 2714 C C . GLY A 1 342 ? -18.633 2.696 34.275 1.00 98.31 342 GLY A C 1
ATOM 2715 O O . GLY A 1 342 ? -19.000 2.747 35.455 1.00 98.31 342 GLY A O 1
ATOM 2716 N N . ALA A 1 343 ? -19.498 2.803 33.272 1.00 97.62 343 ALA A N 1
ATOM 2717 C CA . ALA A 1 343 ? -20.925 2.930 33.509 1.00 97.62 343 ALA A CA 1
ATOM 2718 C C . ALA A 1 343 ? -21.516 1.668 34.170 1.00 97.62 343 ALA A C 1
ATOM 2720 O O . ALA A 1 343 ? -21.161 0.534 33.849 1.00 97.62 343 ALA A O 1
ATOM 2721 N N . ILE A 1 344 ? -22.462 1.863 35.093 1.00 95.75 344 ILE A N 1
ATOM 2722 C CA . ILE A 1 344 ? -23.167 0.785 35.800 1.00 95.75 344 ILE A CA 1
ATOM 2723 C C . ILE A 1 344 ? -24.639 0.827 35.401 1.00 95.75 344 ILE A C 1
ATOM 2725 O O . ILE A 1 344 ? -25.279 1.878 35.454 1.00 95.75 344 ILE A O 1
ATOM 2729 N N . GLY A 1 345 ? -25.195 -0.320 35.023 1.00 90.56 345 GLY A N 1
ATOM 2730 C CA . GLY A 1 345 ? -26.592 -0.427 34.619 1.00 90.56 345 GLY A CA 1
ATOM 2731 C C . GLY A 1 345 ? -27.040 -1.877 34.505 1.00 90.56 345 GLY A C 1
ATOM 2732 O O . GLY A 1 345 ? -26.241 -2.771 34.245 1.00 90.56 345 GLY A O 1
ATOM 2733 N N . SER A 1 346 ? -28.334 -2.119 34.721 1.00 84.06 346 SER A N 1
ATOM 2734 C CA . SER A 1 346 ? -28.967 -3.432 34.509 1.00 84.06 346 SER A CA 1
ATOM 2735 C C . SER A 1 346 ? -28.257 -4.616 35.195 1.00 84.06 346 SER A C 1
ATOM 2737 O O . SER A 1 346 ? -28.215 -5.716 34.653 1.00 84.06 346 SER A O 1
ATOM 2739 N N . GLY A 1 347 ? -27.691 -4.396 36.389 1.00 86.06 347 GLY A N 1
ATOM 2740 C CA . GLY A 1 347 ? -27.019 -5.439 37.176 1.00 86.06 347 GLY A CA 1
ATOM 2741 C C . GLY A 1 347 ? -25.601 -5.798 36.717 1.00 86.06 347 GLY A C 1
ATOM 2742 O O . GLY A 1 347 ? -25.035 -6.754 37.236 1.00 86.06 347 GLY A O 1
ATOM 2743 N N . THR A 1 348 ? -25.015 -5.043 35.783 1.00 91.69 348 THR A N 1
ATOM 2744 C CA . THR A 1 348 ? -23.616 -5.190 35.358 1.00 91.69 348 THR A CA 1
ATOM 2745 C C . THR A 1 348 ? -22.889 -3.842 35.363 1.00 91.69 348 THR A C 1
ATOM 2747 O O . THR A 1 348 ? -23.480 -2.787 35.606 1.00 91.69 348 THR A O 1
ATOM 2750 N N . ASN A 1 349 ? -21.592 -3.883 35.083 1.00 96.75 349 ASN A N 1
ATOM 2751 C CA . ASN A 1 349 ? -20.770 -2.718 34.790 1.00 96.75 349 ASN A CA 1
ATOM 2752 C C . ASN A 1 349 ? -20.121 -2.850 33.404 1.00 96.75 349 ASN A C 1
ATOM 2754 O O . ASN A 1 349 ? -19.966 -3.952 32.865 1.00 96.75 349 ASN A O 1
ATOM 2758 N N . GLU A 1 350 ? -19.763 -1.707 32.835 1.00 98.56 350 GLU A N 1
ATOM 2759 C CA . GLU A 1 350 ? -19.161 -1.577 31.513 1.00 98.56 350 GLU A CA 1
ATOM 2760 C C . GLU A 1 350 ? -17.851 -2.358 31.410 1.00 98.56 350 GLU A C 1
ATOM 2762 O O . GLU A 1 350 ? -17.689 -3.145 30.477 1.00 98.56 350 GLU A O 1
ATOM 2767 N N . LYS A 1 351 ? -16.952 -2.231 32.400 1.00 98.50 351 LYS A N 1
ATOM 2768 C CA . LYS A 1 351 ? -15.627 -2.875 32.362 1.00 98.50 351 LYS A CA 1
ATOM 2769 C C . LYS A 1 351 ? -15.681 -4.390 32.121 1.00 98.50 351 LYS A C 1
ATOM 2771 O O . LYS A 1 351 ? -14.786 -4.927 31.462 1.00 98.50 351 LYS A O 1
ATOM 2776 N N . THR A 1 352 ? -16.721 -5.061 32.628 1.00 98.19 352 THR A N 1
ATOM 2777 C CA . THR A 1 352 ? -16.936 -6.509 32.472 1.00 98.19 352 THR A CA 1
ATOM 2778 C C . THR A 1 352 ? -17.388 -6.846 31.055 1.00 98.19 352 THR A C 1
ATOM 2780 O O . THR A 1 352 ? -16.843 -7.754 30.428 1.00 98.19 352 THR A O 1
ATOM 2783 N N . VAL A 1 353 ? -18.358 -6.094 30.527 1.00 98.50 353 VAL A N 1
ATOM 2784 C CA . VAL A 1 353 ? -18.890 -6.300 29.172 1.00 98.50 353 VAL A CA 1
ATOM 2785 C C . VAL A 1 353 ? -17.802 -6.060 28.129 1.00 98.50 353 VAL A C 1
ATOM 2787 O O . VAL A 1 353 ? -17.575 -6.907 27.262 1.00 98.50 353 VAL A O 1
ATOM 2790 N N . VAL A 1 354 ? -17.097 -4.931 28.224 1.00 98.81 354 VAL A N 1
ATOM 2791 C CA . VAL A 1 354 ? -16.109 -4.536 27.212 1.00 98.81 354 VAL A CA 1
ATOM 2792 C C . VAL A 1 354 ? -14.874 -5.433 27.232 1.00 98.81 354 VAL A C 1
ATOM 2794 O O . VAL A 1 354 ? -14.329 -5.710 26.168 1.00 98.81 354 VAL A O 1
ATOM 2797 N N . LEU A 1 355 ? -14.474 -5.966 28.398 1.00 98.88 355 LEU A N 1
ATOM 2798 C CA . LEU A 1 355 ? -13.395 -6.957 28.481 1.00 98.88 355 LEU A CA 1
ATOM 2799 C C . LEU A 1 355 ? -13.760 -8.243 27.732 1.00 98.88 355 LEU A C 1
ATOM 2801 O O . LEU A 1 355 ? -12.960 -8.724 26.933 1.00 98.88 355 LEU A O 1
ATOM 2805 N N . SER A 1 356 ? -14.976 -8.760 27.938 1.00 98.75 356 SER A N 1
ATOM 2806 C CA . SER A 1 356 ? -15.447 -9.969 27.249 1.00 98.75 356 SER A CA 1
ATOM 2807 C C . SER A 1 356 ? -15.458 -9.785 25.727 1.00 98.75 356 SER A C 1
ATOM 2809 O O . SER A 1 356 ? -14.920 -10.610 24.987 1.00 98.75 356 SER A O 1
ATOM 2811 N N . VAL A 1 357 ? -16.003 -8.667 25.231 1.00 98.94 357 VAL A N 1
ATOM 2812 C CA . VAL A 1 357 ? -16.020 -8.372 23.785 1.00 98.94 357 VAL A CA 1
ATOM 2813 C C . VAL A 1 357 ? -14.600 -8.197 23.235 1.00 98.94 357 VAL A C 1
ATOM 2815 O O . VAL A 1 357 ? -14.297 -8.705 22.154 1.00 98.94 357 VAL A O 1
ATOM 2818 N N . ALA A 1 358 ? -13.712 -7.527 23.973 1.00 98.94 358 ALA A N 1
ATOM 2819 C CA . ALA A 1 358 ? -12.325 -7.321 23.571 1.00 98.94 358 ALA A CA 1
ATOM 2820 C C . ALA A 1 358 ? -11.537 -8.641 23.472 1.00 98.94 358 ALA A C 1
ATOM 2822 O O . ALA A 1 358 ? -10.815 -8.845 22.496 1.00 98.94 358 ALA A O 1
ATOM 2823 N N . GLN A 1 359 ? -11.720 -9.567 24.418 1.00 98.88 359 GLN A N 1
ATOM 2824 C CA . GLN A 1 359 ? -11.107 -10.902 24.376 1.00 98.88 359 GLN A CA 1
ATOM 2825 C C . GLN A 1 359 ? -11.596 -11.714 23.166 1.00 98.88 359 GLN A C 1
ATOM 2827 O O . GLN A 1 359 ? -10.793 -12.291 22.434 1.00 98.88 359 GLN A O 1
ATOM 2832 N N . LYS A 1 360 ? -12.899 -11.668 22.869 1.00 98.94 360 LYS A N 1
ATOM 2833 C CA . LYS A 1 360 ? -13.472 -12.305 21.670 1.00 98.94 360 LYS A CA 1
ATOM 2834 C C . LYS A 1 360 ? -12.928 -11.698 20.376 1.00 98.94 360 LYS A C 1
ATOM 2836 O O . LYS A 1 360 ? -12.641 -12.413 19.417 1.00 98.94 360 LYS A O 1
ATOM 2841 N N . LEU A 1 361 ? -12.766 -10.374 20.329 1.00 98.94 361 LEU A N 1
ATOM 2842 C CA . LEU A 1 361 ? -12.165 -9.692 19.182 1.00 98.94 361 LEU A CA 1
ATOM 2843 C C . LEU A 1 361 ? -10.697 -10.103 19.001 1.00 98.94 361 LEU A C 1
ATOM 2845 O O . LEU A 1 361 ? -10.276 -10.383 17.876 1.00 98.94 361 LEU A O 1
ATOM 2849 N N . LYS A 1 362 ? -9.934 -10.181 20.096 1.00 98.88 362 LYS A N 1
ATOM 2850 C CA . LYS A 1 362 ? -8.542 -10.643 20.101 1.00 98.88 362 LYS A CA 1
ATOM 2851 C C . LYS A 1 362 ? -8.413 -12.026 19.472 1.00 98.88 362 LYS A C 1
ATOM 2853 O O . LYS A 1 362 ? -7.613 -12.181 18.553 1.00 98.88 362 LYS A O 1
ATOM 2858 N N . GLU A 1 363 ? -9.222 -12.995 19.894 1.00 98.81 363 GLU A N 1
ATOM 2859 C CA . GLU A 1 363 ? -9.194 -14.359 19.346 1.00 98.81 363 GLU A CA 1
ATOM 2860 C C . GLU A 1 363 ? -9.439 -14.383 17.830 1.00 98.81 363 GLU A C 1
ATOM 2862 O O . GLU A 1 363 ? -8.705 -15.040 17.084 1.00 98.81 363 GLU A O 1
ATOM 2867 N N . LYS A 1 364 ? -10.427 -13.618 17.347 1.00 98.81 364 LYS A N 1
ATOM 2868 C CA . LYS A 1 364 ? -10.758 -13.526 15.913 1.00 98.81 364 LYS A CA 1
ATOM 2869 C C . LYS A 1 364 ? -9.616 -12.910 15.103 1.00 98.81 364 LYS A C 1
ATOM 2871 O O . LYS A 1 364 ? -9.239 -13.433 14.054 1.00 98.81 364 LYS A O 1
ATOM 2876 N N . LEU A 1 365 ? -9.039 -11.816 15.597 1.00 98.81 365 LEU A N 1
ATOM 2877 C CA . LEU A 1 365 ? -7.914 -11.138 14.954 1.00 98.81 365 LEU A CA 1
ATOM 2878 C C . LEU A 1 365 ? -6.651 -12.019 14.936 1.00 98.81 365 LEU A C 1
ATOM 2880 O O . LEU A 1 365 ? -6.011 -12.140 13.889 1.00 98.81 365 LEU A O 1
ATOM 2884 N N . GLN A 1 366 ? -6.323 -12.687 16.048 1.00 98.56 366 GLN A N 1
ATOM 2885 C CA . GLN A 1 366 ? -5.193 -13.623 16.129 1.00 98.56 366 GLN A CA 1
ATOM 2886 C C . GLN A 1 366 ? -5.382 -14.820 15.191 1.00 98.56 366 GLN A C 1
ATOM 2888 O O . GLN A 1 366 ? -4.454 -15.188 14.474 1.00 98.56 366 GLN A O 1
ATOM 2893 N N . SER A 1 367 ? -6.598 -15.369 15.113 1.00 98.25 367 SER A N 1
ATOM 2894 C CA . SER A 1 367 ? -6.934 -16.463 14.188 1.00 98.25 367 SER A CA 1
ATOM 2895 C C . SER A 1 367 ? -6.772 -16.062 12.717 1.00 98.25 367 SER A C 1
ATOM 2897 O O . SER A 1 367 ? -6.416 -16.889 11.880 1.00 98.25 367 SER A O 1
ATOM 2899 N N . ALA A 1 368 ? -6.971 -14.782 12.390 1.00 97.50 368 ALA A N 1
ATOM 2900 C CA . ALA A 1 368 ? -6.706 -14.236 11.057 1.00 97.50 368 ALA A CA 1
ATOM 2901 C C . ALA A 1 368 ? -5.213 -13.939 10.793 1.00 97.50 368 ALA A C 1
ATOM 2903 O O . ALA A 1 368 ? -4.839 -13.598 9.667 1.00 97.50 368 ALA A O 1
ATOM 2904 N N . GLY A 1 369 ? -4.358 -14.101 11.806 1.00 96.94 369 GLY A N 1
ATOM 2905 C CA . GLY A 1 369 ? -2.911 -13.913 11.742 1.00 96.94 369 GLY A CA 1
ATOM 2906 C C . GLY A 1 369 ? -2.423 -12.532 12.179 1.00 96.94 369 GLY A C 1
ATOM 2907 O O . GLY A 1 369 ? -1.258 -12.225 11.933 1.00 96.94 369 GLY A O 1
ATOM 2908 N N . ALA A 1 370 ? -3.272 -11.689 12.774 1.00 98.25 370 ALA A N 1
ATOM 2909 C CA . ALA A 1 370 ? -2.844 -10.397 13.308 1.00 98.25 370 ALA A CA 1
ATOM 2910 C C . ALA A 1 370 ? -2.033 -10.554 14.603 1.00 98.25 370 ALA A C 1
ATOM 2912 O O . ALA A 1 370 ? -2.298 -11.429 15.428 1.00 98.25 370 ALA A O 1
ATOM 2913 N N . ASN A 1 371 ? -1.096 -9.633 14.818 1.00 97.81 371 ASN A N 1
ATOM 2914 C CA . ASN A 1 371 ? -0.390 -9.472 16.083 1.00 97.81 371 ASN A CA 1
ATOM 2915 C C . ASN A 1 371 ? -1.228 -8.565 16.991 1.00 97.81 371 ASN A C 1
ATOM 2917 O O . ASN A 1 371 ? -1.170 -7.340 16.881 1.00 97.81 371 ASN A O 1
ATOM 2921 N N . VAL A 1 372 ? -2.046 -9.170 17.852 1.00 98.75 372 VAL A N 1
ATOM 2922 C CA . VAL A 1 372 ? -2.970 -8.427 18.721 1.00 98.75 372 VAL A CA 1
ATOM 2923 C C . VAL A 1 372 ? -2.325 -8.091 20.055 1.00 98.75 372 VAL A C 1
ATOM 2925 O O . VAL A 1 372 ? -1.734 -8.956 20.700 1.00 98.75 372 VAL A O 1
ATOM 2928 N N . ILE A 1 373 ? -2.493 -6.842 20.482 1.00 98.81 373 ILE A N 1
ATOM 2929 C CA . ILE A 1 373 ? -1.981 -6.327 21.749 1.00 98.81 373 ILE A CA 1
ATOM 2930 C C . ILE A 1 373 ? -3.150 -5.758 22.537 1.00 98.81 373 ILE A C 1
ATOM 2932 O O . ILE A 1 373 ? -3.811 -4.825 22.094 1.00 98.81 373 ILE A O 1
ATOM 2936 N N . MET A 1 374 ? -3.407 -6.329 23.706 1.00 98.81 374 MET A N 1
ATOM 2937 C CA . MET A 1 374 ? -4.447 -5.846 24.607 1.00 98.81 374 MET A CA 1
ATOM 2938 C C . MET A 1 374 ? -3.877 -4.749 25.508 1.00 98.81 374 MET A C 1
ATOM 2940 O O . MET A 1 374 ? -2.768 -4.906 26.019 1.00 98.81 374 MET A O 1
ATOM 2944 N N . THR A 1 375 ? -4.616 -3.663 25.750 1.00 98.81 375 THR A N 1
ATOM 2945 C CA . THR A 1 375 ? -4.216 -2.688 26.790 1.00 98.81 375 THR A CA 1
ATOM 2946 C C . THR A 1 375 ? -4.361 -3.267 28.199 1.00 98.81 375 THR A C 1
ATOM 2948 O O . THR A 1 375 ? -3.533 -2.999 29.072 1.00 98.81 375 THR A O 1
ATOM 2951 N N . ARG A 1 376 ? -5.381 -4.112 28.388 1.00 98.62 376 ARG A N 1
ATOM 2952 C CA . ARG A 1 376 ? -5.587 -5.011 29.527 1.00 98.62 376 ARG A CA 1
ATOM 2953 C C . ARG A 1 376 ? -6.254 -6.300 29.044 1.00 98.62 376 ARG A C 1
ATOM 2955 O O . ARG A 1 376 ? -7.110 -6.252 28.162 1.00 98.62 376 ARG A O 1
ATOM 2962 N N . ASP A 1 377 ? -5.857 -7.432 29.615 1.00 96.88 377 ASP A N 1
ATOM 2963 C CA . ASP A 1 377 ? -6.412 -8.765 29.304 1.00 96.88 377 ASP A CA 1
ATOM 2964 C C . ASP A 1 377 ? -7.155 -9.372 30.515 1.00 96.88 377 ASP A C 1
ATOM 2966 O O . ASP A 1 377 ? -7.648 -10.496 30.460 1.00 96.88 377 ASP A O 1
ATOM 2970 N N . ASP A 1 378 ? -7.246 -8.600 31.602 1.00 98.25 378 ASP A N 1
ATOM 2971 C CA . ASP A 1 378 ? -7.866 -8.902 32.890 1.00 98.25 378 ASP A CA 1
ATOM 2972 C C . ASP A 1 378 ? -8.556 -7.643 33.473 1.00 98.25 378 ASP A C 1
ATOM 2974 O O . ASP A 1 378 ? -8.683 -6.603 32.810 1.00 98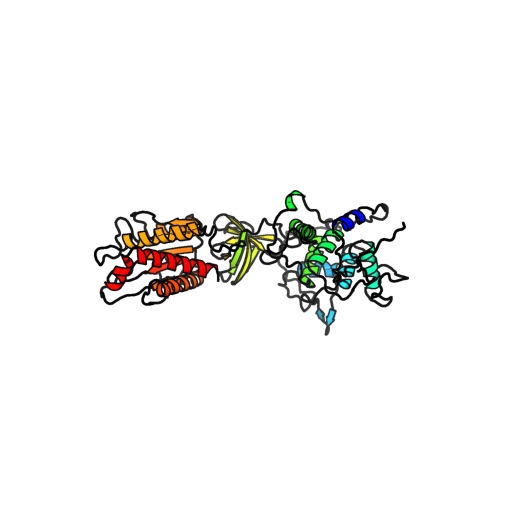.25 378 ASP A O 1
ATOM 2978 N N . ASP A 1 379 ? -9.048 -7.732 34.713 1.00 98.38 379 ASP A N 1
ATOM 2979 C CA . ASP A 1 379 ? -9.692 -6.620 35.429 1.00 98.38 379 ASP A CA 1
ATOM 2980 C C . ASP A 1 379 ? -8.673 -5.669 36.088 1.00 98.38 379 ASP A C 1
ATOM 2982 O O . ASP A 1 379 ? -8.732 -5.384 37.284 1.00 98.38 379 ASP A O 1
ATOM 2986 N N . THR A 1 380 ? -7.707 -5.185 35.306 1.00 98.25 380 THR A N 1
ATOM 2987 C CA . THR A 1 380 ? -6.725 -4.189 35.752 1.00 98.25 380 THR A CA 1
ATOM 2988 C C . THR A 1 380 ? -7.073 -2.790 35.260 1.00 98.25 380 THR A C 1
ATOM 2990 O O . THR A 1 380 ? -7.548 -2.593 34.141 1.00 98.25 380 THR A O 1
ATOM 2993 N N . PHE A 1 381 ? -6.818 -1.790 36.103 1.00 98.44 381 PHE A N 1
ATOM 2994 C CA . PHE A 1 381 ? -6.940 -0.392 35.709 1.00 98.44 381 PHE A CA 1
ATOM 2995 C C . PHE A 1 381 ? -5.752 0.030 34.830 1.00 98.44 381 PHE A C 1
ATOM 2997 O O . PHE A 1 381 ? -4.603 -0.333 35.094 1.00 98.44 381 PHE A O 1
ATOM 3004 N N . LYS A 1 382 ? -6.043 0.825 33.795 1.00 98.44 382 LYS A N 1
ATOM 3005 C CA . LYS A 1 382 ? -5.062 1.523 32.954 1.00 98.44 382 LYS A CA 1
ATOM 3006 C C . LYS A 1 382 ? -5.510 2.958 32.743 1.00 98.44 382 LYS A C 1
ATOM 3008 O O . LYS A 1 382 ? -6.641 3.191 32.298 1.00 98.44 382 LYS A O 1
ATOM 3013 N N . SER A 1 383 ? -4.611 3.903 32.989 1.00 98.69 383 SER A N 1
ATOM 3014 C CA . SER A 1 383 ? -4.841 5.308 32.661 1.00 98.69 383 SER A CA 1
ATOM 3015 C C . SER A 1 383 ? -4.982 5.507 31.147 1.00 98.69 383 SER A C 1
ATOM 3017 O O . SER A 1 383 ? -4.540 4.688 30.336 1.00 98.69 383 SER A O 1
ATOM 3019 N N . LEU A 1 384 ? -5.600 6.619 30.741 1.00 98.62 384 LEU A N 1
ATOM 3020 C CA . LEU A 1 384 ? -5.773 6.951 29.322 1.00 98.62 384 LEU A CA 1
ATOM 3021 C C . LEU A 1 384 ? -4.426 7.127 28.598 1.00 98.62 384 LEU A C 1
ATOM 3023 O O . LEU A 1 384 ? -4.314 6.786 27.422 1.00 98.62 384 LEU A O 1
ATOM 3027 N N . GLU A 1 385 ? -3.408 7.628 29.302 1.00 98.56 385 GLU A N 1
ATOM 3028 C CA . GLU A 1 385 ? -2.049 7.792 28.780 1.00 98.56 385 GLU A CA 1
ATOM 3029 C C . GLU A 1 385 ? -1.364 6.443 28.554 1.00 98.56 385 GLU A C 1
ATOM 3031 O O . GLU A 1 385 ? -0.893 6.180 27.449 1.00 98.56 385 GLU A O 1
ATOM 3036 N N . GLU A 1 386 ? -1.397 5.538 29.537 1.00 98.62 386 GLU A N 1
ATOM 3037 C CA . GLU A 1 386 ? -0.803 4.201 29.399 1.00 98.62 386 GLU A CA 1
ATOM 3038 C C . GLU A 1 386 ? -1.381 3.425 28.211 1.00 98.62 386 GLU A C 1
ATOM 3040 O O . GLU A 1 386 ? -0.637 2.759 27.492 1.00 98.62 386 GLU A O 1
ATOM 3045 N N . ARG A 1 387 ? -2.692 3.534 27.958 1.00 98.81 387 ARG A N 1
ATOM 3046 C CA . ARG A 1 387 ? -3.353 2.887 26.808 1.00 98.81 387 ARG A CA 1
ATOM 3047 C C . ARG A 1 387 ? -2.763 3.352 25.476 1.00 98.81 387 ARG A C 1
ATOM 3049 O O . ARG A 1 387 ? -2.506 2.536 24.590 1.00 98.81 387 ARG A O 1
ATOM 3056 N N . VAL A 1 388 ? -2.516 4.654 25.345 1.00 98.62 388 VAL A N 1
ATOM 3057 C CA . VAL A 1 388 ? -1.889 5.250 24.157 1.00 98.62 388 VAL A CA 1
ATOM 3058 C C . VAL A 1 388 ? -0.417 4.848 24.061 1.00 98.62 388 VAL A C 1
ATOM 3060 O O . VAL A 1 388 ? 0.056 4.497 22.978 1.00 98.62 388 VAL A O 1
ATOM 3063 N N . GLU A 1 389 ? 0.308 4.848 25.178 1.00 98.44 389 GLU A N 1
ATOM 3064 C CA . GLU A 1 389 ? 1.721 4.467 25.202 1.00 98.44 389 GLU A CA 1
ATOM 3065 C C . GLU A 1 389 ? 1.941 2.991 24.855 1.00 98.44 389 GLU A C 1
ATOM 3067 O O . GLU A 1 389 ? 2.922 2.669 24.186 1.00 98.44 389 GLU A O 1
ATOM 3072 N N . ILE A 1 390 ? 1.006 2.095 25.191 1.00 98.50 390 ILE A N 1
ATOM 3073 C CA . ILE A 1 390 ? 1.025 0.703 24.711 1.00 98.50 390 ILE A CA 1
ATOM 3074 C C . ILE A 1 390 ? 1.011 0.670 23.178 1.00 98.50 390 ILE A C 1
ATOM 3076 O O . ILE A 1 390 ? 1.856 0.011 22.568 1.00 98.50 390 ILE A O 1
ATOM 3080 N N . ALA A 1 391 ? 0.123 1.430 22.533 1.00 98.00 391 ALA A N 1
ATOM 3081 C CA . ALA A 1 391 ? 0.086 1.486 21.074 1.00 98.00 391 ALA A CA 1
ATOM 3082 C C . ALA A 1 391 ? 1.382 2.038 20.479 1.00 98.00 391 ALA A C 1
ATOM 3084 O O . ALA A 1 391 ? 1.928 1.466 19.528 1.00 98.00 391 ALA A O 1
ATOM 3085 N N . LYS A 1 392 ? 1.924 3.098 21.086 1.00 97.00 392 LYS A N 1
ATOM 3086 C CA . LYS A 1 392 ? 3.164 3.712 20.617 1.00 97.00 392 LYS A CA 1
ATOM 3087 C C . LYS A 1 392 ? 4.366 2.780 20.753 1.00 97.00 392 LYS A C 1
ATOM 3089 O O . LYS A 1 392 ? 5.105 2.602 19.783 1.00 97.00 392 LYS A O 1
ATOM 3094 N N . LYS A 1 393 ? 4.537 2.175 21.930 1.00 96.81 393 LYS A N 1
ATOM 3095 C CA . LYS A 1 393 ? 5.648 1.280 22.285 1.00 96.81 393 LYS A CA 1
ATOM 3096 C C . LYS A 1 393 ? 5.700 0.041 21.403 1.00 96.81 393 LYS A C 1
ATOM 3098 O O . LYS A 1 393 ? 6.782 -0.443 21.088 1.00 96.81 393 LYS A O 1
ATOM 3103 N N . HIS A 1 394 ? 4.538 -0.463 21.008 1.00 96.12 394 HIS A N 1
ATOM 3104 C CA . HIS A 1 394 ? 4.439 -1.672 20.207 1.00 96.12 394 HIS A CA 1
ATOM 3105 C C . HIS A 1 394 ? 4.316 -1.420 18.703 1.00 96.12 394 HIS A C 1
ATOM 3107 O O . HIS A 1 394 ? 4.070 -2.358 17.946 1.00 96.12 394 HIS A O 1
ATOM 3113 N N . TYR A 1 395 ? 4.530 -0.181 18.250 1.00 96.31 395 TYR A N 1
ATOM 3114 C CA . TYR A 1 395 ? 4.491 0.167 16.830 1.00 96.31 395 TYR A CA 1
ATOM 3115 C C . TYR A 1 395 ? 3.173 -0.250 16.175 1.00 96.31 395 TYR A C 1
ATOM 3117 O O . TYR A 1 395 ? 3.186 -0.834 15.084 1.00 96.31 395 TYR A O 1
ATOM 3125 N N . ALA A 1 396 ? 2.057 0.000 16.864 1.00 97.38 396 ALA A N 1
ATOM 3126 C CA . ALA A 1 396 ? 0.737 -0.353 16.375 1.00 97.38 396 ALA A CA 1
ATOM 3127 C C . ALA A 1 396 ? 0.488 0.217 14.970 1.00 97.38 396 ALA A C 1
ATOM 3129 O O . ALA A 1 396 ? 1.145 1.156 14.512 1.00 97.38 396 ALA A O 1
ATOM 3130 N N . GLU A 1 397 ? -0.462 -0.384 14.271 1.00 97.38 397 GLU A N 1
ATOM 3131 C CA . GLU A 1 397 ? -0.948 0.069 12.967 1.00 97.38 397 GLU A CA 1
ATOM 3132 C C . GLU A 1 397 ? -2.432 0.442 13.026 1.00 97.38 397 GLU A C 1
ATOM 3134 O O . GLU A 1 397 ? -2.936 1.099 12.122 1.00 97.38 397 GLU A O 1
ATOM 3139 N N . LEU A 1 398 ? -3.110 0.044 14.105 1.00 97.88 398 LEU A N 1
ATOM 3140 C CA . LEU A 1 398 ? -4.513 0.304 14.381 1.00 97.88 398 LEU A CA 1
ATOM 3141 C C . LEU A 1 398 ? -4.743 0.304 15.896 1.00 97.88 398 LEU A C 1
ATOM 3143 O O . LEU A 1 398 ? -4.131 -0.501 16.606 1.00 97.88 398 LEU A O 1
ATOM 3147 N N . PHE A 1 399 ? -5.653 1.147 16.381 1.00 98.88 399 PHE A N 1
ATOM 3148 C CA . PHE A 1 399 ? -6.098 1.152 17.777 1.00 98.88 399 PHE A CA 1
ATOM 3149 C C . PHE A 1 399 ? -7.629 1.142 17.859 1.00 98.88 399 PHE A C 1
ATOM 3151 O O . PHE A 1 399 ? -8.289 2.013 17.297 1.00 98.88 399 PHE A O 1
ATOM 3158 N N . VAL A 1 400 ? -8.204 0.173 18.568 1.00 98.94 400 VAL A N 1
ATOM 3159 C CA . VAL A 1 400 ? -9.659 0.027 18.716 1.00 98.94 400 VAL A CA 1
ATOM 3160 C C . VAL A 1 400 ? -10.008 -0.034 20.194 1.00 98.94 400 VAL A C 1
ATOM 3162 O O . VAL A 1 400 ? -9.736 -1.038 20.844 1.00 98.94 400 VAL A O 1
ATOM 3165 N N . SER A 1 401 ? -10.618 1.029 20.711 1.00 98.94 401 SER A N 1
ATOM 3166 C CA . SER A 1 401 ? -11.150 1.086 22.072 1.00 98.94 401 SER A CA 1
ATOM 3167 C C . SER A 1 401 ? -12.618 0.680 22.095 1.00 98.94 401 SER A C 1
ATOM 3169 O O . SER A 1 401 ? -13.378 1.076 21.212 1.00 98.94 401 SER A O 1
ATOM 3171 N N . ILE A 1 402 ? -13.010 -0.142 23.064 1.00 98.94 402 ILE A N 1
ATOM 3172 C CA . ILE A 1 402 ? -14.357 -0.710 23.188 1.00 98.94 402 ILE A CA 1
ATOM 3173 C C . ILE A 1 402 ? -14.975 -0.238 24.502 1.00 98.94 402 ILE A C 1
ATOM 3175 O O . ILE A 1 402 ? -14.398 -0.452 25.571 1.00 98.94 402 ILE A O 1
ATOM 3179 N N . HIS A 1 403 ? -16.157 0.364 24.394 1.00 98.94 403 HIS A N 1
ATOM 3180 C CA . HIS A 1 403 ? -16.895 1.023 25.466 1.00 98.94 403 HIS A CA 1
ATOM 3181 C C . HIS A 1 403 ? -18.403 0.716 25.412 1.00 98.94 403 HIS A C 1
ATOM 3183 O O . HIS A 1 403 ? -18.930 0.136 24.447 1.00 98.94 403 HIS A O 1
ATOM 3189 N N . ASN A 1 404 ? -19.105 1.061 26.491 1.00 98.50 404 ASN A N 1
ATOM 3190 C CA . ASN A 1 404 ? -20.560 1.122 26.528 1.00 98.50 404 ASN A CA 1
ATOM 3191 C C . ASN A 1 404 ? -21.024 2.494 26.995 1.00 98.50 404 ASN A C 1
ATOM 3193 O O . ASN A 1 404 ? -20.630 2.990 28.045 1.00 98.50 404 ASN A O 1
ATOM 3197 N N . ASN A 1 405 ? -21.985 3.047 26.270 1.00 97.88 405 ASN A N 1
ATOM 3198 C CA . ASN A 1 405 ? -22.491 4.362 26.568 1.00 97.88 405 ASN A CA 1
ATOM 3199 C C . ASN A 1 405 ? -23.435 4.308 27.775 1.00 97.88 405 ASN A C 1
ATOM 3201 O O . ASN A 1 405 ? -23.967 3.261 28.158 1.00 97.88 405 ASN A O 1
ATOM 3205 N N . SER A 1 406 ? -23.712 5.471 28.347 1.00 97.00 406 SER A N 1
ATOM 3206 C CA . SER A 1 406 ? -24.731 5.663 29.364 1.00 97.00 406 SER A CA 1
ATOM 3207 C C . SER A 1 406 ? -25.311 7.066 29.266 1.00 97.00 406 SER A C 1
ATOM 3209 O O . SER A 1 406 ? -24.650 8.025 28.876 1.00 97.00 406 SER A O 1
ATOM 3211 N N . ALA A 1 407 ? -26.577 7.199 29.638 1.00 96.69 407 ALA A N 1
ATOM 3212 C CA . ALA A 1 407 ? -27.272 8.475 29.664 1.00 96.69 407 ALA A CA 1
ATOM 3213 C C . ALA A 1 407 ? -28.216 8.550 30.859 1.00 96.69 407 ALA A C 1
ATOM 3215 O O . ALA A 1 407 ? -28.781 7.538 31.276 1.00 96.69 407 ALA A O 1
ATOM 3216 N N . ALA A 1 408 ? -28.457 9.774 31.341 1.00 95.00 408 ALA A N 1
ATOM 3217 C CA . ALA A 1 408 ? -29.421 10.040 32.409 1.00 95.00 408 ALA A CA 1
ATOM 3218 C C . ALA A 1 408 ? -30.841 9.571 32.044 1.00 95.00 408 ALA A C 1
ATOM 3220 O O . ALA A 1 408 ? -31.590 9.106 32.900 1.00 95.00 408 ALA A O 1
ATOM 3221 N N . SER A 1 409 ? -31.214 9.669 30.763 1.00 95.19 409 SER A N 1
ATOM 3222 C CA . SER A 1 409 ? -32.453 9.085 30.257 1.00 95.19 409 SER A CA 1
ATOM 3223 C C . SER A 1 409 ? -32.210 7.662 29.768 1.00 95.19 409 SER A C 1
ATOM 3225 O O . SER A 1 409 ? -31.469 7.452 28.809 1.00 95.19 409 SER A O 1
ATOM 3227 N N . SER A 1 410 ? -32.939 6.699 30.332 1.00 94.25 410 SER A N 1
ATOM 3228 C CA . SER A 1 410 ? -32.962 5.307 29.857 1.00 94.25 410 SER A CA 1
ATOM 3229 C C . SER A 1 410 ? -33.571 5.142 28.457 1.00 94.25 410 SER A C 1
ATOM 3231 O O . SER A 1 410 ? -33.579 4.040 27.915 1.00 94.25 410 SER A O 1
ATOM 3233 N N . LYS A 1 411 ? -34.080 6.223 27.844 1.00 96.56 411 LYS A N 1
ATOM 3234 C CA . LYS A 1 411 ? -34.586 6.230 26.465 1.00 96.56 411 LYS A CA 1
ATOM 3235 C C . LYS A 1 411 ? -33.490 6.357 25.407 1.00 96.56 411 LYS A C 1
ATOM 3237 O O . LYS A 1 411 ? -33.808 6.162 24.243 1.00 96.56 411 LYS A O 1
ATOM 3242 N N . ALA A 1 412 ? -32.255 6.727 25.755 1.00 97.81 412 ALA A N 1
ATOM 3243 C CA . ALA A 1 412 ? -31.154 6.760 24.790 1.00 97.81 412 ALA A CA 1
ATOM 3244 C C . ALA A 1 412 ? -30.685 5.330 24.484 1.00 97.81 412 ALA A C 1
ATOM 3246 O O . ALA A 1 412 ? -30.492 4.559 25.412 1.00 97.81 412 ALA A O 1
ATOM 3247 N N . TYR A 1 413 ? -30.534 4.976 23.209 1.00 98.38 413 TYR A N 1
ATOM 3248 C CA . TYR A 1 413 ? -30.167 3.631 22.755 1.00 98.38 413 TYR A CA 1
ATOM 3249 C C . TYR A 1 413 ? -29.434 3.695 21.411 1.00 98.38 413 TYR A C 1
ATOM 3251 O O . TYR A 1 413 ? -29.471 4.733 20.731 1.00 98.38 413 TYR A O 1
ATOM 3259 N N . GLY A 1 414 ? -28.801 2.586 21.032 1.00 98.62 414 GLY A N 1
ATOM 3260 C CA . GLY A 1 414 ? -28.070 2.416 19.780 1.00 98.62 414 GLY A CA 1
ATOM 3261 C C . GLY A 1 414 ? -26.553 2.498 19.930 1.00 98.62 414 GLY A C 1
ATOM 3262 O O . GLY A 1 414 ? -26.031 2.863 20.980 1.00 98.62 414 GLY A O 1
ATOM 3263 N N . THR A 1 415 ? -25.851 2.182 18.846 1.00 98.88 415 THR A N 1
ATOM 3264 C CA . THR A 1 415 ? -24.381 2.145 18.776 1.00 98.88 415 THR A CA 1
ATOM 3265 C C . THR A 1 415 ? -23.830 3.372 18.055 1.00 98.88 415 THR A C 1
ATOM 3267 O O . THR A 1 415 ? -24.476 3.914 17.154 1.00 98.88 415 THR A O 1
ATOM 3270 N N . GLU A 1 416 ? -22.635 3.807 18.436 1.00 98.81 416 GLU A N 1
ATOM 3271 C CA . GLU A 1 416 ? -21.894 4.902 17.805 1.00 98.81 416 GLU A CA 1
ATOM 3272 C C . GLU A 1 416 ? -20.394 4.620 17.838 1.00 98.81 416 GLU A C 1
ATOM 3274 O O . GLU A 1 416 ? -19.888 3.994 18.765 1.00 98.81 416 GLU A O 1
ATOM 3279 N N . THR A 1 417 ? -19.670 5.117 16.837 1.00 98.94 417 THR A N 1
ATOM 3280 C CA . THR A 1 417 ? -18.212 4.966 16.766 1.00 98.94 417 THR A CA 1
ATOM 3281 C C . THR A 1 417 ? -17.541 6.322 16.609 1.00 98.94 417 THR A C 1
ATOM 3283 O O . THR A 1 417 ? -17.862 7.107 15.715 1.00 98.94 417 THR A O 1
ATOM 3286 N N . TYR A 1 418 ? -16.587 6.602 17.483 1.00 98.88 418 TYR A N 1
ATOM 3287 C CA . TYR A 1 418 ? -15.878 7.864 17.563 1.00 98.88 418 TYR A CA 1
ATOM 3288 C C . TYR A 1 418 ? -14.494 7.783 16.926 1.00 98.88 418 TYR A C 1
ATOM 3290 O O . TYR A 1 418 ? -13.810 6.765 17.018 1.00 98.88 418 TYR A O 1
ATOM 3298 N N . TYR A 1 419 ? -14.078 8.891 16.324 1.00 98.75 419 TYR A N 1
ATOM 3299 C CA . TYR A 1 419 ? -12.742 9.140 15.781 1.00 98.75 419 TYR A CA 1
ATOM 3300 C C . TYR A 1 419 ? -12.326 10.584 16.113 1.00 98.75 419 TYR A C 1
ATOM 3302 O O . TYR A 1 419 ? -13.155 11.361 16.572 1.00 98.75 419 TYR A O 1
ATOM 3310 N N . ASP A 1 420 ? -11.062 10.951 15.893 1.00 98.12 420 ASP A N 1
ATOM 3311 C CA . ASP A 1 420 ? -10.565 12.329 16.062 1.00 98.12 420 ASP A CA 1
ATOM 3312 C C . ASP A 1 420 ? -9.869 12.802 14.784 1.00 98.12 420 ASP A C 1
ATOM 3314 O O . ASP A 1 420 ? -9.015 12.089 14.254 1.00 98.12 420 ASP A O 1
ATOM 3318 N N . THR A 1 421 ? -10.192 14.010 14.312 1.00 96.31 421 THR A N 1
ATOM 3319 C CA . THR A 1 421 ? -9.421 14.699 13.253 1.00 96.31 421 THR A CA 1
ATOM 3320 C C . THR A 1 421 ? -8.637 15.908 13.755 1.00 96.31 421 THR A C 1
ATOM 3322 O O . THR A 1 421 ? -7.971 16.582 12.969 1.00 96.31 421 THR A O 1
ATOM 3325 N N . SER A 1 422 ? -8.700 16.204 15.057 1.00 94.62 422 SER A N 1
ATOM 3326 C CA . SER A 1 422 ? -8.136 17.434 15.608 1.00 94.62 422 SER A CA 1
ATOM 3327 C C . SER A 1 422 ? -6.617 17.385 15.754 1.00 94.62 422 SER A C 1
ATOM 3329 O O . SER A 1 422 ? -5.943 18.344 15.384 1.00 94.62 422 SER A O 1
ATOM 3331 N N . THR A 1 423 ? -6.070 16.296 16.301 1.00 93.25 423 THR A N 1
ATOM 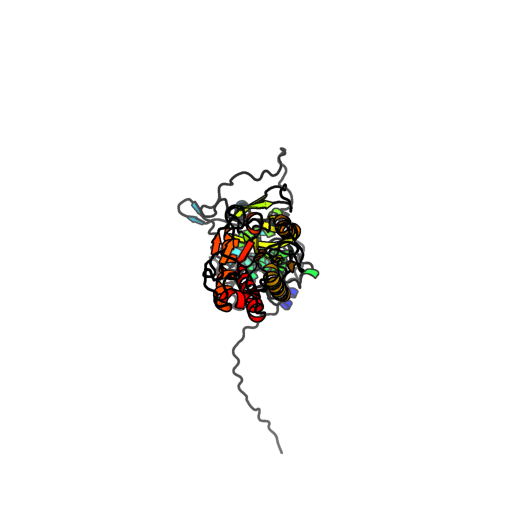3332 C CA . THR A 1 423 ? -4.615 16.143 16.483 1.00 93.25 423 THR A CA 1
ATOM 3333 C C . THR A 1 423 ? -4.092 14.786 16.054 1.00 93.25 423 THR A C 1
ATOM 3335 O O . THR A 1 423 ? -2.888 14.670 15.831 1.00 93.25 423 THR A O 1
ATOM 3338 N N . ASN A 1 424 ? -4.949 13.770 15.917 1.00 93.69 424 ASN A N 1
ATOM 3339 C CA . ASN A 1 424 ? -4.501 12.500 15.368 1.00 93.69 424 ASN A CA 1
ATOM 3340 C C . ASN A 1 424 ? -4.099 12.693 13.887 1.00 93.69 424 ASN A C 1
ATOM 3342 O O . ASN A 1 424 ? -4.949 13.045 13.062 1.00 93.69 424 ASN A O 1
ATOM 3346 N N . PRO A 1 425 ? -2.832 12.427 13.510 1.00 92.19 425 PRO A N 1
ATOM 3347 C CA . PRO A 1 425 ? -2.358 12.600 12.135 1.00 92.19 425 PRO A CA 1
ATOM 3348 C C . PRO A 1 425 ? -3.068 11.706 11.105 1.00 92.19 425 PRO A C 1
ATOM 3350 O O . PRO A 1 425 ? -2.942 11.934 9.904 1.00 92.19 425 PRO A O 1
ATOM 3353 N N . ASN A 1 426 ? -3.796 10.690 11.566 1.00 94.75 426 ASN A N 1
ATOM 3354 C CA . ASN A 1 426 ? -4.529 9.723 10.762 1.00 94.75 426 ASN A CA 1
ATOM 3355 C C . ASN A 1 426 ? -6.051 9.904 10.849 1.00 94.75 426 ASN A C 1
ATOM 3357 O O . ASN A 1 426 ? -6.787 8.967 10.555 1.00 94.75 426 ASN A O 1
ATOM 3361 N N . GLY A 1 427 ? -6.552 11.088 11.216 1.00 95.94 427 GLY A N 1
ATOM 3362 C CA . GLY A 1 427 ? -7.985 11.298 11.456 1.00 95.94 427 GLY A CA 1
ATOM 3363 C C . GLY A 1 427 ? -8.918 10.874 10.314 1.00 95.94 427 GLY A C 1
ATOM 3364 O O . GLY A 1 427 ? -9.985 10.319 10.571 1.00 95.94 427 GLY A O 1
ATOM 3365 N N . TYR A 1 428 ? -8.512 11.046 9.050 1.00 96.06 428 TYR A N 1
ATOM 3366 C CA . TYR A 1 428 ? -9.304 10.557 7.914 1.00 96.06 428 TYR A CA 1
ATOM 3367 C C . TYR A 1 428 ? -9.344 9.022 7.834 1.00 96.06 428 TYR A C 1
ATOM 3369 O O . TYR A 1 428 ? -10.396 8.442 7.581 1.00 96.06 428 TYR A O 1
ATOM 3377 N N . GLU A 1 429 ? -8.228 8.345 8.107 1.00 97.44 429 GLU A N 1
ATOM 3378 C CA . GLU A 1 429 ? -8.191 6.881 8.186 1.00 97.44 429 GLU A CA 1
ATOM 3379 C C . GLU A 1 429 ? -8.994 6.367 9.391 1.00 97.44 429 GLU A C 1
ATOM 3381 O O . GLU A 1 429 ? -9.704 5.371 9.266 1.00 97.44 429 GLU A O 1
ATOM 3386 N N . SER A 1 430 ? -8.963 7.078 10.527 1.00 98.50 430 SER A N 1
ATOM 3387 C CA . SER A 1 430 ? -9.813 6.796 11.691 1.00 98.50 430 SER A CA 1
ATOM 3388 C C . SER A 1 430 ? -11.302 6.914 11.352 1.00 98.50 430 SER A C 1
ATOM 3390 O O . SER A 1 430 ? -12.085 6.053 11.744 1.00 98.50 430 SER A O 1
ATOM 3392 N N . TYR A 1 431 ? -11.700 7.933 10.580 1.00 98.56 431 TYR A N 1
ATOM 3393 C CA . TYR A 1 431 ? -13.069 8.076 10.073 1.00 98.56 431 TYR A CA 1
ATOM 3394 C C . TYR A 1 431 ? -13.484 6.887 9.192 1.00 98.56 431 TYR A C 1
ATOM 3396 O O . TYR A 1 431 ? -14.574 6.338 9.370 1.00 98.56 431 TYR A O 1
ATOM 3404 N N . LEU A 1 432 ? -12.621 6.463 8.260 1.00 98.31 432 LEU A N 1
ATOM 3405 C CA . LEU A 1 432 ? -12.898 5.308 7.400 1.00 98.31 432 LEU A CA 1
ATOM 3406 C C . LEU A 1 432 ? -13.054 4.026 8.226 1.00 98.31 432 LEU A C 1
ATOM 3408 O O . LEU A 1 432 ? -14.025 3.298 8.036 1.00 98.31 432 LEU A O 1
ATOM 3412 N N . LEU A 1 433 ? -12.153 3.782 9.180 1.00 98.69 433 LEU A N 1
ATOM 3413 C CA . LEU A 1 433 ? -12.242 2.647 10.098 1.00 98.69 433 LEU A CA 1
ATOM 3414 C C . LEU A 1 433 ? -13.540 2.675 10.919 1.00 98.69 433 LEU A C 1
ATOM 3416 O O . LEU A 1 433 ? -14.239 1.665 11.000 1.00 98.69 433 LEU A O 1
ATOM 3420 N N . ALA A 1 434 ? -13.878 3.833 11.495 1.00 98.88 434 ALA A N 1
ATOM 3421 C CA . ALA A 1 434 ? -15.094 4.018 12.281 1.00 98.88 434 ALA A CA 1
ATOM 3422 C C . ALA A 1 434 ? -16.339 3.681 11.460 1.00 98.88 434 ALA A C 1
ATOM 3424 O O . ALA A 1 434 ? -17.234 2.994 11.945 1.00 98.88 434 ALA A O 1
ATOM 3425 N N . LYS A 1 435 ? -16.382 4.131 10.200 1.00 98.75 435 LYS A N 1
ATOM 3426 C CA . LYS A 1 435 ? -17.508 3.896 9.293 1.00 98.75 435 LYS A CA 1
ATOM 3427 C C . LYS A 1 435 ? -17.701 2.410 8.995 1.00 98.75 435 LYS A C 1
ATOM 3429 O O . LYS A 1 435 ? -18.838 1.937 9.016 1.00 98.75 435 LYS A O 1
ATOM 3434 N N . GLU A 1 436 ? -16.617 1.680 8.738 1.00 98.81 436 GLU A N 1
ATOM 3435 C CA . GLU A 1 436 ? -16.693 0.240 8.466 1.00 98.81 436 GLU A CA 1
ATOM 3436 C C . GLU A 1 436 ? -17.139 -0.550 9.705 1.00 98.81 436 GLU A C 1
ATOM 3438 O O . GLU A 1 436 ? -18.010 -1.414 9.603 1.00 98.81 436 GLU A O 1
ATOM 3443 N N . ILE A 1 437 ? -16.614 -0.220 10.890 1.00 98.94 437 ILE A N 1
ATOM 3444 C CA . ILE A 1 437 ? -17.018 -0.867 12.149 1.00 98.94 437 ILE A CA 1
ATOM 3445 C C . ILE A 1 437 ? -18.485 -0.566 12.483 1.00 98.94 437 ILE A C 1
ATOM 3447 O O . ILE A 1 437 ? -19.252 -1.498 12.730 1.00 98.94 437 ILE A O 1
ATOM 3451 N N . GLN A 1 438 ? -18.894 0.705 12.434 1.00 98.88 438 GLN A N 1
ATOM 3452 C CA . GLN A 1 438 ? -20.267 1.138 12.709 1.00 98.88 438 GLN A CA 1
ATOM 3453 C C . GLN A 1 438 ? -21.270 0.388 11.822 1.00 98.88 438 GLN A C 1
ATOM 3455 O O . GLN A 1 438 ? -22.227 -0.202 12.321 1.00 98.88 438 GLN A O 1
ATOM 3460 N N . SER A 1 439 ? -21.013 0.358 10.510 1.00 98.75 439 SER A N 1
ATOM 3461 C CA . SER A 1 439 ? -21.861 -0.319 9.524 1.00 98.75 439 SER A CA 1
ATOM 3462 C C . SER A 1 439 ? -22.040 -1.808 9.839 1.00 98.75 439 SER A C 1
ATOM 3464 O O . SER A 1 439 ? -23.155 -2.335 9.798 1.00 98.75 439 SER A O 1
ATOM 3466 N N . GLN A 1 440 ? -20.957 -2.495 10.214 1.00 98.81 440 GLN A N 1
ATOM 3467 C CA . GLN A 1 440 ? -21.007 -3.915 10.559 1.00 98.81 440 GLN A CA 1
ATOM 3468 C C . GLN A 1 440 ? -21.779 -4.170 11.858 1.00 98.81 440 GLN A C 1
ATOM 3470 O O . GLN A 1 440 ? -22.546 -5.131 11.916 1.00 98.81 440 GLN A O 1
ATOM 3475 N N . ILE A 1 441 ? -21.624 -3.325 12.884 1.00 98.88 441 ILE A N 1
ATOM 3476 C CA . ILE A 1 441 ? -22.367 -3.486 14.145 1.00 98.88 441 ILE A CA 1
ATOM 3477 C C . ILE A 1 441 ? -23.862 -3.275 13.908 1.00 98.88 441 ILE A C 1
ATOM 3479 O O . ILE A 1 441 ? -24.659 -4.127 14.295 1.00 98.88 441 ILE A O 1
ATOM 3483 N N . VAL A 1 442 ? -24.246 -2.190 13.233 1.00 98.75 442 VAL A N 1
ATOM 3484 C CA . VAL A 1 442 ? -25.650 -1.895 12.902 1.00 98.75 442 VAL A CA 1
ATOM 3485 C C . VAL A 1 442 ? -26.282 -3.072 12.164 1.00 98.75 442 VAL A C 1
ATOM 3487 O O . VAL A 1 442 ? -27.337 -3.563 12.560 1.00 98.75 442 VAL A O 1
ATOM 3490 N N . LYS A 1 443 ? -25.596 -3.578 11.134 1.00 98.31 443 LYS A N 1
ATOM 3491 C CA . LYS A 1 443 ? -26.090 -4.675 10.302 1.00 98.31 443 LYS A CA 1
ATOM 3492 C C . LYS A 1 443 ? -26.252 -5.991 11.066 1.00 98.31 443 LYS A C 1
ATOM 3494 O O . LYS A 1 443 ? -27.250 -6.676 10.872 1.00 98.31 443 LYS A O 1
ATOM 3499 N N . ASN A 1 444 ? -25.260 -6.385 11.863 1.00 98.38 444 ASN A N 1
ATOM 3500 C CA . ASN A 1 444 ? -25.201 -7.747 12.405 1.00 98.38 444 ASN A CA 1
ATOM 3501 C C . ASN A 1 444 ? -25.753 -7.848 13.835 1.00 98.38 444 ASN A C 1
ATOM 3503 O O . ASN A 1 444 ? -26.289 -8.891 14.199 1.00 98.38 444 ASN A O 1
ATOM 3507 N N . ALA A 1 445 ? -25.622 -6.791 14.644 1.00 97.56 445 ALA A N 1
ATOM 3508 C CA . ALA A 1 445 ? -26.132 -6.731 16.018 1.00 97.56 445 ALA A CA 1
ATOM 3509 C C . ALA A 1 445 ? -27.517 -6.068 16.119 1.00 97.56 445 ALA A C 1
ATOM 3511 O O . ALA A 1 445 ? -28.067 -5.970 17.221 1.00 97.56 445 ALA A O 1
ATOM 3512 N N . ASP A 1 446 ? -28.093 -5.625 14.994 1.00 97.31 446 ASP A N 1
ATOM 3513 C CA . ASP A 1 446 ? -29.411 -4.979 14.943 1.00 97.31 446 ASP A CA 1
ATOM 3514 C C . ASP A 1 446 ? -29.495 -3.798 15.935 1.00 97.31 446 ASP A C 1
ATOM 3516 O O . ASP A 1 446 ? -30.408 -3.664 16.751 1.00 97.31 446 ASP A O 1
ATOM 3520 N N . MET A 1 447 ? -28.439 -2.985 15.962 1.00 98.38 447 MET A N 1
ATOM 3521 C CA . MET A 1 447 ? -28.371 -1.801 16.816 1.00 98.38 447 MET A CA 1
ATOM 3522 C C . MET A 1 447 ? -28.895 -0.592 16.054 1.00 98.38 447 MET A C 1
ATOM 3524 O O . MET A 1 447 ? -28.623 -0.434 14.865 1.00 98.38 447 MET A O 1
ATOM 3528 N N . TYR A 1 448 ? -29.591 0.305 16.753 1.00 98.62 448 TYR A N 1
ATOM 3529 C CA . TYR A 1 448 ? -29.952 1.596 16.176 1.00 98.62 448 TYR A CA 1
ATOM 3530 C C . TYR A 1 448 ? -28.688 2.381 15.804 1.00 98.62 448 TYR A C 1
ATOM 3532 O O . TYR A 1 448 ? -27.785 2.539 16.631 1.00 98.62 448 TYR A O 1
ATOM 3540 N N . ASP A 1 449 ? -28.630 2.863 14.563 1.00 98.81 449 ASP A N 1
ATOM 3541 C CA . ASP A 1 449 ? -27.472 3.573 14.028 1.00 98.81 449 ASP A CA 1
ATOM 3542 C C . ASP A 1 449 ? -27.453 5.029 14.503 1.00 98.81 449 ASP A C 1
ATOM 3544 O O . ASP A 1 449 ? -28.268 5.856 14.087 1.00 98.81 449 ASP A O 1
ATOM 3548 N N . ARG A 1 450 ? -26.504 5.360 15.380 1.00 98.81 450 ARG A N 1
ATOM 3549 C CA . ARG A 1 450 ? -26.260 6.740 15.829 1.00 98.81 450 ARG A CA 1
ATOM 3550 C C . ARG A 1 450 ? -25.110 7.409 15.070 1.00 98.81 450 ARG A C 1
ATOM 3552 O O . ARG A 1 450 ? -24.752 8.546 15.389 1.00 98.81 450 ARG A O 1
ATOM 3559 N N . GLY A 1 451 ? -24.566 6.720 14.069 1.00 98.75 451 GLY A N 1
ATOM 3560 C CA . GLY A 1 451 ? -23.524 7.186 13.175 1.00 98.75 451 GLY A CA 1
ATOM 3561 C C . GLY A 1 451 ? -22.121 7.196 13.777 1.00 98.75 451 GLY A C 1
ATOM 3562 O O . GLY A 1 451 ? -21.872 6.786 14.913 1.00 98.75 451 GLY A O 1
ATOM 3563 N N . VAL A 1 452 ? -21.192 7.706 12.970 1.00 98.81 452 VAL A N 1
ATOM 3564 C CA . VAL A 1 452 ? -19.816 7.991 13.384 1.00 98.81 452 VAL A CA 1
ATOM 3565 C C . VAL A 1 452 ? -19.669 9.454 13.779 1.00 98.81 452 VAL A C 1
ATOM 3567 O O . VAL A 1 452 ? -20.332 10.318 13.201 1.00 98.81 452 VAL A O 1
ATOM 3570 N N . LYS A 1 453 ? -18.811 9.748 14.757 1.00 98.69 453 LYS A N 1
ATOM 3571 C CA . LYS A 1 453 ? -18.695 11.093 15.337 1.00 98.69 453 LYS A CA 1
ATOM 3572 C C . LYS A 1 453 ? -17.241 11.498 15.545 1.00 98.69 453 LYS A C 1
ATOM 3574 O O . LYS A 1 453 ? -16.459 10.739 16.110 1.00 98.69 453 LYS A O 1
ATOM 3579 N N . ASP A 1 454 ? -16.911 12.718 15.137 1.00 98.50 454 ASP A N 1
ATOM 3580 C CA . ASP A 1 454 ? -15.625 13.334 15.458 1.00 98.50 454 ASP A CA 1
ATOM 3581 C C . ASP A 1 454 ? -15.660 13.848 16.900 1.00 98.50 454 ASP A C 1
ATOM 3583 O O . ASP A 1 454 ? -16.483 14.703 17.243 1.00 98.50 454 ASP A O 1
ATOM 3587 N N . ASN A 1 455 ? -14.824 13.286 17.768 1.00 98.19 455 ASN A N 1
ATOM 3588 C CA . ASN A 1 455 ? -14.755 13.662 19.169 1.00 98.19 455 ASN A CA 1
ATOM 3589 C C . ASN A 1 455 ? -13.338 13.489 19.723 1.00 98.19 455 ASN A C 1
ATOM 3591 O O . ASN A 1 455 ? -12.561 12.631 19.319 1.00 98.19 455 ASN A O 1
ATOM 3595 N N . ARG A 1 456 ? -13.007 14.306 20.717 1.00 97.50 456 ARG A N 1
ATOM 3596 C CA . ARG A 1 456 ? -11.637 14.537 21.183 1.00 97.50 456 ARG A CA 1
ATOM 3597 C C . ARG A 1 456 ? -11.261 13.650 22.368 1.00 97.50 456 ARG A C 1
ATOM 3599 O O . ARG A 1 456 ? -10.529 14.093 23.259 1.00 97.50 456 ARG A O 1
ATOM 3606 N N . PHE A 1 457 ? -11.774 12.418 22.406 1.00 98.44 457 PHE A N 1
ATOM 3607 C CA . PHE A 1 457 ? -11.452 11.475 23.476 1.00 98.44 457 PHE A CA 1
ATOM 3608 C C . PHE A 1 457 ? -9.948 11.202 23.505 1.00 98.44 457 PHE A C 1
ATOM 3610 O O . PHE A 1 457 ? -9.298 11.077 22.467 1.00 98.44 457 PHE A O 1
ATOM 3617 N N . TYR A 1 458 ? -9.379 11.130 24.709 1.00 98.62 458 TYR A N 1
ATOM 3618 C CA . TYR A 1 458 ? -7.928 11.133 24.891 1.00 98.62 458 TYR A CA 1
ATOM 3619 C C . TYR A 1 458 ? -7.230 10.019 24.094 1.00 98.62 458 TYR A C 1
ATOM 3621 O O . TYR A 1 458 ? -6.243 10.293 23.412 1.00 98.62 458 TYR A O 1
ATOM 3629 N N . VAL A 1 459 ? -7.755 8.789 24.160 1.00 98.56 459 VAL A N 1
ATOM 3630 C CA . VAL A 1 459 ? -7.121 7.587 23.585 1.00 98.56 459 VAL A CA 1
ATOM 3631 C C . VAL A 1 459 ? -7.094 7.570 22.057 1.00 98.56 459 VAL A C 1
ATOM 3633 O O . VAL A 1 459 ? -6.197 6.968 21.467 1.00 98.56 459 VAL A O 1
ATOM 3636 N N . ILE A 1 460 ? -8.033 8.265 21.409 1.00 98.44 460 ILE A N 1
ATOM 3637 C CA . ILE A 1 460 ? -8.072 8.395 19.946 1.00 98.44 460 ILE A CA 1
ATOM 3638 C C . ILE A 1 460 ? -7.331 9.645 19.466 1.00 98.44 460 ILE A C 1
ATOM 3640 O O . ILE A 1 460 ? -6.604 9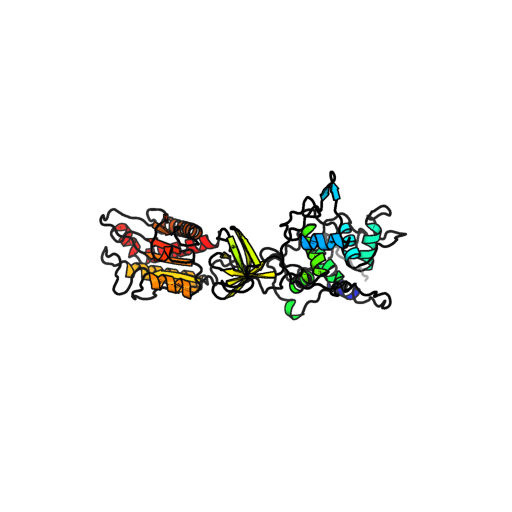.578 18.476 1.00 98.44 460 ILE A O 1
ATOM 3644 N N . ARG A 1 461 ? -7.424 10.753 20.210 1.00 97.81 461 ARG A N 1
ATOM 3645 C CA . ARG A 1 461 ? -6.803 12.040 19.872 1.00 97.81 461 ARG A CA 1
ATOM 3646 C C . ARG A 1 461 ? -5.278 12.047 20.018 1.00 97.81 461 ARG A C 1
ATOM 3648 O O . ARG A 1 461 ? -4.588 12.662 19.209 1.00 97.81 461 ARG A O 1
ATOM 3655 N N . ASN A 1 462 ? -4.748 11.386 21.050 1.00 97.81 462 ASN A N 1
ATOM 3656 C CA . ASN A 1 462 ? -3.305 11.349 21.339 1.00 97.81 462 ASN A CA 1
ATOM 3657 C C . ASN A 1 462 ? -2.582 10.153 20.698 1.00 97.81 462 ASN A C 1
ATOM 3659 O O . ASN A 1 462 ? -1.403 9.913 20.975 1.00 97.81 462 ASN A O 1
ATOM 3663 N N . ASN A 1 463 ? -3.281 9.394 19.853 1.00 96.38 463 ASN A N 1
ATOM 3664 C CA . ASN A 1 463 ? -2.705 8.275 19.126 1.00 96.38 463 ASN A CA 1
ATOM 3665 C C . ASN A 1 463 ? -2.036 8.738 17.824 1.00 96.38 463 ASN A C 1
ATOM 3667 O O . ASN A 1 463 ? -2.406 9.760 17.251 1.00 96.38 463 ASN A O 1
ATOM 3671 N N . ASN A 1 464 ? -1.050 7.979 17.349 1.00 92.19 464 ASN A N 1
ATOM 3672 C CA . ASN A 1 464 ? -0.328 8.267 16.105 1.00 92.19 464 ASN A CA 1
ATOM 3673 C C . ASN A 1 464 ? -0.740 7.345 14.946 1.00 92.19 464 ASN A C 1
ATOM 3675 O O . ASN A 1 464 ? -0.188 7.469 13.855 1.00 92.19 464 ASN A O 1
ATOM 3679 N N . VAL A 1 465 ? -1.696 6.445 15.171 1.00 96.44 465 VAL A N 1
ATOM 3680 C CA . VAL A 1 465 ? -2.254 5.502 14.190 1.00 96.44 465 VAL A CA 1
ATOM 3681 C C . VAL A 1 465 ? -3.752 5.760 14.006 1.00 96.44 465 VAL A C 1
ATOM 3683 O O . VAL A 1 465 ? -4.346 6.445 14.849 1.00 96.44 465 VAL A O 1
ATOM 3686 N N . PRO A 1 466 ? -4.389 5.219 12.950 1.00 97.94 466 PRO A N 1
ATOM 3687 C CA . PRO A 1 466 ? -5.842 5.228 12.865 1.00 97.94 466 PRO A CA 1
ATOM 3688 C C . PRO A 1 466 ? -6.441 4.591 14.127 1.00 97.94 466 PRO A C 1
ATOM 3690 O O . PRO A 1 466 ? -6.072 3.478 14.519 1.00 97.94 466 PRO A O 1
ATOM 3693 N N . SER A 1 467 ? -7.315 5.336 14.797 1.00 98.62 467 SER A N 1
ATOM 3694 C CA . SER A 1 467 ? -7.808 5.004 16.129 1.00 98.62 467 SER A CA 1
ATOM 3695 C C . SER A 1 467 ? -9.287 5.333 16.283 1.00 98.62 467 SER A C 1
ATOM 3697 O O . SER A 1 467 ? -9.755 6.387 15.849 1.00 98.62 467 SER A O 1
ATOM 3699 N N . VAL A 1 468 ? -10.027 4.416 16.904 1.00 98.94 468 VAL A N 1
ATOM 3700 C CA . VAL A 1 468 ? -11.472 4.549 17.122 1.00 98.94 468 VAL A CA 1
ATOM 3701 C C . VAL A 1 468 ? -11.867 4.168 18.540 1.00 98.94 468 VAL A C 1
ATOM 3703 O O . VAL A 1 468 ? -11.191 3.364 19.183 1.00 98.94 468 VAL A O 1
ATOM 3706 N N . LEU A 1 469 ? -12.976 4.738 19.007 1.00 98.94 469 LEU A N 1
ATOM 3707 C CA . LEU A 1 469 ? -13.658 4.342 20.237 1.00 98.94 469 LEU A CA 1
ATOM 3708 C C . LEU A 1 469 ? -15.081 3.915 19.882 1.00 98.94 469 LEU A C 1
ATOM 3710 O O . LEU A 1 469 ? -15.857 4.703 19.349 1.00 98.94 469 LEU A O 1
ATOM 3714 N N . VAL A 1 470 ? -15.402 2.654 20.134 1.00 98.94 470 VAL A N 1
ATOM 3715 C CA . VAL A 1 470 ? -16.662 2.016 19.755 1.00 98.94 470 VAL A CA 1
ATOM 3716 C C . VAL A 1 470 ? -17.568 1.944 20.976 1.00 98.94 470 VAL A C 1
ATOM 3718 O O . VAL A 1 470 ? -17.266 1.217 21.918 1.00 98.94 470 VAL A O 1
ATOM 3721 N N . GLU A 1 471 ? -18.700 2.640 20.934 1.00 98.88 471 GLU A N 1
ATOM 3722 C CA . GLU A 1 471 ? -19.777 2.488 21.908 1.00 98.88 471 GLU A CA 1
ATOM 3723 C C . GLU A 1 471 ? -20.768 1.432 21.419 1.00 98.88 471 GLU A C 1
ATOM 3725 O O . GLU A 1 471 ? -21.565 1.667 20.502 1.00 98.88 471 GLU A O 1
ATOM 3730 N N . LEU A 1 472 ? -20.735 0.246 22.029 1.00 98.81 472 LEU A N 1
ATOM 3731 C CA . LEU A 1 472 ? -21.535 -0.895 21.563 1.00 98.81 472 LEU A CA 1
ATOM 3732 C C . LEU A 1 472 ? -23.051 -0.680 21.720 1.00 98.81 472 LEU A C 1
ATOM 3734 O O . LEU A 1 472 ? -23.836 -1.275 20.987 1.00 98.81 472 LEU A O 1
ATOM 3738 N N . GLY A 1 473 ? -23.460 0.146 22.683 1.00 98.56 473 GLY A N 1
ATOM 3739 C CA . GLY A 1 473 ? -24.849 0.395 23.072 1.00 98.56 473 GLY A CA 1
ATOM 3740 C C . GLY A 1 473 ? -24.928 1.155 24.396 1.00 98.56 473 GLY A C 1
ATOM 3741 O O . GLY A 1 473 ? -23.896 1.405 25.018 1.00 98.56 473 GLY A O 1
ATOM 3742 N N . PHE A 1 474 ? -26.138 1.491 24.853 1.00 98.50 474 PHE A N 1
ATOM 3743 C CA . PHE A 1 474 ? -26.356 2.185 26.129 1.00 98.50 474 PHE A CA 1
ATOM 3744 C C . PHE A 1 474 ? -26.654 1.201 27.267 1.00 98.50 474 PHE A C 1
ATOM 3746 O O . PHE A 1 474 ? -27.735 0.619 27.321 1.00 98.50 474 PHE A O 1
ATOM 3753 N N . ILE A 1 475 ? -25.755 1.068 28.247 1.00 97.88 475 ILE A N 1
ATOM 3754 C CA . ILE A 1 475 ? -25.970 0.194 29.419 1.00 97.88 475 ILE A CA 1
ATOM 3755 C C . ILE A 1 475 ? -27.153 0.652 30.296 1.00 97.88 475 ILE A C 1
ATOM 3757 O O . ILE A 1 475 ? -27.764 -0.151 31.006 1.00 97.88 475 ILE A O 1
ATOM 3761 N N . SER A 1 476 ? -27.508 1.941 30.225 1.00 97.25 476 SER A N 1
ATOM 3762 C CA . SER A 1 476 ? -28.669 2.521 30.909 1.00 97.25 476 SER A CA 1
ATOM 3763 C C . SER A 1 476 ? -30.008 2.227 30.216 1.00 97.25 476 SER A C 1
ATOM 3765 O O . SER A 1 476 ? -31.066 2.469 30.803 1.00 97.25 476 SER A O 1
ATOM 3767 N N . ASN A 1 477 ? -29.993 1.691 28.990 1.00 97.69 477 ASN A N 1
ATOM 3768 C CA . ASN A 1 477 ? -31.185 1.264 28.265 1.00 97.69 477 ASN A CA 1
ATOM 3769 C C . ASN A 1 477 ? -31.387 -0.245 28.389 1.00 97.69 477 ASN A C 1
ATOM 3771 O O . ASN A 1 477 ? -30.493 -1.036 28.105 1.00 97.69 477 ASN A O 1
ATOM 3775 N N . SER A 1 478 ? -32.589 -0.666 28.775 1.00 96.12 478 SER A N 1
ATOM 3776 C CA . SER A 1 478 ? -32.866 -2.073 29.080 1.00 96.12 478 SER A CA 1
ATOM 3777 C C . SER A 1 478 ? -32.830 -3.006 27.865 1.00 96.12 478 SER A C 1
ATOM 3779 O O . SER A 1 478 ? -32.596 -4.201 28.039 1.00 96.12 478 SER A O 1
ATOM 3781 N N . ASN A 1 479 ? -33.055 -2.507 26.646 1.00 96.81 479 ASN A N 1
ATOM 3782 C CA . ASN A 1 479 ? -32.982 -3.326 25.434 1.00 96.81 479 ASN A CA 1
ATOM 3783 C C . ASN A 1 479 ? -31.533 -3.496 24.973 1.00 96.81 479 ASN A C 1
ATOM 3785 O O . ASN A 1 479 ? -31.113 -4.625 24.720 1.00 96.81 479 ASN A O 1
ATOM 3789 N N . ASP A 1 480 ? -30.759 -2.410 24.949 1.00 98.31 480 ASP A N 1
ATOM 3790 C CA . ASP A 1 480 ? -29.325 -2.470 24.656 1.00 98.31 480 ASP A CA 1
ATOM 3791 C C . ASP A 1 480 ? -28.602 -3.317 25.708 1.00 98.31 480 ASP A C 1
ATOM 3793 O O . ASP A 1 480 ? -27.868 -4.234 25.353 1.00 98.31 480 ASP A O 1
ATOM 3797 N N . ALA A 1 481 ? -28.877 -3.114 27.001 1.00 97.56 481 ALA A N 1
ATOM 3798 C CA . ALA A 1 481 ? -28.249 -3.869 28.084 1.00 97.56 481 ALA A CA 1
ATOM 3799 C C . ALA A 1 481 ? -28.461 -5.392 27.975 1.00 97.56 481 ALA A C 1
ATOM 3801 O O . ALA A 1 481 ? -27.546 -6.156 28.287 1.00 97.56 481 ALA A O 1
ATOM 3802 N N . LYS A 1 482 ? -29.620 -5.857 27.479 1.00 97.44 482 LYS A N 1
ATOM 3803 C CA . LYS A 1 482 ? -29.862 -7.289 27.195 1.00 97.44 482 LYS A CA 1
ATOM 3804 C C . LYS A 1 482 ? -28.938 -7.831 26.104 1.00 97.44 482 LYS A C 1
ATOM 3806 O O . LYS A 1 482 ? -28.500 -8.974 26.193 1.00 97.44 482 LYS A O 1
ATOM 3811 N N . LYS A 1 483 ? -28.637 -7.025 25.080 1.00 98.25 483 LYS A N 1
ATOM 3812 C CA . LYS A 1 483 ? -27.655 -7.373 24.044 1.00 98.25 483 LYS A CA 1
ATOM 3813 C C . LYS A 1 483 ? -26.237 -7.316 24.624 1.00 98.25 483 LYS A C 1
ATOM 3815 O O . LYS A 1 483 ? -25.499 -8.285 24.520 1.00 98.25 483 LYS A O 1
ATOM 3820 N N . LEU A 1 484 ? -25.883 -6.240 25.327 1.00 98.31 484 LEU A N 1
ATOM 3821 C CA . LEU A 1 484 ? -24.559 -6.045 25.934 1.00 98.31 484 LEU A CA 1
ATOM 3822 C C . LEU A 1 484 ? -24.166 -7.165 26.913 1.00 98.31 484 LEU A C 1
ATOM 3824 O O . LEU A 1 484 ? -23.005 -7.558 26.959 1.00 98.31 484 LEU A O 1
ATOM 3828 N N . THR A 1 485 ? -25.117 -7.710 27.674 1.00 96.38 485 THR A N 1
ATOM 3829 C CA . THR A 1 485 ? -24.875 -8.788 28.656 1.00 96.38 485 THR A CA 1
ATOM 3830 C C . THR A 1 485 ? -25.025 -10.200 28.092 1.00 96.38 485 THR A C 1
ATOM 3832 O O . THR A 1 485 ? -24.680 -11.170 28.764 1.00 96.38 485 THR A O 1
ATOM 3835 N N . SER A 1 486 ? -25.519 -10.348 26.863 1.00 97.81 486 SER A N 1
ATOM 3836 C CA . SER A 1 486 ? -25.678 -11.654 26.231 1.00 97.81 486 SER A CA 1
ATOM 3837 C C . SER A 1 486 ? -24.371 -12.109 25.591 1.00 97.81 486 SER A C 1
ATOM 3839 O O . SER A 1 486 ? -23.855 -11.455 24.686 1.00 97.81 486 SER A O 1
ATOM 3841 N N . ASN A 1 487 ? -23.879 -13.288 25.980 1.00 97.94 487 ASN A N 1
ATOM 3842 C CA . ASN A 1 487 ? -22.698 -13.904 25.362 1.00 97.94 487 ASN A CA 1
ATOM 3843 C C . ASN A 1 487 ? -22.824 -14.025 23.833 1.00 97.94 487 ASN A C 1
ATOM 3845 O O . ASN A 1 487 ? -21.847 -13.813 23.118 1.00 97.94 487 ASN A O 1
ATOM 3849 N N . GLN A 1 488 ? -24.027 -14.326 23.325 1.00 98.50 488 GLN A N 1
ATOM 3850 C CA . GLN A 1 488 ? -24.287 -14.401 21.885 1.00 98.50 488 GLN A CA 1
ATOM 3851 C C . GLN A 1 488 ? -24.081 -13.041 21.210 1.00 98.50 488 GLN A C 1
ATOM 3853 O O . GLN A 1 488 ? -23.454 -12.959 20.159 1.00 98.50 488 GLN A O 1
ATOM 3858 N N . TYR A 1 489 ? -24.587 -11.963 21.805 1.00 98.56 489 TYR A N 1
ATOM 3859 C CA . TYR A 1 489 ? -24.428 -10.625 21.236 1.00 98.56 489 TYR A CA 1
ATOM 3860 C C . TYR A 1 489 ? -23.010 -10.088 21.402 1.00 98.56 489 TYR A C 1
ATOM 3862 O O . TYR A 1 489 ? -22.516 -9.431 20.495 1.00 98.56 489 TYR A O 1
ATOM 3870 N N . GLN A 1 490 ? -22.314 -10.414 22.490 1.00 98.75 490 GLN A N 1
ATOM 3871 C CA . GLN A 1 490 ? -20.895 -10.087 22.646 1.00 98.75 490 GLN A CA 1
ATOM 3872 C C . GLN A 1 490 ? -20.034 -10.728 21.544 1.00 98.75 490 GLN A C 1
ATOM 3874 O O . GLN A 1 490 ? -19.142 -10.070 21.006 1.00 98.75 490 GLN A O 1
ATOM 3879 N N . GLU A 1 491 ? -20.338 -11.967 21.137 1.00 98.81 491 GLU A N 1
ATOM 3880 C CA . GLU A 1 491 ? -19.739 -12.585 19.943 1.00 98.81 491 GLU A CA 1
ATOM 3881 C C . GLU A 1 491 ? -20.067 -11.820 18.659 1.00 98.81 491 GLU A C 1
ATOM 3883 O O . GLU A 1 491 ? -19.176 -11.583 17.842 1.00 98.81 491 GLU A O 1
ATOM 3888 N N . ILE A 1 492 ? -21.324 -11.401 18.480 1.00 98.88 492 ILE A N 1
ATOM 3889 C CA . ILE A 1 492 ? -21.752 -10.629 17.305 1.00 98.88 492 ILE A CA 1
ATOM 3890 C C . ILE A 1 492 ? -21.047 -9.266 17.255 1.00 98.88 492 ILE A C 1
ATOM 3892 O O . ILE A 1 492 ? -20.586 -8.864 16.185 1.00 98.88 492 ILE A O 1
ATOM 3896 N N . PHE A 1 493 ? -20.909 -8.565 18.383 1.00 98.94 493 PHE A N 1
ATOM 3897 C CA . PHE A 1 493 ? -20.169 -7.305 18.471 1.00 98.94 493 PHE A CA 1
ATOM 3898 C C . PHE A 1 493 ? -18.702 -7.502 18.090 1.00 98.94 493 PHE A C 1
ATOM 3900 O O . PHE A 1 493 ? -18.207 -6.819 17.193 1.00 98.94 493 PHE A O 1
ATOM 3907 N N . ALA A 1 494 ? -18.029 -8.486 18.690 1.00 98.94 494 ALA A N 1
ATOM 3908 C CA . ALA A 1 494 ? -16.644 -8.810 18.361 1.00 98.94 494 ALA A CA 1
ATOM 3909 C C . ALA A 1 494 ? -16.476 -9.188 16.879 1.00 98.94 494 ALA A C 1
ATOM 3911 O O . ALA A 1 494 ? -15.548 -8.722 16.218 1.00 98.94 494 ALA A O 1
ATOM 3912 N N . GLN A 1 495 ? -17.395 -9.989 16.329 1.00 98.88 495 GLN A N 1
ATOM 3913 C CA . GLN A 1 495 ? -17.396 -10.364 14.914 1.00 98.88 495 GLN A CA 1
ATOM 3914 C C . GLN A 1 495 ? -17.610 -9.155 13.998 1.00 98.88 495 GLN A C 1
ATOM 3916 O O . GLN A 1 495 ? -16.983 -9.058 12.947 1.00 98.88 495 GLN A O 1
ATOM 3921 N N . SER A 1 496 ? -18.469 -8.221 14.395 1.00 98.94 496 SER A N 1
ATOM 3922 C CA . SER A 1 496 ? -18.765 -7.015 13.622 1.00 98.94 496 SER A CA 1
ATOM 3923 C C . SER A 1 496 ? -17.577 -6.063 13.582 1.00 98.94 496 SER A C 1
ATOM 3925 O O . SER A 1 496 ? -17.217 -5.585 12.508 1.00 98.94 496 SER A O 1
ATOM 3927 N N . ILE A 1 497 ? -16.913 -5.853 14.722 1.00 98.94 497 ILE A N 1
ATOM 3928 C CA . ILE A 1 497 ? -15.681 -5.061 14.784 1.00 98.94 497 ILE A CA 1
ATOM 3929 C C . ILE A 1 497 ? -14.592 -5.719 13.926 1.00 98.94 497 ILE A C 1
ATOM 3931 O O . ILE A 1 497 ? -13.973 -5.047 13.104 1.00 98.94 497 ILE A O 1
ATOM 3935 N N . TYR A 1 498 ? -14.407 -7.040 14.043 1.00 98.94 498 TYR A N 1
ATOM 3936 C CA . TYR A 1 498 ? -13.484 -7.798 13.193 1.00 98.94 498 TYR A CA 1
ATOM 3937 C C . TYR A 1 498 ? -13.779 -7.596 11.697 1.00 98.94 498 TYR A C 1
ATOM 3939 O O . TYR A 1 498 ? -12.873 -7.263 10.932 1.00 98.94 498 TYR A O 1
ATOM 3947 N N . ASN A 1 499 ? -15.042 -7.735 11.278 1.00 98.81 499 ASN A N 1
ATOM 3948 C CA . ASN A 1 499 ? -15.443 -7.543 9.883 1.00 98.81 499 ASN A CA 1
ATOM 3949 C C . ASN A 1 499 ? -15.151 -6.112 9.405 1.00 98.81 499 ASN A C 1
ATOM 3951 O O . ASN A 1 499 ? -14.672 -5.931 8.287 1.00 98.81 499 ASN A O 1
ATOM 3955 N N . GLY A 1 500 ? -15.394 -5.106 10.252 1.00 98.81 500 GLY A N 1
ATOM 3956 C CA . GLY A 1 500 ? -15.102 -3.705 9.944 1.00 98.81 500 GLY A CA 1
ATOM 3957 C C . GLY A 1 500 ? -13.608 -3.460 9.727 1.00 98.81 500 GLY A C 1
ATOM 3958 O O . GLY A 1 500 ? -13.221 -2.802 8.765 1.00 98.81 500 GLY A O 1
ATOM 3959 N N . ILE A 1 501 ? -12.753 -4.068 10.554 1.00 98.75 501 ILE A N 1
ATOM 3960 C CA . ILE A 1 501 ? -11.291 -4.005 10.399 1.00 98.75 501 ILE A CA 1
ATOM 3961 C C . ILE A 1 501 ? -10.841 -4.694 9.099 1.00 98.75 501 ILE A C 1
ATOM 3963 O O . ILE A 1 501 ? -10.027 -4.142 8.356 1.00 98.75 501 ILE A O 1
ATOM 3967 N N . VAL A 1 502 ? -11.374 -5.880 8.786 1.00 98.25 502 VAL A N 1
ATOM 3968 C CA . VAL A 1 502 ? -11.077 -6.589 7.525 1.00 98.25 502 VAL A CA 1
ATOM 3969 C C . VAL A 1 502 ? -11.472 -5.741 6.316 1.00 98.25 502 VAL A C 1
ATOM 3971 O O . VAL A 1 502 ? -10.697 -5.626 5.363 1.00 98.25 502 VAL A O 1
ATOM 3974 N N . GLN A 1 503 ? -12.655 -5.125 6.354 1.00 97.81 503 GLN A N 1
ATOM 3975 C CA . GLN A 1 503 ? -13.149 -4.272 5.278 1.00 97.81 503 GLN A CA 1
ATOM 3976 C C . GLN A 1 503 ? -12.292 -3.010 5.127 1.00 97.81 503 GLN A C 1
ATOM 3978 O O . GLN A 1 503 ? -11.900 -2.673 4.009 1.00 97.81 503 GLN A O 1
ATOM 3983 N N . TYR A 1 504 ? -11.889 -2.394 6.244 1.00 97.56 504 TYR A N 1
ATOM 3984 C CA . TYR A 1 504 ? -10.947 -1.279 6.248 1.00 97.56 504 TYR A CA 1
ATOM 3985 C C . TYR A 1 504 ? -9.638 -1.630 5.530 1.00 97.56 504 TYR A C 1
ATOM 3987 O O . TYR A 1 504 ? -9.227 -0.866 4.667 1.00 97.56 504 TYR A O 1
ATOM 3995 N N . TYR A 1 505 ? -8.998 -2.771 5.806 1.00 94.81 505 TYR A N 1
ATOM 3996 C CA . TYR A 1 505 ? -7.747 -3.149 5.123 1.00 94.81 505 TYR A CA 1
ATOM 3997 C C . TYR A 1 505 ? -7.929 -3.646 3.677 1.00 94.81 505 TYR A C 1
ATOM 3999 O O . TYR A 1 505 ? -6.960 -3.689 2.912 1.00 94.81 505 TYR A O 1
ATOM 4007 N N . SER A 1 506 ? -9.141 -4.050 3.297 1.00 91.00 506 SER A N 1
ATOM 4008 C CA . SER A 1 506 ? -9.432 -4.545 1.945 1.00 91.00 506 SER A CA 1
ATOM 4009 C C . SER A 1 506 ? -9.575 -3.410 0.926 1.00 91.00 506 SER A C 1
ATOM 4011 O O . SER A 1 506 ? -9.132 -3.566 -0.219 1.00 91.00 506 SER A O 1
ATOM 4013 N N . ASN A 1 507 ? -10.143 -2.285 1.370 1.00 82.19 507 ASN A N 1
ATOM 4014 C CA . ASN A 1 507 ? -10.319 -1.038 0.616 1.00 82.19 507 ASN A CA 1
ATOM 4015 C C . ASN A 1 507 ? -9.010 -0.244 0.520 1.00 82.19 507 ASN A C 1
ATOM 4017 O O . ASN A 1 507 ? -8.723 0.330 -0.554 1.00 82.19 507 ASN A O 1
#

Nearest PDB structures (foldseek):
  5emi-assembly1_A  TM=9.640E-01  e=7.557E-18  Nostoc punctiforme PCC 73102
  4rn7-assembly1_A  TM=9.454E-01  e=2.868E-17  Clostridioides difficile 630
  8c2o-assembly2_B  TM=9.286E-01  e=2.651E-14  Escherichia coli
  3pyw-assembly1_A  TM=8.898E-01  e=2.876E-11  Bacillus anthracis
  6bt4-assembly1_A  TM=8.959E-01  e=1.572E-09  Bacillus anthracis

Radius of gyration: 31.75 Å; Cα contacts (8 Å, |Δi|>4): 953; chains: 1; bounding box: 76×95×90 Å

Secondary structure (DSSP, 8-state):
------PPP-------------HHHHHHTSS----TT-------TTSPPP-----------------SSTTS-TT-TTHHHHHHHHHTTSS--EEETTEEE--TTSBPBHHHHHHHHHHHTTPPPPP-SS-SSTT--TT-TTHHHHHHHHHTTS----TTS---TTSBPBHHHHHHHHHHHTT----GGGTT---STT--TTSTTHHHHHHHHHTTS---BTTB--TTSBPBHHHHHHHHHHHH-GGGPPP------EEEEE-SSEEEEESSSSTTSPEEEEEETT-EEEEEEEETTEEEEEETTEEEEEEGGGEEEEETTS-SSTT-EEEEEE--BTTB--SEETTEEHHHHHHHHHHHHHHHHHHTT-EEEES-SSS----HHHHHHHHHHTT-SEEEEEEEE--SSTT---EEEEE--SS-TTHHHHHHHHHHHHHHHHHHHT--EEEEEE---HHHHT-SS-EEEEEEEETTSHHHHHHHT-HHHHHHHHHHHHHHHHHHHH-

Foldseek 3Di:
DDDDDDDDDDDDDDDDDDDDDDLVVVVVVVPPDPPPPPPPDQPQPPDDDPDDDDDDDDDDPDDQDDQQAPPQDSPRLLRVLLVVCVVLVLDAFDDDPNTTHQQQQAFQFQLNLLSSLCSLSVHDFDDDPDQQAPPQDPPRPSRRSNVSCVVLVLADCDPVRHRRRGHGDFQLSLLSSLCSSLVQDDDPVCLPDLQAPPDDSPPSSSVSVRSCLVLQLDSDPQSHPRRGDGDGSSSSSSSSSCSSDVVQGADNAARQFWKWFFQFQKWFWFPDQDPPGDGPDIDGGGDIWGFRDDDQQWTWTTDRRYITITGCLRTLIAGPVPLLAAAAEEEEEQPFFDPGQDDDADPHGWSVLSLLLSVLLQVLSVVSHHNYHYLDNHRDGDDLVSSQVSCNVRSHQEYEYETAAADPDLPFKFKEKEAAPDAASNRVLLLLLRQLLLVLLCVQLVTDRPYYDHDCDSNRRVHNHNYMYIHSMYRSHPVSVVLSPDSVNSNSSSVSSNRSVSVSSVD

Solvent-accessible surface area (backbone atoms only — not comparable to full-atom values): 27958 Å² total; per-residue (Å²): 135,86,89,84,90,80,87,85,87,79,90,76,92,76,80,89,76,84,79,76,80,58,74,67,70,59,54,66,68,68,74,72,76,88,68,88,87,72,78,68,76,69,80,64,70,84,57,76,73,83,87,72,85,84,81,92,77,77,95,71,93,78,75,90,62,77,54,85,26,82,72,44,57,80,82,41,94,44,48,68,33,46,50,56,34,40,79,65,63,38,46,78,66,45,82,52,94,96,38,37,30,64,55,46,80,43,64,35,22,44,35,56,50,24,40,33,52,34,40,67,71,72,45,73,61,40,91,72,95,70,70,88,33,79,74,41,52,94,85,41,94,44,41,27,24,41,55,37,22,36,76,70,65,51,47,75,65,48,98,88,40,32,61,56,48,80,46,63,34,30,38,34,58,50,27,44,33,53,32,58,74,65,66,51,68,71,64,76,89,55,77,79,61,80,68,34,83,67,60,54,86,85,41,92,42,35,69,29,48,48,21,34,27,74,58,12,39,45,84,58,54,89,50,27,64,53,44,84,42,68,31,27,37,45,59,51,36,34,35,51,35,13,68,67,32,72,88,57,21,29,61,67,69,67,55,64,63,26,35,26,34,29,67,32,76,69,40,60,24,13,67,40,82,51,95,84,39,58,73,77,47,73,44,44,54,68,43,73,40,51,24,45,45,76,58,78,54,22,29,34,31,70,52,87,53,34,65,26,18,32,60,40,62,40,36,55,66,34,46,74,86,71,50,62,41,51,71,41,32,36,30,39,32,30,39,49,14,50,93,40,45,61,52,71,31,91,93,47,41,30,24,62,44,23,39,55,25,43,54,52,30,43,54,55,42,40,74,58,41,22,45,66,43,62,67,47,93,63,72,46,62,67,56,64,63,56,48,32,46,52,36,60,78,66,47,37,62,32,38,43,32,32,42,49,39,69,51,95,53,51,83,52,69,32,24,37,16,28,16,14,68,85,67,12,80,26,19,71,55,7,46,52,38,22,48,35,24,44,53,32,32,32,71,71,59,71,37,52,78,67,52,65,43,82,44,80,50,65,55,28,25,73,25,66,30,30,16,28,41,35,28,73,21,13,37,43,8,75,70,39,30,55,40,57,72,28,70,71,41,29,50,38,45,19,51,13,44,50,50,8,54,54,50,48,54,71,107

Sequence (507 aa):
MRLLLSFIASVFILFPFAAAVSAEEQEERATHFADQDLLLEIQDFNQSPPQETSNNNGLVHIASTKSIFSDVPSDHWAIDEIHFLYNRSIITGYENDQTLQFLPNRHVTRAQAAKMLVKALGYSELEVSKPTFTDVGHAHWALGWIERAVKLGLFTGYDDGSFRPNEPLKRSHMSKVIAIAFQLPLDSSKMNVQVFSDVNKKHWAYSYILKLYYNGISNGNQNRFMPEQYISRDQFSAFLARALNKDFRLPVTGKVIATGKVTAQALNVRSEPNANAKIVGKLSLGNVVNVYEINGYWAKITYGNQSGYVHKSYLKLKNVDGNVLRNRIIVVDAGHGGEDPGAIGSGTNEKTVVLSVAQKLKEKLQSAGANVIMTRDDDTFKSLEERVEIAKKHYAELFVSIHNNSAASSKAYGTETYYDTSTNPNGYESYLLAKEIQSQIVKNADMYDRGVKDNRFYVIRNNNVPSVLVELGFISNSNDAKKLTSNQYQEIFAQSIYNGIVQYYSN

InterPro domains:
  IPR001119 S-layer homology domain [PF00395] (69-114)
  IPR001119 S-layer homology domain [PF00395] (132-174)
  IPR001119 S-layer homology domain [PF00395] (196-236)
  IPR001119 S-layer homology domain [PS51272] (65-131)
  IPR001119 S-layer homology domain [PS51272] (132-191)
  IPR001119 S-layer homology domain [PS51272] (192-254)
  IPR002508 N-acetylmuramoyl-L-alanine amidase, catalytic domain [PF01520] (330-502)
  IPR002508 N-acetylmuramoyl-L-alanine amidase, catalytic domain [SM00646] (388-502)
  IPR002508 N-acetylmuramoyl-L-alanine amidase, catalytic domain [cd02696] (329-502)
  IPR003646 SH3-like domain, bacterial-type [PF08239] (266-316)
  IPR003646 SH3-like domain, bacterial-type [PS51781] (257-319)
  IPR003646 SH3-like domain, bacterial-type [SM00287] (257-319)
  IPR050695 N-acetylmuramoyl-L-alanine amidase 3 [PTHR30404] (294-505)

pLDDT: mean 87.1, std 20.54, range [26.98, 98.94]

Mean predicted aligned error: 11.4 Å